Protein AF-A0A5E4X5Z6-F1 (afdb_monomer_lite)

Structure (mmCIF, N/CA/C/O backbone):
data_AF-A0A5E4X5Z6-F1
#
_entry.id   AF-A0A5E4X5Z6-F1
#
loop_
_atom_site.group_PDB
_atom_site.id
_atom_site.type_symbol
_atom_site.label_atom_id
_atom_site.label_alt_id
_atom_site.label_comp_id
_atom_site.label_asym_id
_atom_site.label_entity_id
_atom_site.label_seq_id
_atom_site.pdbx_PDB_ins_code
_atom_site.Cartn_x
_atom_site.Cartn_y
_atom_site.Cartn_z
_atom_site.occupancy
_atom_site.B_iso_or_equiv
_atom_site.auth_seq_id
_atom_site.auth_comp_id
_atom_site.auth_asym_id
_atom_site.auth_atom_id
_atom_site.pdbx_PDB_model_num
ATOM 1 N N . MET A 1 1 ? -44.459 -27.669 61.003 1.00 40.69 1 MET A N 1
ATOM 2 C CA . MET A 1 1 ? -45.243 -27.439 62.235 1.00 40.69 1 MET A CA 1
ATOM 3 C C . MET A 1 1 ? -44.261 -27.283 63.374 1.00 40.69 1 MET A C 1
ATOM 5 O O . MET A 1 1 ? -43.409 -28.149 63.527 1.00 40.69 1 MET A O 1
ATOM 9 N N . GLN A 1 2 ? -44.339 -26.182 64.111 1.00 59.50 2 GLN A N 1
ATOM 10 C CA . GLN A 1 2 ? -43.491 -25.914 65.269 1.00 59.50 2 GLN A CA 1
ATOM 11 C C . GLN A 1 2 ? -44.384 -25.784 66.503 1.00 59.50 2 GLN A C 1
ATOM 13 O O . GLN A 1 2 ? -45.550 -25.407 66.386 1.00 59.50 2 GLN A O 1
ATOM 18 N N . LEU A 1 3 ? -43.854 -26.138 67.673 1.00 57.56 3 LEU A N 1
ATOM 19 C CA . LEU A 1 3 ? -44.543 -25.909 68.938 1.00 57.56 3 LEU A CA 1
ATOM 20 C C . LEU A 1 3 ? -44.714 -24.403 69.146 1.00 57.56 3 LEU A C 1
ATOM 22 O O . LEU A 1 3 ? -43.730 -23.664 69.128 1.00 57.56 3 LEU A O 1
ATOM 26 N N . LEU A 1 4 ? -45.955 -23.965 69.352 1.00 75.25 4 LEU A N 1
ATOM 27 C CA . LEU A 1 4 ? -46.232 -22.594 69.760 1.00 75.25 4 LEU A CA 1
ATOM 28 C C . LEU A 1 4 ? -45.765 -22.424 71.213 1.00 75.25 4 LEU A C 1
ATOM 30 O O . LEU A 1 4 ? -46.242 -23.161 72.083 1.00 75.25 4 LEU A O 1
ATOM 34 N N . PRO A 1 5 ? -44.827 -21.505 71.498 1.00 79.44 5 PRO A N 1
ATOM 35 C CA . PRO A 1 5 ? -44.403 -21.252 72.864 1.00 79.44 5 PRO A CA 1
ATOM 36 C C . PRO A 1 5 ? -45.549 -20.636 73.674 1.00 79.44 5 PRO A C 1
ATOM 38 O O . PRO A 1 5 ? -46.499 -20.068 73.132 1.00 79.44 5 PRO A O 1
ATOM 41 N N . ASN A 1 6 ? -45.451 -20.734 74.999 1.00 79.12 6 ASN A N 1
ATOM 42 C CA . ASN A 1 6 ? -46.391 -20.070 75.895 1.00 79.12 6 ASN A CA 1
ATOM 43 C C . ASN A 1 6 ? -46.352 -18.547 75.656 1.00 79.12 6 ASN A C 1
ATOM 45 O O . ASN A 1 6 ? -45.282 -17.945 75.687 1.00 79.12 6 ASN A O 1
ATOM 49 N N . GLY A 1 7 ? -47.513 -17.922 75.447 1.00 83.38 7 GLY A N 1
ATOM 50 C CA . GLY A 1 7 ? -47.626 -16.503 75.085 1.00 83.38 7 GLY A CA 1
ATOM 51 C C . GLY A 1 7 ? -47.291 -15.511 76.205 1.00 83.38 7 GLY A C 1
ATOM 52 O O . GLY A 1 7 ? -47.423 -14.314 75.996 1.00 83.38 7 GLY A O 1
ATOM 53 N N . LYS A 1 8 ? -46.881 -15.981 77.390 1.00 90.44 8 LYS A N 1
ATOM 54 C CA . LYS A 1 8 ? -46.422 -15.160 78.521 1.00 90.44 8 LYS A CA 1
ATOM 55 C C . LYS A 1 8 ? -45.027 -15.589 78.962 1.00 90.44 8 LYS A C 1
ATOM 57 O O . LYS A 1 8 ? -44.745 -16.785 79.036 1.00 90.44 8 LYS A O 1
ATOM 62 N N . ILE A 1 9 ? -44.202 -14.622 79.355 1.00 90.88 9 ILE A N 1
ATOM 63 C CA . ILE A 1 9 ? -42.907 -14.889 79.989 1.00 90.88 9 ILE A CA 1
ATOM 64 C C . ILE A 1 9 ? -43.167 -15.243 81.454 1.00 90.88 9 ILE A C 1
ATOM 66 O O . ILE A 1 9 ? -43.879 -14.507 82.137 1.00 90.88 9 ILE A O 1
ATOM 70 N N . GLN A 1 10 ? -42.616 -16.364 81.924 1.00 93.56 10 GLN A N 1
ATOM 71 C CA . GLN A 1 10 ? -42.656 -16.763 83.330 1.00 93.56 10 GLN A CA 1
ATOM 72 C C . GLN A 1 10 ? -41.333 -16.424 84.010 1.00 93.56 10 GLN A C 1
ATOM 74 O O . GLN A 1 10 ? -40.269 -16.799 83.525 1.00 93.56 10 GLN A O 1
ATOM 79 N N . PHE A 1 11 ? -41.418 -15.750 85.149 1.00 94.38 11 PHE A N 1
ATOM 80 C CA . PHE A 1 11 ? -40.301 -15.486 86.040 1.00 94.38 11 PHE A CA 1
ATOM 81 C C . PHE A 1 11 ? -40.370 -16.446 87.225 1.00 94.38 11 PHE A C 1
ATOM 83 O O . PHE A 1 11 ? -41.454 -16.839 87.667 1.00 94.38 11 PHE A O 1
ATOM 90 N N . ILE A 1 12 ? -39.203 -16.818 87.733 1.00 94.25 12 ILE A N 1
ATOM 91 C CA . ILE A 1 12 ? -39.047 -17.730 88.864 1.00 94.25 12 ILE A CA 1
ATOM 92 C C . ILE A 1 12 ? -38.314 -17.028 90.005 1.00 94.25 12 ILE A C 1
ATOM 94 O O . ILE A 1 12 ? -37.556 -16.084 89.777 1.00 94.25 12 ILE A O 1
ATOM 98 N N . ASP A 1 13 ? -38.579 -17.462 91.229 1.00 87.75 13 ASP A N 1
ATOM 99 C CA . ASP A 1 13 ? -37.860 -17.027 92.417 1.00 87.75 13 ASP A CA 1
ATOM 100 C C . ASP A 1 13 ? -36.501 -17.738 92.556 1.00 87.75 13 ASP A C 1
ATOM 102 O O . ASP A 1 13 ? -36.129 -18.596 91.751 1.00 87.75 13 ASP A O 1
ATOM 106 N N . ALA A 1 14 ? -35.750 -17.381 93.601 1.00 83.50 14 ALA A N 1
ATOM 107 C CA . ALA A 1 14 ? -34.434 -17.957 93.881 1.00 83.50 14 ALA A CA 1
ATOM 108 C C . ALA A 1 14 ? -34.456 -19.477 94.153 1.00 83.50 14 ALA A C 1
ATOM 110 O O . ALA A 1 14 ? -33.409 -20.118 94.082 1.00 83.50 14 ALA A O 1
ATOM 111 N N . ASN A 1 15 ? -35.626 -20.057 94.441 1.00 87.69 15 ASN A N 1
ATOM 112 C CA . ASN A 1 15 ? -35.818 -21.487 94.686 1.00 87.69 15 ASN A CA 1
ATOM 113 C C . ASN A 1 15 ? -36.344 -22.231 93.442 1.00 87.69 15 ASN A C 1
ATOM 115 O O . ASN A 1 15 ? -36.575 -23.439 93.504 1.00 87.69 15 ASN A O 1
ATOM 119 N N . GLY A 1 16 ? -36.548 -21.531 92.319 1.00 86.56 16 GLY A N 1
ATOM 120 C CA . GLY A 1 16 ? -37.088 -22.087 91.078 1.00 86.56 16 GLY A CA 1
ATOM 121 C C . GLY A 1 16 ? -38.616 -22.194 91.030 1.00 86.56 16 GLY A C 1
ATOM 122 O O . GLY A 1 16 ? -39.147 -22.756 90.070 1.00 86.56 16 GLY A O 1
ATOM 123 N N . ALA A 1 17 ? -39.337 -21.666 92.025 1.00 91.00 17 ALA A N 1
ATOM 124 C CA . ALA A 1 17 ? -40.798 -21.610 92.016 1.00 91.00 17 ALA A CA 1
ATOM 125 C C . ALA A 1 17 ? -41.297 -20.396 91.207 1.00 91.00 17 ALA A C 1
ATOM 127 O O . ALA A 1 17 ? -40.566 -19.417 91.063 1.00 91.00 17 ALA A O 1
ATOM 128 N N . PRO A 1 18 ? -42.531 -20.411 90.666 1.00 94.62 18 PRO A N 1
ATOM 129 C CA . PRO A 1 18 ? -43.100 -19.241 90.001 1.00 94.62 18 PRO A CA 1
ATOM 130 C C . PRO A 1 18 ? -43.055 -17.991 90.889 1.00 94.62 18 PRO A C 1
ATOM 132 O O . PRO A 1 18 ? -43.513 -18.033 92.030 1.00 94.62 18 PRO A O 1
ATOM 135 N N . LEU A 1 19 ? -42.557 -16.870 90.357 1.00 94.94 19 LEU A N 1
ATOM 136 C CA . LEU A 1 19 ? -42.404 -15.610 91.094 1.00 94.94 19 LEU A CA 1
ATOM 137 C C . LEU A 1 19 ? -43.748 -14.885 91.277 1.00 94.94 19 LEU A C 1
ATOM 139 O O . LEU A 1 19 ? -43.997 -13.824 90.701 1.00 94.94 19 LEU A O 1
ATOM 143 N N . ALA A 1 20 ? -44.652 -15.484 92.047 1.00 93.12 20 ALA A N 1
ATOM 144 C CA . ALA A 1 20 ? -45.981 -14.946 92.295 1.00 93.12 20 ALA A CA 1
ATOM 145 C C . ALA A 1 20 ? -45.901 -13.575 92.988 1.00 93.12 20 ALA A C 1
ATOM 147 O O . ALA A 1 20 ? -45.231 -13.426 94.010 1.00 93.12 20 ALA A O 1
ATOM 148 N N . ASN A 1 21 ? -46.610 -12.579 92.449 1.00 89.38 21 ASN A N 1
ATOM 149 C CA . ASN A 1 21 ? -46.665 -11.205 92.971 1.00 89.38 21 ASN A CA 1
ATOM 150 C C . ASN A 1 21 ? -45.318 -10.452 93.012 1.00 89.38 21 ASN A C 1
ATOM 152 O O . ASN A 1 21 ? -45.234 -9.390 93.631 1.00 89.38 21 ASN A O 1
ATOM 156 N N . GLY A 1 22 ? -44.269 -10.961 92.358 1.00 94.88 22 GLY A N 1
ATOM 157 C CA . GLY A 1 22 ? -43.060 -10.179 92.100 1.00 94.88 22 GLY A CA 1
ATOM 158 C C . GLY A 1 22 ? -43.313 -9.059 91.090 1.00 94.88 22 GLY A C 1
ATOM 159 O O . GLY A 1 22 ? -44.421 -8.889 90.572 1.00 94.88 22 GLY A O 1
ATOM 160 N N . THR A 1 23 ? -42.271 -8.293 90.774 1.00 96.94 23 THR A N 1
ATOM 161 C CA . THR A 1 23 ? -42.359 -7.228 89.766 1.00 96.94 23 THR A CA 1
ATOM 162 C C . THR A 1 23 ? -41.217 -7.294 88.763 1.00 96.94 23 THR A C 1
ATOM 164 O O . THR A 1 23 ? -40.099 -7.659 89.116 1.00 96.94 23 THR A O 1
ATOM 167 N N . VAL A 1 24 ? -41.479 -6.924 87.508 1.00 97.31 24 VAL A N 1
ATOM 168 C CA . VAL A 1 24 ? -40.451 -6.771 86.468 1.00 97.31 24 VAL A CA 1
ATOM 169 C C . VAL A 1 24 ? -40.505 -5.370 85.866 1.00 97.31 24 VAL A C 1
ATOM 171 O O . VAL A 1 24 ? -41.521 -4.947 85.320 1.00 97.31 24 VAL A O 1
ATOM 174 N N . GLY A 1 25 ? -39.407 -4.629 85.983 1.00 96.31 25 GLY A N 1
ATOM 175 C CA . GLY A 1 25 ? -39.228 -3.305 85.399 1.00 96.31 25 GLY A CA 1
ATOM 176 C C . GLY A 1 25 ? -38.362 -3.337 84.144 1.00 96.31 25 GLY A C 1
ATOM 177 O O . GLY A 1 25 ? -37.387 -4.087 84.074 1.00 96.31 25 GLY A O 1
ATOM 178 N N . TYR A 1 26 ? -38.703 -2.495 83.168 1.00 97.06 26 TYR A N 1
ATOM 179 C CA . TYR A 1 26 ? -37.985 -2.360 81.897 1.00 97.06 26 TYR A CA 1
ATOM 180 C C . TYR A 1 26 ? -37.501 -0.924 81.694 1.00 97.06 26 TYR A C 1
ATOM 182 O O . TYR A 1 26 ? -38.289 0.020 81.697 1.00 97.06 26 TYR A O 1
ATOM 190 N N . TYR A 1 27 ? -36.201 -0.740 81.499 1.00 96.75 27 TYR A N 1
ATOM 191 C CA . TYR A 1 27 ? -35.573 0.582 81.456 1.00 96.75 27 TYR A CA 1
ATOM 192 C C . TYR A 1 27 ? -34.706 0.753 80.210 1.00 96.75 27 TYR A C 1
ATOM 194 O O . TYR A 1 27 ? -34.299 -0.225 79.576 1.00 96.75 27 TYR A O 1
ATOM 202 N N . VAL A 1 28 ? -34.398 2.003 79.858 1.00 94.50 28 VAL A N 1
ATOM 203 C CA . VAL A 1 28 ? -33.356 2.306 78.870 1.00 94.50 28 VAL A CA 1
ATOM 204 C C . VAL A 1 28 ? -32.032 1.718 79.390 1.00 94.50 28 VAL A C 1
ATOM 206 O O . VAL A 1 28 ? -31.726 1.915 80.574 1.00 94.50 28 VAL A O 1
ATOM 209 N N . PRO A 1 29 ? -31.254 0.987 78.561 1.00 94.56 29 PRO A N 1
ATOM 210 C CA . PRO A 1 29 ? -30.014 0.343 78.995 1.00 94.56 29 PRO A CA 1
ATOM 211 C C . PRO A 1 29 ? -29.096 1.274 79.796 1.00 94.56 29 PRO A C 1
ATOM 213 O O . PRO A 1 29 ? -28.978 2.453 79.478 1.00 94.56 29 PRO A O 1
ATOM 216 N N . ALA A 1 30 ? -28.465 0.737 80.844 1.00 91.25 30 ALA A N 1
ATOM 217 C CA . ALA A 1 30 ? -27.597 1.462 81.783 1.00 91.25 30 ALA A CA 1
ATOM 218 C C . ALA A 1 30 ? -28.253 2.607 82.592 1.00 91.25 30 ALA A C 1
ATOM 220 O O . ALA A 1 30 ? -27.565 3.290 83.345 1.00 91.25 30 ALA A O 1
ATOM 221 N N . THR A 1 31 ? -29.574 2.797 82.513 1.00 94.38 31 THR A N 1
ATOM 222 C CA . THR A 1 31 ? -30.297 3.820 83.289 1.00 94.38 31 THR A CA 1
ATOM 223 C C . THR A 1 31 ? -31.399 3.200 84.158 1.00 94.38 31 THR A C 1
ATOM 225 O O . THR A 1 31 ? -31.592 1.982 84.160 1.00 94.38 31 THR A O 1
ATOM 228 N N . LEU A 1 32 ? -32.111 4.042 84.914 1.00 94.44 32 LEU A N 1
ATOM 229 C CA . LEU A 1 32 ? -33.396 3.722 85.552 1.00 94.44 32 LEU A CA 1
ATOM 230 C C . LEU A 1 32 ? -34.562 4.459 84.873 1.00 94.44 32 LEU A C 1
ATOM 232 O O . LEU A 1 32 ? -35.649 4.548 85.438 1.00 94.44 32 LEU A O 1
ATOM 236 N N . THR A 1 33 ? -34.349 4.997 83.668 1.00 96.56 33 THR A N 1
ATOM 237 C CA . THR A 1 33 ? -35.398 5.664 82.893 1.00 96.56 33 THR A CA 1
ATOM 238 C C . THR A 1 33 ? -36.333 4.604 82.316 1.00 96.56 33 THR A C 1
ATOM 240 O O . THR A 1 33 ? -35.865 3.770 81.535 1.00 96.56 33 THR A O 1
ATOM 243 N N . PRO A 1 34 ? -37.631 4.592 82.678 1.00 96.25 34 PRO A N 1
ATOM 244 C CA . PRO A 1 34 ? -38.602 3.646 82.134 1.00 96.25 34 PRO A CA 1
ATOM 245 C C . PRO A 1 34 ? -38.575 3.612 80.602 1.00 96.25 34 PRO A C 1
ATOM 247 O O . PRO A 1 34 ? -38.660 4.657 79.960 1.00 96.25 34 PRO A O 1
ATOM 250 N N . LYS A 1 35 ? -38.480 2.415 80.012 1.00 95.12 35 LYS A N 1
ATOM 251 C CA . LYS A 1 35 ? -38.663 2.202 78.570 1.00 95.12 35 LYS A CA 1
ATOM 252 C C . LYS A 1 35 ? -39.933 1.387 78.362 1.00 95.12 35 LYS A C 1
ATOM 254 O O . LYS A 1 35 ? -40.078 0.311 78.937 1.00 95.12 35 LYS A O 1
ATOM 259 N N . THR A 1 36 ? -40.852 1.911 77.558 1.00 95.25 36 THR A N 1
ATOM 260 C CA . THR A 1 36 ? -42.185 1.330 77.371 1.00 95.25 36 THR A CA 1
ATOM 261 C C . THR A 1 36 ? -42.116 -0.099 76.821 1.00 95.25 36 THR A C 1
ATOM 263 O O . THR A 1 36 ? -41.357 -0.396 75.892 1.00 95.25 36 THR A O 1
ATOM 266 N N . THR A 1 37 ? -42.930 -0.975 77.407 1.00 94.81 37 THR A N 1
ATOM 267 C CA . THR A 1 37 ? -43.298 -2.300 76.884 1.00 94.81 37 THR A CA 1
ATOM 268 C C . THR A 1 37 ? -44.822 -2.370 76.781 1.00 94.81 37 THR A C 1
ATOM 270 O O . THR A 1 37 ? -45.507 -1.505 77.331 1.00 94.81 37 THR A O 1
ATOM 273 N N . TYR A 1 38 ? -45.359 -3.367 76.083 1.00 94.31 38 TYR A N 1
ATOM 274 C CA . TYR A 1 38 ? -46.773 -3.440 75.715 1.00 94.31 38 TYR A CA 1
ATOM 275 C C . TYR A 1 38 ? -47.395 -4.804 76.036 1.00 94.31 38 TYR A C 1
ATOM 277 O O . TYR A 1 38 ? -46.702 -5.821 76.114 1.00 94.31 38 TYR A O 1
ATOM 285 N N . GLN A 1 39 ? -48.712 -4.812 76.221 1.00 93.81 39 GLN A N 1
ATOM 286 C CA . GLN A 1 39 ? -49.524 -6.002 76.493 1.00 93.81 39 GLN A CA 1
ATOM 287 C C . GLN A 1 39 ? -49.926 -6.740 75.208 1.00 93.81 39 GLN A C 1
ATOM 289 O O . GLN A 1 39 ? -50.315 -7.905 75.259 1.00 93.81 39 GLN A O 1
ATOM 294 N N . ASP A 1 40 ? -49.800 -6.085 74.056 1.00 89.62 40 ASP A N 1
ATOM 295 C CA . ASP A 1 40 ? -50.185 -6.572 72.737 1.00 89.62 40 ASP A CA 1
ATOM 296 C C . ASP A 1 40 ? -49.034 -6.460 71.726 1.00 89.62 40 ASP A C 1
ATOM 298 O O . ASP A 1 40 ? -48.183 -5.574 71.809 1.00 89.62 40 ASP A O 1
ATOM 302 N N . GLN A 1 41 ? -49.038 -7.344 70.725 1.00 85.50 41 GLN A N 1
ATOM 303 C CA . GLN A 1 41 ? -48.027 -7.353 69.664 1.00 85.50 41 GLN A CA 1
ATOM 304 C C . GLN A 1 41 ? -48.027 -6.065 68.829 1.00 85.50 41 GLN A C 1
ATOM 306 O O . GLN A 1 41 ? -46.973 -5.648 68.355 1.00 85.50 41 GLN A O 1
ATOM 311 N N . ALA A 1 42 ? -49.188 -5.419 68.665 1.00 85.50 42 ALA A N 1
ATOM 312 C CA . ALA A 1 42 ? -49.311 -4.178 67.903 1.00 85.50 42 ALA A CA 1
ATOM 313 C C . ALA A 1 42 ? -48.707 -2.959 68.627 1.00 85.50 42 ALA A C 1
ATOM 315 O O . ALA A 1 42 ? -48.586 -1.893 68.025 1.00 85.50 42 ALA A O 1
ATOM 316 N N . GLY A 1 43 ? -48.304 -3.105 69.895 1.00 89.44 43 GLY A N 1
ATOM 317 C CA . GLY A 1 43 ? -47.673 -2.038 70.662 1.00 89.44 43 GLY A CA 1
ATOM 318 C C . GLY A 1 43 ? -48.626 -0.892 71.004 1.00 89.44 43 GLY A C 1
ATOM 319 O O . GLY A 1 43 ? -48.198 0.260 71.057 1.00 89.44 43 GLY A O 1
ATOM 320 N N . THR A 1 44 ? -49.916 -1.178 71.195 1.00 92.19 44 THR A N 1
ATOM 321 C CA . THR A 1 44 ? -50.946 -0.149 71.415 1.00 92.19 44 THR A CA 1
ATOM 322 C C . THR A 1 44 ? -51.380 -0.019 72.872 1.00 92.19 44 THR A C 1
ATOM 324 O O . THR A 1 44 ? -51.868 1.040 73.263 1.00 92.19 44 THR A O 1
ATOM 327 N N . ILE A 1 45 ? -51.162 -1.047 73.699 1.00 95.12 45 ILE A N 1
ATOM 328 C CA . ILE A 1 45 ? -51.560 -1.079 75.111 1.00 95.12 45 ILE A CA 1
ATOM 329 C C . ILE A 1 45 ? -50.301 -1.122 75.987 1.00 95.12 45 ILE A C 1
ATOM 331 O O . ILE A 1 45 ? -49.711 -2.191 76.156 1.00 95.12 45 ILE A O 1
ATOM 335 N N . PRO A 1 46 ? -49.855 0.010 76.564 1.00 95.56 46 PRO A N 1
ATOM 336 C CA . PRO A 1 46 ? -48.668 0.035 77.409 1.00 95.56 46 PRO A CA 1
ATOM 337 C C . PRO A 1 46 ? -48.821 -0.827 78.668 1.00 95.56 46 PRO A C 1
ATOM 339 O O . PRO A 1 46 ? -49.880 -0.899 79.294 1.00 95.56 46 PRO A O 1
ATOM 342 N N . ASN A 1 47 ? -47.726 -1.452 79.075 1.00 96.06 47 ASN A N 1
ATOM 343 C CA . ASN A 1 47 ? -47.578 -2.039 80.397 1.00 96.06 47 ASN A CA 1
ATOM 344 C C . ASN A 1 47 ? -47.320 -0.951 81.452 1.00 96.06 47 ASN A C 1
ATOM 346 O O . ASN A 1 47 ? -46.655 0.052 81.180 1.00 96.06 47 ASN A O 1
ATOM 350 N N . ALA A 1 48 ? -47.776 -1.185 82.685 1.00 94.19 48 ALA A N 1
ATOM 351 C CA . ALA A 1 48 ? -47.266 -0.453 83.845 1.00 94.19 48 ALA A CA 1
ATOM 352 C C . ALA A 1 48 ? -45.772 -0.773 84.052 1.00 94.19 48 ALA A C 1
ATOM 354 O O . ALA A 1 48 ? -45.317 -1.854 83.688 1.00 94.19 48 ALA A O 1
ATOM 355 N N . ASN A 1 49 ? -44.992 0.144 84.630 1.00 94.62 49 ASN A N 1
ATOM 356 C CA . ASN A 1 49 ? -43.571 -0.089 84.890 1.00 94.62 49 ASN A CA 1
ATOM 357 C C . ASN A 1 49 ? -43.207 0.305 86.334 1.00 94.62 49 ASN A C 1
ATOM 359 O O . ASN A 1 49 ? -43.238 1.498 86.646 1.00 94.62 49 ASN A O 1
ATOM 363 N N . PRO A 1 50 ? -42.855 -0.654 87.210 1.00 95.94 50 PRO A N 1
ATOM 364 C CA . PRO A 1 50 ? -42.704 -2.084 86.927 1.00 95.94 50 PRO A CA 1
ATOM 365 C C . PRO A 1 50 ? -44.051 -2.814 86.744 1.00 95.94 50 PRO A C 1
ATOM 367 O O . PRO A 1 50 ? -45.084 -2.372 87.241 1.00 95.94 50 PRO A O 1
ATOM 370 N N . ILE A 1 51 ? -44.034 -3.938 86.026 1.00 96.94 51 ILE A N 1
ATOM 371 C CA . ILE A 1 51 ? -45.182 -4.832 85.818 1.00 96.94 51 ILE A CA 1
ATOM 372 C C . ILE A 1 51 ? -45.304 -5.754 87.033 1.00 96.94 51 ILE A C 1
ATOM 374 O O . ILE A 1 51 ? -44.332 -6.429 87.374 1.00 96.94 51 ILE A O 1
ATOM 378 N N . THR A 1 52 ? -46.477 -5.833 87.664 1.00 95.62 52 THR A N 1
ATOM 379 C CA . THR A 1 52 ? -46.768 -6.850 88.690 1.00 95.62 52 THR A CA 1
ATOM 380 C C . THR A 1 52 ? -47.062 -8.197 88.033 1.00 95.62 52 THR A C 1
ATOM 382 O O . THR A 1 52 ? -47.891 -8.282 87.129 1.00 95.62 52 THR A O 1
ATOM 385 N N . LEU A 1 53 ? -46.382 -9.250 88.486 1.00 95.62 53 LEU A N 1
ATOM 386 C CA . LEU A 1 53 ? -46.527 -10.603 87.955 1.00 95.62 53 LEU A CA 1
ATOM 387 C C . LEU A 1 53 ? -47.777 -11.296 88.511 1.00 95.62 53 LEU A C 1
ATOM 389 O O . LEU A 1 53 ? -48.135 -11.100 89.673 1.00 95.62 53 LEU A O 1
ATOM 393 N N . ASP A 1 54 ? -48.424 -12.135 87.695 1.00 93.19 54 ASP A N 1
ATOM 394 C CA . ASP A 1 54 ? -49.600 -12.898 88.133 1.00 93.19 54 ASP A CA 1
ATOM 395 C C . ASP A 1 54 ? -49.250 -14.005 89.154 1.00 93.19 54 ASP A C 1
ATOM 397 O O . ASP A 1 54 ? -48.091 -14.212 89.519 1.00 93.19 54 ASP A O 1
ATOM 401 N N . SER A 1 55 ? -50.252 -14.746 89.640 1.00 93.00 55 SER A N 1
ATOM 402 C CA . SER A 1 55 ? -50.057 -15.820 90.631 1.00 93.00 55 SER A CA 1
ATOM 403 C C . SER A 1 55 ? -49.172 -16.974 90.144 1.00 93.00 55 SER A C 1
ATOM 405 O O . SER A 1 55 ? -48.747 -17.802 90.945 1.00 93.00 55 SER A O 1
ATOM 407 N N . ARG A 1 56 ? -48.875 -17.035 88.840 1.00 92.69 56 ARG A N 1
ATOM 408 C CA . ARG A 1 56 ? -47.942 -17.987 88.229 1.00 92.69 56 ARG A CA 1
ATOM 409 C C . ARG A 1 56 ? -46.622 -17.316 87.849 1.00 92.69 56 ARG A C 1
ATOM 411 O O . ARG A 1 56 ? -45.856 -17.900 87.085 1.00 92.69 56 ARG A O 1
ATOM 418 N N . GLY A 1 57 ? -46.353 -16.110 88.343 1.00 94.62 57 GLY A N 1
ATOM 419 C CA . GLY A 1 57 ? -45.144 -15.348 88.046 1.00 94.62 57 GLY A CA 1
ATOM 420 C C . GLY A 1 57 ? -45.031 -14.917 86.585 1.00 94.62 57 GLY A C 1
ATOM 421 O O . GLY A 1 57 ? -43.920 -14.805 86.078 1.00 94.62 57 GLY A O 1
ATOM 422 N N . GLN A 1 58 ? -46.147 -14.741 85.870 1.00 95.69 58 GLN A N 1
ATOM 423 C CA . GLN A 1 58 ? -46.145 -14.480 84.429 1.00 95.69 58 GLN A CA 1
ATOM 424 C C . GLN A 1 58 ? -46.576 -13.054 84.064 1.00 95.69 58 GLN A C 1
ATOM 426 O O . GLN A 1 58 ? -47.391 -12.443 84.756 1.00 95.69 58 GLN A O 1
ATOM 431 N N . ALA A 1 59 ? -46.090 -12.560 82.920 1.00 94.38 59 ALA A N 1
ATOM 432 C CA . ALA A 1 59 ? -46.543 -11.314 82.294 1.00 94.38 59 ALA A CA 1
ATOM 433 C C . ALA A 1 59 ? -46.518 -11.384 80.753 1.00 94.38 59 ALA A C 1
ATOM 435 O O . ALA A 1 59 ? -45.721 -12.118 80.162 1.00 94.38 59 ALA A O 1
ATOM 436 N N . LEU A 1 60 ? -47.394 -10.603 80.105 1.00 93.19 60 LEU A N 1
ATOM 437 C CA . LEU A 1 60 ? -47.310 -10.295 78.673 1.00 93.19 60 LEU A CA 1
ATOM 438 C C . LEU A 1 60 ? -46.345 -9.127 78.486 1.00 93.19 60 LEU A C 1
ATOM 440 O O . LEU A 1 60 ? -46.580 -8.039 79.011 1.00 93.19 60 LEU A O 1
ATOM 444 N N . VAL A 1 61 ? -45.261 -9.348 77.748 1.00 92.50 61 VAL A N 1
ATOM 445 C CA . VAL A 1 61 ? -44.255 -8.313 77.512 1.00 92.50 61 VAL A CA 1
ATOM 446 C C . VAL A 1 61 ? -43.877 -8.291 76.039 1.00 92.50 61 VAL A C 1
ATOM 448 O O . VAL A 1 61 ? -43.105 -9.125 75.575 1.00 92.50 61 VAL A O 1
ATOM 451 N N . TRP A 1 62 ? -44.392 -7.296 75.325 1.00 90.06 62 TRP A N 1
ATOM 452 C CA . TRP A 1 62 ? -43.984 -6.954 73.967 1.00 90.06 62 TRP A CA 1
ATOM 453 C C . TRP A 1 62 ? -43.100 -5.708 73.988 1.00 90.06 62 TRP A C 1
ATOM 455 O O . TRP A 1 62 ? -43.359 -4.749 74.715 1.00 90.06 62 TRP A O 1
ATOM 465 N N . GLY A 1 63 ? -42.031 -5.706 73.202 1.00 88.88 63 GLY A N 1
ATOM 466 C CA . GLY A 1 63 ? -41.084 -4.598 73.146 1.00 88.88 63 GLY A CA 1
ATOM 467 C C . GLY A 1 63 ? -40.100 -4.760 71.995 1.00 88.88 63 GLY A C 1
ATOM 468 O O . GLY A 1 63 ? -39.973 -5.847 71.438 1.00 88.88 63 GLY A O 1
ATOM 469 N N . SER A 1 64 ? -39.402 -3.681 71.639 1.00 85.38 64 SER A N 1
ATOM 470 C CA . SER A 1 64 ? -38.426 -3.665 70.546 1.00 85.38 64 SER A CA 1
ATOM 471 C C . SER A 1 64 ? -37.070 -3.089 70.975 1.00 85.38 64 SER A C 1
ATOM 473 O O . SER A 1 64 ? -36.954 -2.170 71.801 1.00 85.38 64 SER A O 1
ATOM 475 N N . GLY A 1 65 ? -36.005 -3.662 70.412 1.00 85.75 65 GLY A N 1
ATOM 476 C CA . GLY A 1 65 ? -34.620 -3.312 70.731 1.00 85.75 65 GLY A CA 1
ATOM 477 C C . GLY A 1 65 ? -34.160 -3.809 72.107 1.00 85.75 65 GLY A C 1
ATOM 478 O O . GLY A 1 65 ? -34.636 -4.821 72.618 1.00 85.75 65 GLY A O 1
ATOM 479 N N . THR A 1 66 ? -33.202 -3.100 72.703 1.00 91.69 66 THR A N 1
ATOM 480 C CA . THR A 1 66 ? -32.572 -3.450 73.987 1.00 91.69 66 THR A CA 1
ATOM 481 C C . THR A 1 66 ? -33.238 -2.772 75.183 1.00 91.69 66 THR A C 1
ATOM 483 O O . THR A 1 66 ? -33.712 -1.635 75.098 1.00 91.69 66 THR A O 1
ATOM 486 N N . TYR A 1 67 ? -33.256 -3.468 76.315 1.00 94.38 67 TYR A N 1
ATOM 487 C CA . TYR A 1 67 ? -33.812 -3.031 77.593 1.00 94.38 67 TYR A CA 1
ATOM 488 C C . TYR A 1 67 ? -32.861 -3.422 78.729 1.00 94.38 67 TYR A C 1
ATOM 490 O O . TYR A 1 67 ? -32.159 -4.421 78.628 1.00 94.38 67 TYR A O 1
ATOM 498 N N . ARG A 1 68 ? -32.867 -2.689 79.842 1.00 96.31 68 ARG A N 1
ATOM 499 C CA . ARG A 1 68 ? -32.426 -3.217 81.142 1.00 96.31 68 ARG A CA 1
ATOM 500 C C . ARG A 1 68 ? -33.643 -3.797 81.851 1.00 96.31 68 ARG A C 1
ATOM 502 O O . ARG A 1 68 ? -34.635 -3.090 82.013 1.00 96.31 68 ARG A O 1
ATOM 509 N N . GLN A 1 69 ? -33.571 -5.057 82.246 1.00 96.88 69 GLN A N 1
ATOM 510 C CA . GLN A 1 69 ? -34.631 -5.769 82.942 1.00 96.88 69 GLN A CA 1
ATOM 511 C C . GLN A 1 69 ? -34.249 -5.922 84.409 1.00 96.88 69 GLN A C 1
ATOM 513 O O . GLN A 1 69 ? -33.225 -6.530 84.711 1.00 96.88 69 GLN A O 1
ATOM 518 N N . ILE A 1 70 ? -35.087 -5.399 85.303 1.00 96.31 70 ILE A N 1
ATOM 519 C CA . ILE A 1 70 ? -34.924 -5.544 86.752 1.00 96.31 70 ILE A CA 1
ATOM 520 C C . ILE A 1 70 ? -36.104 -6.343 87.289 1.00 96.31 70 ILE A C 1
ATOM 522 O O . ILE A 1 70 ? -37.239 -5.887 87.186 1.00 96.31 70 ILE A O 1
ATOM 526 N N . VAL A 1 71 ? -35.851 -7.510 87.873 1.00 96.31 71 VAL A N 1
ATOM 527 C CA . VAL A 1 71 ? -36.882 -8.341 88.508 1.00 96.31 71 VAL A CA 1
ATOM 528 C C . VAL A 1 71 ? -36.714 -8.264 90.018 1.00 96.31 71 VAL A C 1
ATOM 530 O O . VAL A 1 71 ? -35.604 -8.424 90.530 1.00 96.31 71 VAL A O 1
ATOM 533 N N . LYS A 1 72 ? -37.815 -8.019 90.726 1.00 95.56 72 LYS A N 1
ATOM 534 C CA . LYS A 1 72 ? -37.880 -7.997 92.186 1.00 95.56 72 LYS A CA 1
ATOM 535 C C . LYS A 1 72 ? -38.853 -9.045 92.704 1.00 95.56 72 LYS A C 1
ATOM 537 O O . LYS A 1 72 ? -39.889 -9.285 92.081 1.00 95.56 72 LYS A O 1
ATOM 542 N N . ASP A 1 73 ? -38.531 -9.634 93.848 1.00 94.12 73 ASP A N 1
ATOM 543 C CA . ASP A 1 73 ? -39.444 -10.521 94.563 1.00 94.12 73 ASP A CA 1
ATOM 544 C C . ASP A 1 73 ? -40.642 -9.765 95.167 1.00 94.12 73 ASP A C 1
ATOM 546 O O . ASP A 1 73 ? -40.746 -8.537 95.075 1.00 94.12 73 ASP A O 1
ATOM 550 N N . SER A 1 74 ? -41.572 -10.499 95.783 1.00 90.81 74 SER A N 1
ATOM 551 C CA . SER A 1 74 ? -42.759 -9.921 96.428 1.00 90.81 74 SER A CA 1
ATOM 552 C C . SER A 1 74 ? -42.430 -9.002 97.614 1.00 90.81 74 SER A C 1
ATOM 554 O O . SER A 1 74 ? -43.281 -8.221 98.031 1.00 90.81 74 SER A O 1
ATOM 556 N N . SER A 1 75 ? -41.210 -9.086 98.156 1.00 92.50 75 SER A N 1
ATOM 557 C CA . SER A 1 75 ? -40.698 -8.236 99.238 1.00 92.50 75 SER A CA 1
ATOM 558 C C . SER A 1 75 ? -39.969 -6.990 98.710 1.00 92.50 75 SER A C 1
ATOM 560 O O . SER A 1 75 ? -39.503 -6.165 99.495 1.00 92.50 75 SER A O 1
ATOM 562 N N . GLY A 1 76 ? -39.866 -6.830 97.385 1.00 90.69 76 GLY A N 1
ATOM 563 C CA . GLY A 1 76 ? -39.203 -5.707 96.727 1.00 90.69 76 GLY A CA 1
ATOM 564 C C . GLY A 1 76 ? -37.684 -5.852 96.578 1.00 90.69 76 GLY A C 1
ATOM 565 O O . GLY A 1 76 ? -37.032 -4.894 96.145 1.00 90.69 76 GLY A O 1
ATOM 566 N N . VAL A 1 77 ? -37.112 -7.017 96.898 1.00 93.81 77 VAL A N 1
ATOM 567 C CA . VAL A 1 77 ? -35.679 -7.308 96.749 1.00 93.81 77 VAL A CA 1
ATOM 568 C C . VAL A 1 77 ? -35.371 -7.619 95.288 1.00 93.81 77 VAL A C 1
ATOM 570 O O . VAL A 1 77 ? -36.037 -8.447 94.675 1.00 93.81 77 VAL A O 1
ATOM 573 N N . THR A 1 78 ? -34.355 -6.971 94.712 1.00 94.06 78 THR A N 1
ATOM 574 C CA . THR A 1 78 ? -33.896 -7.258 93.342 1.00 94.06 78 THR A CA 1
ATOM 575 C C . THR A 1 78 ? -33.235 -8.629 93.275 1.00 94.06 78 THR A C 1
ATOM 577 O O . THR A 1 78 ? -32.247 -8.873 93.961 1.00 94.06 78 THR A O 1
ATOM 580 N N . ILE A 1 79 ? -33.748 -9.489 92.399 1.00 93.62 79 ILE A N 1
ATOM 581 C CA . ILE A 1 79 ? -33.232 -10.843 92.162 1.00 93.62 79 ILE A CA 1
ATOM 582 C C . ILE A 1 79 ? -32.635 -11.017 90.757 1.00 93.62 79 ILE A C 1
ATOM 584 O O . ILE A 1 79 ? -31.896 -11.966 90.517 1.00 93.62 79 ILE A O 1
ATOM 588 N N . TRP A 1 80 ? -32.912 -10.094 89.831 1.00 93.75 80 TRP A N 1
ATOM 589 C CA . TRP A 1 80 ? -32.306 -10.046 88.498 1.00 93.75 80 TRP A CA 1
ATOM 590 C C . TRP A 1 80 ? -32.140 -8.598 88.056 1.00 93.75 80 TRP A C 1
ATOM 592 O O . TRP A 1 80 ? -33.047 -7.789 88.246 1.00 93.75 80 TRP A O 1
ATOM 602 N N . ASP A 1 81 ? -31.004 -8.279 87.447 1.00 94.69 81 ASP A N 1
ATOM 603 C CA . ASP A 1 81 ? -30.732 -6.969 86.862 1.00 94.69 81 ASP A CA 1
ATOM 604 C C . ASP A 1 81 ? -29.718 -7.120 85.729 1.00 94.69 81 ASP A C 1
ATOM 606 O O . ASP A 1 81 ? -28.516 -7.233 85.970 1.00 94.69 81 ASP A O 1
ATOM 610 N N . GLN A 1 82 ? -30.207 -7.206 84.495 1.00 95.56 82 GLN A N 1
ATOM 611 C CA . GLN A 1 82 ? -29.363 -7.403 83.317 1.00 95.56 82 GLN A CA 1
ATOM 612 C C . GLN A 1 82 ? -29.923 -6.684 82.095 1.00 95.56 82 GLN A C 1
ATOM 614 O O . GLN A 1 82 ? -31.110 -6.359 82.018 1.00 95.56 82 GLN A O 1
ATOM 619 N N . ALA A 1 83 ? -29.067 -6.460 81.100 1.00 93.19 83 ALA A N 1
ATOM 620 C CA . ALA A 1 83 ? -29.519 -6.067 79.774 1.00 93.19 83 ALA A CA 1
ATOM 621 C C . ALA A 1 83 ? -30.142 -7.270 79.044 1.00 93.19 83 ALA A C 1
ATOM 623 O O . ALA A 1 83 ? -29.576 -8.360 79.026 1.00 93.19 83 ALA A O 1
ATOM 624 N N . VAL A 1 84 ? -31.293 -7.056 78.414 1.00 91.50 84 VAL A N 1
ATOM 625 C CA . VAL A 1 84 ? -31.994 -8.018 77.556 1.00 91.50 84 VAL A CA 1
ATOM 626 C C . VAL A 1 84 ? -32.327 -7.362 76.217 1.00 91.50 84 VAL A C 1
ATOM 628 O O . VAL A 1 84 ? -32.382 -6.135 76.106 1.00 91.50 84 VAL A O 1
ATOM 631 N N . ALA A 1 85 ? -32.559 -8.164 75.184 1.00 87.19 85 ALA A N 1
ATOM 632 C CA . ALA A 1 85 ? -32.940 -7.684 73.861 1.00 87.19 85 ALA A CA 1
ATOM 633 C C . ALA A 1 85 ? -34.172 -8.433 73.359 1.00 87.19 85 ALA A C 1
ATOM 635 O O . ALA A 1 85 ? -34.345 -9.615 73.659 1.00 87.19 85 ALA A O 1
ATOM 636 N N . ALA A 1 86 ? -35.009 -7.746 72.585 1.00 83.31 86 ALA A N 1
ATOM 637 C CA . ALA A 1 86 ? -36.039 -8.409 71.801 1.00 83.31 86 ALA A CA 1
ATOM 638 C C . ALA A 1 86 ? -35.388 -9.376 70.796 1.00 83.31 86 ALA A C 1
ATOM 640 O O . ALA A 1 86 ? -34.369 -9.047 70.183 1.00 83.31 86 ALA A O 1
ATOM 641 N N . SER A 1 87 ? -35.969 -10.564 70.632 1.00 79.94 87 SER A N 1
ATOM 642 C CA . SER A 1 87 ? -35.570 -11.500 69.579 1.00 79.94 87 SER A CA 1
ATOM 643 C C . SER A 1 87 ? -35.913 -10.928 68.204 1.00 79.94 87 SER A C 1
ATOM 645 O O . SER A 1 87 ? -36.923 -10.240 68.054 1.00 79.94 87 SER A O 1
ATOM 647 N N . VAL A 1 88 ? -35.100 -11.246 67.195 1.00 78.94 88 VAL A N 1
ATOM 648 C CA . VAL A 1 88 ? -35.470 -11.002 65.794 1.00 78.94 88 VAL A CA 1
ATOM 649 C C . VAL A 1 88 ? -36.698 -11.860 65.487 1.00 78.94 88 VAL A C 1
ATOM 651 O O . VAL A 1 88 ? -36.679 -13.063 65.757 1.00 78.94 88 VAL A O 1
ATOM 654 N N . ASN A 1 89 ? -37.774 -11.248 64.996 1.00 79.38 89 ASN A N 1
ATOM 655 C CA . ASN A 1 89 ? -39.005 -11.971 64.683 1.00 79.38 89 ASN A CA 1
ATOM 656 C C . ASN A 1 89 ? -38.991 -12.506 63.237 1.00 79.38 89 ASN A C 1
ATOM 658 O O . ASN A 1 89 ? -38.113 -12.179 62.437 1.00 79.38 89 ASN A O 1
ATOM 662 N N . GLU A 1 90 ? -39.958 -13.367 62.914 1.00 82.69 90 GLU A N 1
ATOM 663 C CA . GLU A 1 90 ? -40.082 -13.964 61.579 1.00 82.69 90 GLU A CA 1
ATOM 664 C C . GLU A 1 90 ? -40.305 -12.899 60.494 1.00 82.69 90 GLU A C 1
ATOM 666 O O . GLU A 1 90 ? -39.670 -12.958 59.441 1.00 82.69 90 GLU A O 1
ATOM 671 N N . ASP A 1 91 ? -41.114 -11.876 60.782 1.00 84.88 91 ASP A N 1
ATOM 672 C CA . ASP A 1 91 ? -41.394 -10.778 59.851 1.00 84.88 91 ASP A CA 1
ATOM 673 C C . ASP A 1 91 ? -40.125 -9.997 59.476 1.00 84.88 91 ASP A C 1
ATOM 675 O O . ASP A 1 91 ? -39.957 -9.604 58.323 1.00 84.88 91 ASP A O 1
ATOM 679 N N . ASP A 1 92 ? -39.201 -9.795 60.420 1.00 86.69 92 ASP A N 1
ATOM 680 C CA . ASP A 1 92 ? -37.923 -9.122 60.194 1.00 86.69 92 ASP A CA 1
ATOM 681 C C . ASP A 1 92 ? -37.005 -9.951 59.290 1.00 86.69 92 ASP A C 1
ATOM 683 O O . ASP A 1 92 ? -36.306 -9.388 58.450 1.00 86.69 92 ASP A O 1
ATOM 687 N N . LEU A 1 93 ? -37.017 -11.281 59.410 1.00 89.12 93 LEU A N 1
ATOM 688 C CA . LEU A 1 93 ? -36.233 -12.166 58.542 1.00 89.12 93 LEU A CA 1
ATOM 689 C C . LEU A 1 93 ? -36.860 -12.345 57.150 1.00 89.12 93 LEU A C 1
ATOM 691 O O . LEU A 1 93 ? -36.127 -12.511 56.176 1.00 89.12 93 LEU A O 1
ATOM 695 N N . LEU A 1 94 ? -38.192 -12.290 57.039 1.00 88.94 94 LEU A N 1
ATOM 696 C CA . LEU A 1 94 ? -38.921 -12.386 55.767 1.00 88.94 94 LEU A CA 1
ATOM 697 C C . LEU A 1 94 ? -38.991 -11.056 54.999 1.00 88.94 94 LEU A C 1
ATOM 699 O O . LEU A 1 94 ? -39.358 -11.043 53.822 1.00 88.94 94 LEU A O 1
ATOM 703 N N . ASN A 1 95 ? -38.648 -9.929 55.629 1.00 86.25 95 ASN A N 1
ATOM 704 C CA . ASN A 1 95 ? -38.758 -8.617 55.000 1.00 86.25 95 ASN A CA 1
ATOM 705 C C . ASN A 1 95 ? -37.743 -8.441 53.855 1.00 86.25 95 ASN A C 1
ATOM 707 O O . ASN A 1 95 ? -36.537 -8.346 54.078 1.00 86.25 95 ASN A O 1
ATOM 711 N N . ALA A 1 96 ? -38.256 -8.337 52.627 1.00 82.25 96 ALA A N 1
ATOM 712 C CA . ALA A 1 96 ? -37.471 -8.101 51.411 1.00 82.25 96 ALA A CA 1
ATOM 713 C C . ALA A 1 96 ? -37.486 -6.634 50.931 1.00 82.25 96 ALA A C 1
ATOM 715 O O . ALA A 1 96 ? -36.925 -6.321 49.884 1.00 82.25 96 ALA A O 1
ATOM 716 N N . THR A 1 97 ? -38.160 -5.743 51.661 1.00 82.19 97 THR A N 1
ATOM 717 C CA . THR A 1 97 ? -38.391 -4.342 51.260 1.00 82.19 97 THR A CA 1
ATOM 718 C C . THR A 1 97 ? -37.576 -3.331 52.063 1.00 82.19 97 THR A C 1
ATOM 720 O O . THR A 1 97 ? -37.237 -2.273 51.540 1.00 82.19 97 THR A O 1
ATOM 723 N N . ASP A 1 98 ? -37.242 -3.645 53.316 1.00 84.12 98 ASP A N 1
ATOM 724 C CA . ASP A 1 98 ? -36.426 -2.804 54.190 1.00 84.12 98 ASP A CA 1
ATOM 725 C C . ASP A 1 98 ? -34.951 -3.247 54.108 1.00 84.12 98 ASP A C 1
ATOM 727 O O . ASP A 1 98 ? -34.636 -4.381 54.479 1.00 84.12 98 ASP A O 1
ATOM 731 N N . PRO A 1 99 ? -34.021 -2.381 53.660 1.00 81.31 99 PRO A N 1
ATOM 732 C CA . PRO A 1 99 ? -32.612 -2.741 53.483 1.00 81.31 99 PRO A CA 1
ATOM 733 C C . PRO A 1 99 ? -31.887 -3.081 54.796 1.00 81.31 99 PRO A C 1
ATOM 735 O O . PRO A 1 99 ? -30.791 -3.644 54.761 1.00 81.31 99 PRO A O 1
ATOM 738 N N . THR A 1 100 ? -32.466 -2.752 55.953 1.00 85.88 100 THR A N 1
ATOM 739 C CA . THR A 1 100 ? -31.901 -3.065 57.275 1.00 85.88 100 THR A CA 1
ATOM 740 C C . THR A 1 100 ? -32.345 -4.426 57.821 1.00 85.88 100 THR A C 1
ATOM 742 O O . THR A 1 100 ? -31.804 -4.883 58.828 1.00 85.88 100 THR A O 1
ATOM 745 N N . LYS A 1 101 ? -33.289 -5.094 57.146 1.00 89.00 101 LYS A N 1
ATOM 746 C CA . LYS A 1 101 ? -33.903 -6.362 57.559 1.00 89.00 101 LYS A CA 1
ATOM 747 C C . LYS A 1 101 ? -33.493 -7.527 56.644 1.00 89.00 101 LYS A C 1
ATOM 749 O O . LYS A 1 101 ? -32.545 -7.416 55.863 1.00 89.00 101 LYS A O 1
ATOM 754 N N . GLY A 1 102 ? -34.144 -8.682 56.776 1.00 90.81 102 GLY A N 1
ATOM 755 C CA . GLY A 1 102 ? -33.926 -9.851 55.926 1.00 90.81 102 GLY A CA 1
ATOM 756 C C . GLY A 1 102 ? -32.466 -10.309 55.906 1.00 90.81 102 GLY A C 1
ATOM 757 O O . GLY A 1 102 ? -31.863 -10.573 56.947 1.00 90.81 102 GLY A O 1
ATOM 758 N N . ALA A 1 103 ? -31.864 -10.359 54.714 1.00 89.44 103 ALA A N 1
ATOM 759 C CA . ALA A 1 103 ? -30.471 -10.776 54.524 1.00 89.44 103 ALA A CA 1
ATOM 760 C C . ALA A 1 103 ? -29.444 -9.893 55.265 1.00 89.44 103 ALA A C 1
ATOM 762 O O . ALA A 1 103 ? -28.330 -10.348 55.529 1.00 89.44 103 ALA A O 1
ATOM 763 N N . SER A 1 104 ? -29.794 -8.655 55.626 1.00 90.94 104 SER A N 1
ATOM 764 C CA . SER A 1 104 ? -28.932 -7.779 56.430 1.00 90.94 104 SER A CA 1
ATOM 765 C C . SER A 1 104 ? -28.851 -8.203 57.901 1.00 90.94 104 SER A C 1
ATOM 767 O O . SER A 1 104 ? -27.896 -7.831 58.577 1.00 90.94 104 SER A O 1
ATOM 769 N N . LEU A 1 105 ? -29.801 -9.008 58.394 1.00 90.88 105 LEU A N 1
ATOM 770 C CA . LEU A 1 105 ? -29.817 -9.533 59.768 1.00 90.88 105 LEU A CA 1
ATOM 771 C C . LEU A 1 105 ? -29.173 -10.922 59.892 1.00 90.88 105 LEU A C 1
ATOM 773 O O . LEU A 1 105 ? -28.923 -11.391 61.002 1.00 90.88 105 LEU A O 1
ATOM 777 N N . VAL A 1 106 ? -28.888 -11.587 58.768 1.00 90.38 106 VAL A N 1
ATOM 778 C CA . VAL A 1 106 ? -28.294 -12.929 58.740 1.00 90.38 106 VAL A CA 1
ATOM 779 C C . VAL A 1 106 ? -26.780 -12.815 58.607 1.00 90.38 106 VAL A C 1
ATOM 781 O O . VAL A 1 106 ? -26.274 -12.382 57.574 1.00 90.38 106 VAL A O 1
ATOM 784 N N . GLY A 1 107 ? -26.044 -13.220 59.643 1.00 91.44 107 GLY A N 1
ATOM 785 C CA . GLY A 1 107 ? -24.584 -13.292 59.601 1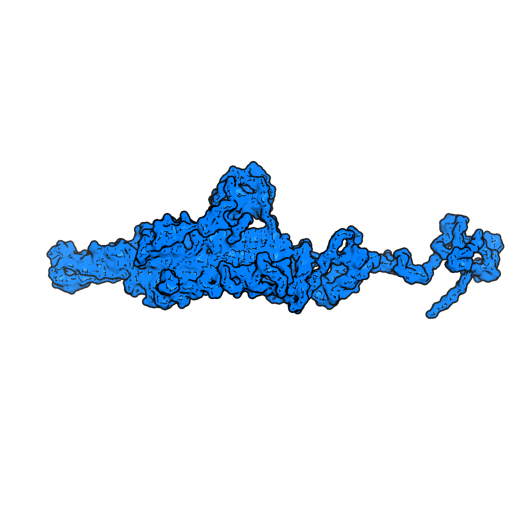.00 91.44 107 GLY A CA 1
ATOM 786 C C . GLY A 1 107 ? -24.087 -14.388 58.651 1.00 91.44 107 GLY A C 1
ATOM 787 O O . GLY A 1 107 ? -24.601 -15.505 58.663 1.00 91.44 107 GLY A O 1
ATOM 788 N N . PHE A 1 108 ? -23.075 -14.088 57.840 1.00 91.75 108 PHE A N 1
ATOM 789 C CA . PHE A 1 108 ? -22.442 -15.032 56.921 1.00 91.75 108 PHE A CA 1
ATOM 790 C C . PHE A 1 108 ? -20.979 -14.638 56.678 1.00 91.75 108 PHE A C 1
ATOM 792 O O . PHE A 1 108 ? -20.703 -13.492 56.328 1.00 91.75 108 PHE A O 1
ATOM 799 N N . ASP A 1 109 ? -20.041 -15.575 56.858 1.00 88.25 109 ASP A N 1
ATOM 800 C CA . ASP A 1 109 ? -18.607 -15.386 56.558 1.00 88.25 109 ASP A CA 1
ATOM 801 C C . ASP A 1 109 ? -18.018 -14.055 57.093 1.00 88.25 109 ASP A C 1
ATOM 803 O O . ASP A 1 109 ? -17.464 -13.231 56.356 1.00 88.25 109 ASP A O 1
ATOM 807 N N . GLY A 1 110 ? -18.227 -13.790 58.387 1.00 88.69 110 GLY A N 1
ATOM 808 C CA . GLY A 1 110 ? -17.723 -12.586 59.064 1.00 88.69 110 GLY A CA 1
ATOM 809 C C . GLY A 1 110 ? -18.411 -11.264 58.684 1.00 88.69 110 GLY A C 1
ATOM 810 O O . GLY A 1 110 ? -17.947 -10.211 59.111 1.00 88.69 110 GLY A O 1
ATOM 811 N N . GLY A 1 111 ? -19.497 -11.297 57.905 1.00 90.75 111 GLY A N 1
ATOM 812 C CA . GLY A 1 111 ? -20.337 -10.144 57.561 1.00 90.75 111 GLY A CA 1
ATOM 813 C C . GLY A 1 111 ? -21.821 -10.511 57.556 1.00 90.75 111 GLY A C 1
ATOM 814 O O . GLY A 1 111 ? -22.231 -11.435 58.256 1.00 90.75 111 GLY A O 1
ATOM 815 N N . THR A 1 112 ? -22.632 -9.806 56.767 1.00 92.56 112 THR A N 1
ATOM 816 C CA . THR A 1 112 ? -24.045 -10.154 56.535 1.00 92.56 112 THR A CA 1
ATOM 817 C C . THR A 1 112 ? -24.232 -10.868 55.198 1.00 92.56 112 THR A C 1
ATOM 819 O O . THR A 1 112 ? -23.436 -10.710 54.268 1.00 92.56 112 THR A O 1
ATOM 822 N N . LEU A 1 113 ? -25.314 -11.629 55.057 1.00 90.50 113 LEU A N 1
ATOM 823 C CA . LEU A 1 113 ? -25.666 -12.278 53.797 1.00 90.50 113 LEU A CA 1
ATOM 824 C C . LEU A 1 113 ? -25.894 -11.246 52.675 1.00 90.50 113 LEU A C 1
ATOM 826 O O . LEU A 1 113 ? -25.501 -11.481 51.533 1.00 90.50 113 LEU A O 1
ATOM 830 N N . ALA A 1 114 ? -26.436 -10.067 53.002 1.00 88.88 114 ALA A N 1
ATOM 831 C CA . ALA A 1 114 ? -26.547 -8.949 52.062 1.00 88.88 114 ALA A CA 1
ATOM 832 C C . ALA A 1 114 ? -25.173 -8.479 51.543 1.00 88.88 114 ALA A C 1
ATOM 834 O O . ALA A 1 114 ? -24.993 -8.308 50.338 1.00 88.88 114 ALA A O 1
ATOM 835 N N . GLN A 1 115 ? -24.178 -8.332 52.427 1.00 89.25 115 GLN A N 1
ATOM 836 C CA . GLN A 1 115 ? -22.805 -7.995 52.029 1.00 89.25 115 GLN A CA 1
ATOM 837 C C . GLN A 1 115 ? -22.174 -9.099 51.178 1.00 89.25 115 GLN A C 1
ATOM 839 O O . GLN A 1 115 ? -21.460 -8.803 50.220 1.00 89.25 115 GLN A O 1
ATOM 844 N N . PHE A 1 116 ? -22.453 -10.365 51.499 1.00 90.19 116 PHE A N 1
ATOM 845 C CA . PHE A 1 116 ? -21.965 -11.485 50.709 1.00 90.19 116 PHE A CA 1
ATOM 846 C C . PHE A 1 116 ? -22.484 -11.420 49.267 1.00 90.19 116 PHE A C 1
ATOM 848 O O . PHE A 1 116 ? -21.680 -11.486 48.339 1.00 90.19 116 PHE A O 1
ATOM 855 N N . PHE A 1 117 ? -23.787 -11.211 49.056 1.00 86.75 117 PHE A N 1
ATOM 856 C CA . PHE A 1 117 ? -24.339 -11.048 47.705 1.00 86.75 117 PHE A CA 1
ATOM 857 C C . PHE A 1 117 ? -23.829 -9.796 46.993 1.00 86.75 117 PHE A C 1
ATOM 859 O O . PHE A 1 117 ? -23.520 -9.858 45.803 1.00 86.75 117 PHE A O 1
ATOM 866 N N . ALA A 1 118 ? -23.675 -8.690 47.724 1.00 86.50 118 ALA A N 1
ATOM 867 C CA . ALA A 1 118 ? -23.207 -7.443 47.147 1.00 86.50 118 ALA A CA 1
ATOM 868 C C . ALA A 1 118 ? -21.776 -7.565 46.622 1.00 86.50 118 ALA A C 1
ATOM 870 O O . ALA A 1 118 ? -21.540 -7.236 45.463 1.00 86.50 118 ALA A O 1
ATOM 871 N N . SER A 1 119 ? -20.818 -8.026 47.433 1.00 83.19 119 SER A N 1
ATOM 872 C CA . SER A 1 119 ? -19.386 -7.882 47.121 1.00 83.19 119 SER A CA 1
ATOM 873 C C . SER A 1 119 ? -18.570 -9.174 47.103 1.00 83.19 119 SER A C 1
ATOM 875 O O . SER A 1 119 ? -17.443 -9.149 46.606 1.00 83.19 119 SER A O 1
ATOM 877 N N . LYS A 1 120 ? -19.104 -10.298 47.599 1.00 84.88 120 LYS A N 1
ATOM 878 C CA . LYS A 1 120 ? -18.365 -11.571 47.706 1.00 84.88 120 LYS A CA 1
ATOM 879 C C . LYS A 1 120 ? -18.886 -12.677 46.780 1.00 84.88 120 LYS A C 1
ATOM 881 O O . LYS A 1 120 ? -18.150 -13.618 46.495 1.00 84.88 120 LYS A O 1
ATOM 886 N N . ASN A 1 121 ? -20.123 -12.582 46.296 1.00 86.38 121 ASN A N 1
ATOM 887 C CA . ASN A 1 121 ? -20.728 -13.559 45.397 1.00 86.38 121 ASN A CA 1
ATOM 888 C C . ASN A 1 121 ? -20.757 -13.044 43.956 1.00 86.38 121 ASN A C 1
ATOM 890 O O . ASN A 1 121 ? -21.198 -11.928 43.693 1.00 86.38 121 ASN A O 1
ATOM 894 N N . ASN A 1 122 ? -20.312 -13.877 43.017 1.00 88.88 122 ASN A N 1
ATOM 895 C CA . ASN A 1 122 ? -20.387 -13.562 41.599 1.00 88.88 122 ASN A CA 1
ATOM 896 C C . ASN A 1 122 ? -21.674 -14.141 40.998 1.00 88.88 122 ASN A C 1
ATOM 898 O O . ASN A 1 122 ? -21.797 -15.360 40.851 1.00 88.88 122 ASN A O 1
ATOM 902 N N . ARG A 1 123 ? -22.634 -13.284 40.639 1.00 94.88 123 ARG A N 1
ATOM 903 C CA . ARG A 1 123 ? -23.917 -13.737 40.092 1.00 94.88 123 ARG A CA 1
ATOM 904 C C . ARG A 1 123 ? -23.753 -14.225 38.651 1.00 94.88 123 ARG A C 1
ATOM 906 O O . ARG A 1 123 ? -23.423 -13.442 37.768 1.00 94.88 123 ARG A O 1
ATOM 913 N N . VAL A 1 124 ? -24.043 -15.498 38.387 1.00 97.25 124 VAL A N 1
ATOM 914 C CA . VAL A 1 124 ? -24.045 -16.040 37.015 1.00 97.25 124 VAL A CA 1
ATOM 915 C C . VAL A 1 124 ? -25.382 -15.758 36.322 1.00 97.25 124 VAL A C 1
ATOM 917 O O . VAL A 1 124 ? -26.436 -16.033 36.902 1.00 97.25 124 VAL A O 1
ATOM 920 N N . VAL A 1 125 ? -25.336 -15.221 35.102 1.00 97.75 125 VAL A N 1
ATOM 921 C CA . VAL A 1 125 ? -26.497 -14.979 34.227 1.00 97.75 125 VAL A CA 1
ATOM 922 C C . VAL A 1 125 ? -26.193 -15.400 32.786 1.00 97.75 125 VAL A C 1
ATOM 924 O O . VAL A 1 125 ? -25.037 -15.402 32.371 1.00 97.75 125 VAL A O 1
ATOM 927 N N . ASP A 1 126 ? -27.229 -15.720 32.008 1.00 98.12 126 ASP A N 1
ATOM 928 C CA . ASP A 1 126 ? -27.057 -16.338 30.683 1.00 98.12 126 ASP A CA 1
ATOM 929 C C . ASP A 1 126 ? -27.086 -15.381 29.487 1.00 98.12 126 ASP A C 1
ATOM 931 O O . ASP A 1 126 ? -26.885 -15.802 28.349 1.00 98.12 126 ASP A O 1
ATOM 935 N N . SER A 1 127 ? -27.331 -14.091 29.729 1.00 98.56 127 SER A N 1
ATOM 936 C CA . SER A 1 127 ? -27.356 -13.065 28.684 1.00 98.56 127 SER A CA 1
ATOM 937 C C . SER A 1 127 ? -27.076 -11.665 29.227 1.00 98.56 127 SER A C 1
ATOM 939 O O . SER A 1 127 ? -27.268 -11.385 30.416 1.00 98.56 127 SER A O 1
ATOM 941 N N . ILE A 1 128 ? -26.701 -10.743 28.339 1.00 98.38 128 ILE A N 1
ATOM 942 C CA . ILE A 1 128 ? -26.618 -9.308 28.649 1.00 98.38 128 ILE A CA 1
ATOM 943 C C . ILE A 1 128 ? -27.995 -8.756 29.027 1.00 98.38 128 ILE A C 1
ATOM 945 O O . ILE A 1 128 ? -28.100 -7.904 29.907 1.00 98.38 128 ILE A O 1
ATOM 949 N N . GLN A 1 129 ? -29.072 -9.286 28.442 1.00 98.38 129 GLN A N 1
ATOM 950 C CA . GLN A 1 129 ? -30.429 -8.929 28.853 1.00 98.38 129 GLN A CA 1
ATOM 951 C C . GLN A 1 129 ? -30.700 -9.313 30.317 1.00 98.38 129 GLN A C 1
ATOM 953 O O . GLN A 1 129 ? -31.289 -8.526 31.056 1.00 98.38 129 GLN A O 1
ATOM 958 N N . ALA A 1 130 ? -30.240 -10.484 30.765 1.00 98.19 130 ALA A N 1
ATOM 959 C CA . ALA A 1 130 ? -30.351 -10.889 32.164 1.00 98.19 130 ALA A CA 1
ATOM 960 C C . ALA A 1 130 ? -29.457 -10.042 33.089 1.00 98.19 130 ALA A C 1
ATOM 962 O O . ALA A 1 130 ? -29.886 -9.691 34.188 1.00 98.19 130 ALA A O 1
ATOM 963 N N . LEU A 1 131 ? -28.262 -9.638 32.633 1.00 98.19 131 LEU A N 1
ATOM 964 C CA . LEU A 1 131 ? -27.403 -8.691 33.356 1.00 98.19 131 LEU A CA 1
ATOM 965 C C . LEU A 1 131 ? -28.115 -7.351 33.596 1.00 98.19 131 LEU A C 1
ATOM 967 O O . LEU A 1 131 ? -28.069 -6.821 34.705 1.00 98.19 131 LEU A O 1
ATOM 971 N N . ARG A 1 132 ? -28.825 -6.827 32.586 1.00 98.19 132 ARG A N 1
ATOM 972 C CA . ARG A 1 132 ? -29.601 -5.577 32.699 1.00 98.19 132 ARG A CA 1
ATOM 973 C C . ARG A 1 132 ? -30.708 -5.639 33.754 1.00 98.19 132 ARG A C 1
ATOM 975 O O . ARG A 1 132 ? -31.132 -4.588 34.228 1.00 98.19 132 ARG A O 1
ATOM 982 N N . GLY A 1 133 ? -31.176 -6.839 34.101 1.00 96.94 133 GLY A N 1
ATOM 983 C CA . GLY A 1 133 ? -32.189 -7.071 35.131 1.00 96.94 133 GLY A CA 1
ATOM 984 C C . GLY A 1 133 ? -31.636 -7.215 36.552 1.00 96.94 133 GLY A C 1
ATOM 985 O O . GLY A 1 133 ? -32.425 -7.320 37.489 1.00 96.94 133 GLY A O 1
ATOM 986 N N . LEU A 1 134 ? -30.311 -7.243 36.744 1.00 95.00 134 LEU A N 1
ATOM 987 C CA . LEU A 1 134 ? -29.728 -7.325 38.083 1.00 95.00 134 LEU A CA 1
ATOM 988 C C . LEU A 1 134 ? -29.863 -5.991 38.825 1.00 95.00 134 LEU A C 1
ATOM 990 O O . LEU A 1 134 ? -29.509 -4.940 38.298 1.00 95.00 134 LEU A O 1
ATOM 994 N N . SER A 1 135 ? -30.306 -6.064 40.082 1.00 91.94 135 SER A N 1
ATOM 995 C CA . SER A 1 135 ? -30.306 -4.930 41.010 1.00 91.94 135 SER A CA 1
ATOM 996 C C . SER A 1 135 ? -28.878 -4.568 41.412 1.00 91.94 135 SER A C 1
ATOM 998 O O . SER A 1 135 ? -28.183 -5.375 42.042 1.00 91.94 135 SER A O 1
ATOM 1000 N N . LYS A 1 136 ? -28.465 -3.330 41.132 1.00 90.44 136 LYS A N 1
ATOM 1001 C CA . LYS A 1 136 ? -27.169 -2.769 41.545 1.00 90.44 136 LYS A CA 1
ATOM 1002 C C . LYS A 1 136 ? -27.022 -2.650 43.064 1.00 90.44 136 LYS A C 1
ATOM 1004 O O . LYS A 1 136 ? -25.908 -2.542 43.565 1.00 90.44 136 LYS A O 1
ATOM 1009 N N . ALA A 1 137 ? -28.140 -2.647 43.798 1.00 86.12 137 ALA A N 1
ATOM 1010 C CA . ALA A 1 137 ? -28.146 -2.626 45.260 1.00 86.12 137 ALA A CA 1
ATOM 1011 C C . ALA A 1 137 ? -27.857 -4.011 45.862 1.00 86.12 137 ALA A C 1
ATOM 1013 O O . ALA A 1 137 ? -27.374 -4.104 46.987 1.00 86.12 137 ALA A O 1
ATOM 1014 N N . THR A 1 138 ? -28.151 -5.084 45.120 1.00 88.50 138 THR A N 1
ATOM 1015 C CA . THR A 1 138 ? -28.001 -6.467 45.594 1.00 88.50 138 THR A CA 1
ATOM 1016 C C . THR A 1 138 ? -26.719 -7.118 45.089 1.00 88.50 138 THR A C 1
ATOM 1018 O O . THR A 1 138 ? -26.122 -7.900 45.819 1.00 88.50 138 THR A O 1
ATOM 1021 N N . TYR A 1 139 ? -26.291 -6.805 43.863 1.00 92.19 139 TYR A N 1
ATOM 1022 C CA . TYR A 1 139 ? -25.139 -7.434 43.220 1.00 92.19 139 TYR A CA 1
ATOM 1023 C C . TYR A 1 139 ? -24.178 -6.378 42.679 1.00 92.19 139 TYR A C 1
ATOM 1025 O O . TYR A 1 139 ? -24.586 -5.484 41.941 1.00 92.19 139 TYR A O 1
ATOM 1033 N N . THR A 1 140 ? -22.882 -6.525 42.966 1.00 93.88 140 THR A N 1
ATOM 1034 C CA . THR A 1 140 ? -21.826 -5.702 42.343 1.00 93.88 140 THR A CA 1
ATOM 1035 C C . THR A 1 140 ? -20.859 -6.512 41.478 1.00 93.88 140 THR A C 1
ATOM 1037 O O . THR A 1 140 ? -19.921 -5.945 40.909 1.00 93.88 140 THR A O 1
ATOM 1040 N N . ARG A 1 141 ? -21.066 -7.831 41.360 1.00 94.94 141 ARG A N 1
ATOM 1041 C CA . ARG A 1 141 ? -20.272 -8.763 40.545 1.00 94.94 141 ARG A CA 1
ATOM 1042 C C . ARG A 1 141 ? -21.195 -9.720 39.795 1.00 94.94 141 ARG A C 1
ATOM 1044 O O . ARG A 1 141 ? -22.098 -10.299 40.400 1.00 94.94 141 ARG A O 1
ATOM 1051 N N . ALA A 1 142 ? -20.959 -9.883 38.497 1.00 96.75 142 ALA A N 1
ATOM 1052 C CA . ALA A 1 142 ? -21.689 -10.831 37.669 1.00 96.75 142 ALA A CA 1
ATOM 1053 C C . ALA A 1 142 ? -20.777 -11.524 36.646 1.00 96.75 142 ALA A C 1
ATOM 1055 O O . ALA A 1 142 ? -19.820 -10.935 36.146 1.00 96.75 142 ALA A O 1
ATOM 1056 N N . PHE A 1 143 ? -21.093 -12.769 36.298 1.00 97.50 143 PHE A N 1
ATOM 1057 C CA . PHE A 1 143 ? -20.518 -13.471 35.156 1.00 97.50 143 PHE A CA 1
ATOM 1058 C C . PHE A 1 143 ? -21.622 -13.770 34.151 1.00 97.50 143 PHE A C 1
ATOM 1060 O O . PHE A 1 143 ? -22.586 -14.467 34.463 1.00 97.50 143 PHE A O 1
ATOM 1067 N N . VAL A 1 144 ? -21.473 -13.235 32.947 1.00 98.25 144 VAL A N 1
ATOM 1068 C CA . VAL A 1 144 ? -22.402 -13.433 31.840 1.00 98.25 144 VAL A CA 1
ATOM 1069 C C . VAL A 1 144 ? -21.872 -14.563 30.961 1.00 98.25 144 VAL A C 1
ATOM 1071 O O . VAL A 1 144 ? -20.735 -14.484 30.498 1.00 98.25 144 VAL A O 1
ATOM 1074 N N . THR A 1 145 ? -22.665 -15.608 30.714 1.00 98.12 145 THR A N 1
ATOM 1075 C CA . THR A 1 145 ? -22.211 -16.791 29.955 1.00 98.12 145 THR A CA 1
ATOM 1076 C C . THR A 1 145 ? -22.325 -16.642 28.429 1.00 98.12 145 THR A C 1
ATOM 1078 O O . THR A 1 145 ? -21.743 -17.444 27.697 1.00 98.12 145 THR A O 1
ATOM 1081 N N . GLY A 1 146 ? -23.013 -15.607 27.938 1.00 98.19 146 GLY A N 1
ATOM 1082 C CA . GLY A 1 146 ? -23.114 -15.235 26.521 1.00 98.19 146 GLY A CA 1
ATOM 1083 C C . GLY A 1 146 ? -23.836 -13.897 26.315 1.00 98.19 146 GLY A C 1
ATOM 1084 O O . GLY A 1 146 ? -24.406 -13.354 27.257 1.00 98.19 146 GLY A O 1
ATOM 1085 N N . TYR A 1 147 ? -23.814 -13.327 25.111 1.00 98.56 147 TYR A N 1
ATOM 1086 C CA . TYR A 1 147 ? -24.484 -12.055 24.830 1.00 98.56 147 TYR A CA 1
ATOM 1087 C C . TYR A 1 147 ? -26.008 -12.204 24.805 1.00 98.56 147 TYR A C 1
ATOM 1089 O O . TYR A 1 147 ? -26.725 -11.534 25.554 1.00 98.56 147 TYR A O 1
ATOM 1097 N N . TYR A 1 148 ? -26.492 -13.110 23.956 1.00 98.12 148 TYR A N 1
ATOM 1098 C CA . TYR A 1 148 ? -27.900 -13.462 23.797 1.00 98.12 148 TYR A CA 1
ATOM 1099 C C . TYR A 1 148 ? -28.233 -14.779 24.498 1.00 98.12 148 TYR A C 1
ATOM 1101 O O . TYR A 1 148 ? -29.325 -14.914 25.050 1.00 98.12 148 TYR A O 1
ATOM 1109 N N . SER A 1 149 ? -27.303 -15.735 24.484 1.00 97.31 149 SER A N 1
ATOM 1110 C CA . SER A 1 149 ? -27.480 -17.061 25.078 1.00 97.31 149 SER A CA 1
ATOM 1111 C C . SER A 1 149 ? -26.149 -17.667 25.500 1.00 97.31 149 SER A C 1
ATOM 1113 O O . SER A 1 149 ? -25.130 -17.429 24.853 1.00 97.31 149 SER A O 1
ATOM 1115 N N . THR A 1 150 ? -26.172 -18.520 26.523 1.00 98.00 150 THR A N 1
ATOM 1116 C CA . THR A 1 150 ? -25.009 -19.262 27.022 1.00 98.00 150 THR A CA 1
ATOM 1117 C C . THR A 1 150 ? -24.145 -19.831 25.895 1.00 98.00 150 THR A C 1
ATOM 1119 O O . THR A 1 150 ? -24.626 -20.587 25.052 1.00 98.00 150 THR A O 1
ATOM 1122 N N . GLY A 1 151 ? -22.850 -19.506 25.908 1.00 95.81 151 GLY A N 1
ATOM 1123 C CA . GLY A 1 151 ? -21.864 -20.099 25.003 1.00 95.81 151 GLY A CA 1
ATOM 1124 C C . GLY A 1 151 ? -21.752 -19.461 23.614 1.00 95.81 151 GLY A C 1
ATOM 1125 O O . GLY A 1 151 ? -20.965 -19.948 22.807 1.00 95.81 151 GLY A O 1
ATOM 1126 N N . ASP A 1 152 ? -22.455 -18.363 23.320 1.00 96.25 152 ASP A N 1
ATOM 1127 C CA . ASP A 1 152 ? -22.323 -17.660 22.028 1.00 96.25 152 ASP A CA 1
ATOM 1128 C C . ASP A 1 152 ? -20.975 -16.918 21.845 1.00 96.25 152 ASP A C 1
ATOM 1130 O O . ASP A 1 152 ? -20.624 -16.495 20.741 1.00 96.25 152 ASP A O 1
ATOM 1134 N N . GLY A 1 153 ? -20.176 -16.815 22.913 1.00 95.00 153 GLY A N 1
ATOM 1135 C CA . GLY A 1 153 ? -18.860 -16.172 22.925 1.00 95.00 153 GLY A CA 1
ATOM 1136 C C . GLY A 1 153 ? -18.887 -14.675 23.243 1.00 95.00 153 GLY A C 1
ATOM 1137 O O . GLY A 1 153 ? -17.831 -14.052 23.294 1.00 95.00 153 GLY A O 1
ATOM 1138 N N . GLY A 1 154 ? -20.063 -14.093 23.493 1.00 96.75 154 GLY A N 1
ATOM 1139 C CA . GLY A 1 154 ? -20.218 -12.688 23.872 1.00 96.75 154 GLY A CA 1
ATOM 1140 C C . GLY A 1 154 ? -20.337 -12.426 25.377 1.00 96.75 154 GLY A C 1
ATOM 1141 O O . GLY A 1 154 ? -20.712 -11.331 25.787 1.00 96.75 154 GLY A O 1
ATOM 1142 N N . GLY A 1 155 ? -20.035 -13.432 26.200 1.00 96.31 155 GLY A N 1
ATOM 1143 C CA . GLY A 1 155 ? -20.038 -13.339 27.657 1.00 96.31 155 GLY A CA 1
ATOM 1144 C C . GLY A 1 155 ? -18.804 -12.646 28.252 1.00 96.31 155 GLY A C 1
ATOM 1145 O O . GLY A 1 155 ? -17.886 -12.198 27.557 1.00 96.31 155 GLY A O 1
ATOM 1146 N N . GLY A 1 156 ? -18.763 -12.584 29.581 1.00 96.81 156 GLY A N 1
ATOM 1147 C CA . GLY A 1 156 ? -17.653 -11.997 30.324 1.00 96.81 156 GLY A CA 1
ATOM 1148 C C . GLY A 1 156 ? -17.964 -11.755 31.798 1.00 96.81 156 GLY A C 1
ATOM 1149 O O . GLY A 1 156 ? -19.113 -11.803 32.234 1.00 96.81 156 GLY A O 1
ATOM 1150 N N . ALA A 1 157 ? -16.921 -11.479 32.580 1.00 97.19 157 ALA A N 1
ATOM 1151 C CA . ALA A 1 157 ? -17.071 -11.017 33.955 1.00 97.19 157 ALA A CA 1
ATOM 1152 C C . ALA A 1 157 ? -17.319 -9.504 33.975 1.00 97.19 157 ALA A C 1
ATOM 1154 O O . ALA A 1 157 ? -16.575 -8.746 33.351 1.00 97.19 157 ALA A O 1
ATOM 1155 N N . TYR A 1 158 ? -18.323 -9.074 34.731 1.00 97.69 158 TYR A N 1
ATOM 1156 C CA . TYR A 1 158 ? -18.720 -7.685 34.901 1.00 97.69 158 TYR A CA 1
ATOM 1157 C C . TYR A 1 158 ? -18.706 -7.289 36.376 1.00 97.69 158 TYR A C 1
ATOM 1159 O O . TYR A 1 158 ? -19.023 -8.082 37.266 1.00 97.69 158 TYR A O 1
ATOM 1167 N N . TRP A 1 159 ? -18.388 -6.027 36.635 1.00 96.44 159 TRP A N 1
ATOM 1168 C CA . TRP A 1 159 ? -18.564 -5.413 37.946 1.00 96.44 159 TRP A CA 1
ATOM 1169 C C . TRP A 1 159 ? -19.427 -4.161 37.825 1.00 96.44 159 TRP A C 1
ATOM 1171 O O . TRP A 1 159 ? -19.323 -3.434 36.841 1.00 96.44 159 TRP A O 1
ATOM 1181 N N . CYS A 1 160 ? -20.308 -3.924 38.796 1.00 95.88 160 CYS A N 1
ATOM 1182 C CA . CYS A 1 160 ? -21.119 -2.711 38.814 1.00 95.88 160 CYS A CA 1
ATOM 1183 C C . CYS A 1 160 ? -20.314 -1.573 39.445 1.00 95.88 160 CYS A C 1
ATOM 1185 O O . CYS A 1 160 ? -19.926 -1.666 40.612 1.00 95.88 160 CYS A O 1
ATOM 1187 N N . ASP A 1 161 ? -20.091 -0.502 38.688 1.00 95.88 161 ASP A N 1
ATOM 1188 C CA . ASP A 1 161 ? -19.472 0.725 39.175 1.00 95.88 161 ASP A CA 1
ATOM 1189 C C . ASP A 1 161 ? -20.542 1.655 39.745 1.00 95.88 161 ASP A C 1
ATOM 1191 O O . ASP A 1 161 ? -21.349 2.224 39.012 1.00 95.88 161 ASP A O 1
ATOM 1195 N N . SER A 1 162 ? -20.577 1.788 41.071 1.00 90.00 162 SER A N 1
ATOM 1196 C CA . SER A 1 162 ? -21.518 2.681 41.751 1.00 90.00 162 SER A CA 1
ATOM 1197 C C . SER A 1 162 ? -21.134 4.159 41.648 1.00 90.00 162 SER A C 1
ATOM 1199 O O . SER A 1 162 ? -21.971 5.012 41.934 1.00 90.00 162 SER A O 1
ATOM 1201 N N . SER A 1 163 ? -19.883 4.470 41.291 1.00 94.44 163 SER A N 1
ATOM 1202 C CA . SER A 1 163 ? -19.403 5.848 41.134 1.00 94.44 163 SER A CA 1
ATOM 1203 C C . SER A 1 163 ? -19.722 6.423 39.753 1.00 94.44 163 SER A C 1
ATOM 1205 O O . SER A 1 163 ? -19.891 7.634 39.607 1.00 94.44 163 SER A O 1
ATOM 1207 N N . ASP A 1 164 ? -19.878 5.558 38.751 1.00 96.62 164 ASP A N 1
ATOM 1208 C CA . ASP A 1 164 ? -20.239 5.959 37.400 1.00 96.62 164 ASP A CA 1
ATOM 1209 C C . ASP A 1 164 ? -21.757 6.072 37.224 1.00 96.62 164 ASP A C 1
ATOM 1211 O O . ASP A 1 164 ? -22.503 5.090 37.204 1.00 96.62 164 ASP A O 1
ATOM 1215 N N . THR A 1 165 ? -22.213 7.308 37.043 1.00 94.19 165 THR A N 1
ATOM 1216 C CA . THR A 1 165 ? -23.621 7.641 36.800 1.00 94.19 165 THR A CA 1
ATOM 1217 C C . THR A 1 165 ? -23.859 8.274 35.430 1.00 94.19 165 THR A C 1
ATOM 1219 O O . THR A 1 165 ? -25.006 8.586 35.099 1.00 94.19 165 THR A O 1
ATOM 1222 N N . THR A 1 166 ? -22.812 8.436 34.614 1.00 96.12 166 THR A N 1
ATOM 1223 C CA . THR A 1 166 ? -22.835 9.282 33.409 1.00 96.12 166 THR A CA 1
ATOM 1224 C C . THR A 1 166 ? -22.463 8.545 32.132 1.00 96.12 166 THR A C 1
ATOM 1226 O O . THR A 1 166 ? -22.958 8.931 31.074 1.00 96.12 166 THR A O 1
ATOM 1229 N N . SER A 1 167 ? -21.652 7.482 32.191 1.00 97.25 167 SER A N 1
ATOM 1230 C CA . SER A 1 167 ? -21.284 6.748 30.979 1.00 97.25 167 SER A CA 1
ATOM 1231 C C . SER A 1 167 ? -22.515 6.165 30.291 1.00 97.25 167 SER A C 1
ATOM 1233 O O . SER A 1 167 ? -23.390 5.569 30.933 1.00 97.25 167 SER A O 1
ATOM 1235 N N . ALA A 1 168 ? -22.550 6.325 28.970 1.00 97.00 168 ALA A N 1
ATOM 1236 C CA . ALA A 1 168 ? -23.571 5.735 28.125 1.00 97.00 168 ALA A CA 1
ATOM 1237 C C . ALA A 1 168 ? -23.384 4.217 28.009 1.00 97.00 168 ALA A C 1
ATOM 1239 O O . ALA A 1 168 ? -22.277 3.688 28.149 1.00 97.00 168 ALA A O 1
ATOM 1240 N N . ASP A 1 169 ? -24.485 3.531 27.725 1.00 97.88 169 ASP A N 1
ATOM 1241 C CA . ASP A 1 169 ? -24.454 2.140 27.304 1.00 97.88 169 ASP A CA 1
ATOM 1242 C C . ASP A 1 169 ? -23.778 2.037 25.936 1.00 97.88 169 ASP A C 1
ATOM 1244 O O . ASP A 1 169 ? -24.178 2.730 25.001 1.00 97.88 169 ASP A O 1
ATOM 1248 N N . ASN A 1 170 ? -22.761 1.189 25.818 1.00 97.19 170 ASN A N 1
ATOM 1249 C CA . ASN A 1 170 ? -22.107 0.921 24.535 1.00 97.19 170 ASN A CA 1
ATOM 1250 C C . ASN A 1 170 ? -22.373 -0.502 24.035 1.00 97.19 170 ASN A C 1
ATOM 1252 O O . ASN A 1 170 ? -21.722 -0.969 23.106 1.00 97.19 170 ASN A O 1
ATOM 1256 N N . GLY A 1 171 ? -23.302 -1.209 24.675 1.00 97.38 171 GLY A N 1
ATOM 1257 C CA . GLY A 1 171 ? -23.714 -2.544 24.298 1.00 97.38 171 GLY A CA 1
ATOM 1258 C C . GLY A 1 171 ? -22.656 -3.620 24.499 1.00 97.38 171 GLY A C 1
ATOM 1259 O O . GLY A 1 171 ? -22.895 -4.710 24.005 1.00 97.38 171 GLY A O 1
ATOM 1260 N N . GLY A 1 172 ? -21.536 -3.360 25.188 1.00 97.50 172 GLY A N 1
ATOM 1261 C CA . GLY A 1 172 ? -20.483 -4.356 25.418 1.00 97.50 172 GLY A CA 1
ATOM 1262 C C . GLY A 1 172 ? -19.669 -4.114 26.689 1.00 97.50 172 GLY A C 1
ATOM 1263 O O . GLY A 1 172 ? -19.953 -4.714 27.727 1.00 97.50 172 GLY A O 1
ATOM 1264 N N . THR A 1 173 ? -18.651 -3.244 26.641 1.00 97.88 173 THR A N 1
ATOM 1265 C CA . THR A 1 173 ? -17.784 -2.977 27.812 1.00 97.88 173 THR A CA 1
ATOM 1266 C C . THR A 1 173 ? -18.471 -2.174 28.916 1.00 97.88 173 THR A C 1
ATOM 1268 O O . THR A 1 173 ? -18.006 -2.199 30.057 1.00 97.88 173 THR A O 1
ATOM 1271 N N . ILE A 1 174 ? -19.565 -1.480 28.596 1.00 98.19 174 ILE A N 1
ATOM 1272 C CA . ILE A 1 174 ? -20.418 -0.741 29.526 1.00 98.19 174 ILE A CA 1
ATOM 1273 C C . ILE A 1 174 ? -21.873 -1.103 29.231 1.00 98.19 174 ILE A C 1
ATOM 1275 O O . ILE A 1 174 ? -22.415 -0.720 28.194 1.00 98.19 174 ILE A O 1
ATOM 1279 N N . ILE A 1 175 ? -22.508 -1.795 30.175 1.00 98.38 175 ILE A N 1
ATOM 1280 C CA . ILE A 1 175 ? -23.929 -2.142 30.135 1.00 98.38 175 ILE A CA 1
ATOM 1281 C C . ILE A 1 175 ? -24.656 -1.367 31.232 1.00 98.38 175 ILE A C 1
ATOM 1283 O O . ILE A 1 175 ? -24.330 -1.483 32.412 1.00 98.38 175 ILE A O 1
ATOM 1287 N N . VAL A 1 176 ? -25.658 -0.583 30.851 1.00 98.25 176 VAL A N 1
ATOM 1288 C CA . VAL A 1 176 ? -26.527 0.152 31.771 1.00 98.25 176 VAL A CA 1
ATOM 1289 C C . VAL A 1 176 ? -27.732 -0.724 32.119 1.00 98.25 176 VAL A C 1
ATOM 1291 O O . VAL A 1 176 ? -28.543 -1.075 31.261 1.00 98.25 176 VAL A O 1
ATOM 1294 N N . ALA A 1 177 ? -27.843 -1.115 33.385 1.00 96.81 177 ALA A N 1
ATOM 1295 C CA . ALA A 1 177 ? -28.979 -1.873 33.899 1.00 96.81 177 ALA A CA 1
ATOM 1296 C C . ALA A 1 177 ? -30.258 -1.023 33.956 1.00 96.81 177 ALA A C 1
ATOM 1298 O O . ALA A 1 177 ? -30.209 0.207 33.901 1.00 96.81 177 ALA A O 1
ATOM 1299 N N . ALA A 1 178 ? -31.414 -1.678 34.094 1.00 96.06 178 ALA A N 1
ATOM 1300 C CA . ALA A 1 178 ? -32.719 -1.013 34.143 1.00 96.06 178 ALA A CA 1
ATOM 1301 C C . ALA A 1 178 ? -32.854 -0.026 35.321 1.00 96.06 178 ALA A C 1
ATOM 1303 O O . ALA A 1 178 ? -33.568 0.967 35.222 1.00 96.06 178 ALA A O 1
ATOM 1304 N N . ASP A 1 179 ? -32.128 -0.267 36.416 1.00 94.56 179 ASP A N 1
ATOM 1305 C CA . ASP A 1 179 ? -32.041 0.614 37.588 1.00 94.56 179 ASP A CA 1
ATOM 1306 C C . ASP A 1 179 ? -30.925 1.681 37.478 1.00 94.56 179 ASP A C 1
ATOM 1308 O O . ASP A 1 179 ? -30.592 2.377 38.448 1.00 94.56 179 ASP A O 1
ATOM 1312 N N . GLY A 1 180 ? -30.298 1.792 36.303 1.00 95.69 180 GLY A N 1
ATOM 1313 C CA . GLY A 1 180 ? -29.181 2.684 36.022 1.00 95.69 180 GLY A CA 1
ATOM 1314 C C . GLY A 1 180 ? -27.827 2.218 36.570 1.00 95.69 180 GLY A C 1
ATOM 1315 O O . GLY A 1 180 ? -26.907 3.028 36.627 1.00 95.69 180 GLY A O 1
ATOM 1316 N N . GLY A 1 181 ? -27.654 0.975 37.025 1.00 96.12 181 GLY A N 1
ATOM 1317 C CA . GLY A 1 181 ? -26.325 0.441 37.363 1.00 96.12 181 GLY A CA 1
ATOM 1318 C C . GLY A 1 181 ? -25.408 0.362 36.135 1.00 96.12 181 GLY A C 1
ATOM 1319 O O . GLY A 1 181 ? -25.874 0.017 35.053 1.00 96.12 181 GLY A O 1
ATOM 1320 N N . ARG A 1 182 ? -24.116 0.700 36.265 1.00 98.00 182 ARG A N 1
ATOM 1321 C CA . ARG A 1 182 ? -23.139 0.639 35.159 1.00 98.00 182 ARG A CA 1
ATOM 1322 C C . ARG A 1 182 ? -22.256 -0.587 35.327 1.00 98.00 182 ARG A C 1
ATOM 1324 O O . ARG A 1 182 ? -21.294 -0.574 36.089 1.00 98.00 182 ARG A O 1
ATOM 1331 N N . TRP A 1 183 ? -22.573 -1.645 34.597 1.00 98.00 183 TRP A N 1
ATOM 1332 C CA . TRP A 1 183 ? -21.779 -2.864 34.566 1.00 98.00 183 TRP A CA 1
ATOM 1333 C C . TRP A 1 183 ? -20.613 -2.707 33.596 1.00 98.00 183 TRP A C 1
ATOM 1335 O O . TRP A 1 183 ? -20.806 -2.506 32.398 1.00 98.00 183 TRP A O 1
ATOM 1345 N N . LYS A 1 184 ? -19.395 -2.803 34.122 1.00 97.69 184 LYS A N 1
ATOM 1346 C CA . LYS A 1 184 ? -18.140 -2.673 33.386 1.00 97.69 184 LYS A CA 1
ATOM 1347 C C . LYS A 1 184 ? -17.535 -4.047 33.145 1.00 97.69 184 LYS A C 1
ATOM 1349 O O . LYS A 1 184 ? -17.353 -4.811 34.096 1.00 97.69 184 LYS A O 1
ATOM 1354 N N . LEU A 1 185 ? -17.198 -4.354 31.896 1.00 97.81 185 LEU A N 1
ATOM 1355 C CA . LEU A 1 185 ? -16.469 -5.577 31.567 1.00 97.81 185 LEU A CA 1
ATOM 1356 C C . LEU A 1 185 ? -15.087 -5.533 32.236 1.00 97.81 185 LEU A C 1
ATOM 1358 O O . LEU A 1 185 ? -14.359 -4.547 32.105 1.00 97.81 185 LEU A O 1
ATOM 1362 N N . VAL A 1 186 ? -14.743 -6.595 32.964 1.00 95.62 186 VAL A N 1
ATOM 1363 C CA . VAL A 1 186 ? -13.527 -6.666 33.788 1.00 95.62 186 VAL A CA 1
ATOM 1364 C C . VAL A 1 186 ? -12.269 -6.747 32.925 1.00 95.62 186 VAL A C 1
ATOM 1366 O O . VAL A 1 186 ? -11.335 -5.978 33.131 1.00 95.62 186 VAL A O 1
ATOM 1369 N N . ASN A 1 187 ? -12.225 -7.677 31.968 1.00 93.38 187 ASN A N 1
ATOM 1370 C CA . ASN A 1 187 ? -11.067 -7.847 31.095 1.00 93.38 187 ASN A CA 1
ATOM 1371 C C . ASN A 1 187 ? -11.303 -7.110 29.778 1.00 93.38 187 ASN A C 1
ATOM 1373 O O . ASN A 1 187 ? -12.191 -7.480 29.015 1.00 93.38 187 ASN A O 1
ATOM 1377 N N . GLN A 1 188 ? -10.492 -6.083 29.529 1.00 94.12 188 GLN A N 1
ATOM 1378 C CA . GLN A 1 188 ? -10.512 -5.312 28.285 1.00 94.12 188 GLN A CA 1
ATOM 1379 C C . GLN A 1 188 ? -9.165 -5.341 27.553 1.00 94.12 188 GLN A C 1
ATOM 1381 O O . GLN A 1 188 ? -8.916 -4.511 26.682 1.00 94.12 188 GLN A O 1
ATOM 1386 N N . ASN A 1 189 ? -8.290 -6.297 27.898 1.00 92.06 189 ASN A N 1
ATOM 1387 C CA . ASN A 1 189 ? -6.994 -6.459 27.236 1.00 92.06 189 ASN A CA 1
ATOM 1388 C C . ASN A 1 189 ? -7.161 -6.894 25.781 1.00 92.06 189 ASN A C 1
ATOM 1390 O O . ASN A 1 189 ? -6.421 -6.416 24.933 1.00 92.06 189 ASN A O 1
ATOM 1394 N N . VAL A 1 190 ? -8.124 -7.784 25.522 1.00 95.62 190 VAL A N 1
ATOM 1395 C CA . VAL A 1 190 ? -8.593 -8.202 24.197 1.00 95.62 190 VAL A CA 1
ATOM 1396 C C . VAL A 1 190 ? -10.108 -8.206 24.251 1.00 95.62 190 VAL A C 1
ATOM 1398 O O . VAL A 1 190 ? -10.691 -8.797 25.160 1.00 95.62 190 VAL A O 1
ATOM 1401 N N . ILE A 1 191 ? -10.734 -7.548 23.286 1.00 97.69 191 ILE A N 1
ATOM 1402 C CA . ILE A 1 191 ? -12.184 -7.466 23.189 1.00 97.69 191 ILE A CA 1
ATOM 1403 C C . ILE A 1 191 ? -12.637 -8.193 21.935 1.00 97.69 191 ILE A C 1
ATOM 1405 O O . ILE A 1 191 ? -12.096 -7.955 20.856 1.00 97.69 191 ILE A O 1
ATOM 1409 N N . SER A 1 192 ? -13.643 -9.054 22.070 1.00 98.19 192 SER A N 1
ATOM 1410 C CA . SER A 1 192 ? -14.286 -9.693 20.925 1.00 98.19 192 SER A CA 1
ATOM 1411 C C . SER A 1 192 ? -15.488 -8.884 20.454 1.00 98.19 192 SER A C 1
ATOM 1413 O O . SER A 1 192 ? -16.285 -8.421 21.270 1.00 98.19 192 SER A O 1
ATOM 1415 N N . VAL A 1 193 ? -15.696 -8.800 19.140 1.00 98.75 193 VAL A N 1
ATOM 1416 C CA . VAL A 1 193 ? -16.920 -8.211 18.575 1.00 98.75 193 VAL A CA 1
ATOM 1417 C C . VAL A 1 193 ? -18.199 -8.932 19.046 1.00 98.75 193 VAL A C 1
ATOM 1419 O O . VAL A 1 193 ? -19.254 -8.311 19.170 1.00 98.75 193 VAL A O 1
ATOM 1422 N N . ARG A 1 194 ? -18.116 -10.220 19.419 1.00 98.56 194 ARG A N 1
ATOM 1423 C CA . ARG A 1 194 ? -19.256 -10.966 19.983 1.00 98.56 194 ARG A CA 1
ATOM 1424 C C . ARG A 1 194 ? -19.709 -10.426 21.339 1.00 98.56 194 ARG A C 1
ATOM 1426 O O . ARG A 1 194 ? -20.889 -10.502 21.658 1.00 98.56 194 ARG A O 1
ATOM 1433 N N . GLN A 1 195 ? -18.812 -9.801 22.108 1.00 98.62 195 GLN A N 1
ATOM 1434 C CA . GLN A 1 195 ? -19.162 -9.130 23.370 1.00 98.62 195 GLN A CA 1
ATOM 1435 C C . GLN A 1 195 ? -19.996 -7.859 23.156 1.00 98.62 195 GLN A C 1
ATOM 1437 O O . GLN A 1 195 ? -20.481 -7.284 24.124 1.00 98.62 195 GLN A O 1
ATOM 1442 N N . PHE A 1 196 ? -20.177 -7.436 21.901 1.00 98.62 196 PHE A N 1
ATOM 1443 C CA . PHE A 1 196 ? -21.067 -6.352 21.482 1.00 98.62 196 PHE A CA 1
ATOM 1444 C C . PHE A 1 196 ? -22.333 -6.866 20.784 1.00 98.62 196 PHE A C 1
ATOM 1446 O O . PHE A 1 196 ? -23.122 -6.067 20.284 1.00 98.62 196 PHE A O 1
ATOM 1453 N N . GLY A 1 197 ? -22.531 -8.188 20.743 1.00 98.44 197 GLY A N 1
ATOM 1454 C CA . GLY A 1 197 ? -23.707 -8.819 20.150 1.00 98.44 197 GLY A CA 1
ATOM 1455 C C . GLY A 1 197 ? -23.578 -9.151 18.667 1.00 98.44 197 GLY A C 1
ATOM 1456 O O . GLY A 1 197 ? -24.583 -9.477 18.045 1.00 98.44 197 GLY A O 1
ATOM 1457 N N . ALA A 1 198 ? -22.380 -9.103 18.077 1.00 98.62 198 ALA A N 1
ATOM 1458 C CA . ALA A 1 198 ? -22.211 -9.622 16.721 1.00 98.62 198 ALA A CA 1
ATOM 1459 C C . ALA A 1 198 ? -22.385 -11.146 16.709 1.00 98.62 198 ALA A C 1
ATOM 1461 O O . ALA A 1 198 ? -21.806 -11.846 17.545 1.00 98.62 198 ALA A O 1
ATOM 1462 N N . LYS A 1 199 ? -23.153 -11.659 15.749 1.00 98.31 199 LYS A N 1
ATOM 1463 C CA . LYS A 1 199 ? -23.447 -13.087 15.615 1.00 98.31 199 LYS A CA 1
ATOM 1464 C C . LYS A 1 199 ? -22.549 -13.788 14.608 1.00 98.31 199 LYS A C 1
ATOM 1466 O O . LYS A 1 199 ? -22.126 -14.910 14.880 1.00 98.31 199 LYS A O 1
ATOM 1471 N N . GLY A 1 200 ? -22.245 -13.155 13.472 1.00 98.00 200 GLY A N 1
ATOM 1472 C CA . GLY A 1 200 ? -21.425 -13.780 12.432 1.00 98.00 200 GLY A CA 1
ATOM 1473 C C . GLY A 1 200 ? -22.075 -15.019 11.804 1.00 98.00 200 GLY A C 1
ATOM 1474 O O . GLY A 1 200 ? -21.384 -15.993 11.500 1.00 98.00 200 GLY A O 1
ATOM 1475 N N . ASP A 1 201 ? -23.399 -15.007 11.650 1.00 97.56 201 ASP A N 1
ATOM 1476 C CA . ASP A 1 201 ? -24.228 -16.146 11.234 1.00 97.56 201 ASP A CA 1
ATOM 1477 C C . ASP A 1 201 ? -24.654 -16.106 9.752 1.00 97.56 201 ASP A C 1
ATOM 1479 O O . ASP A 1 201 ? -25.453 -16.936 9.321 1.00 97.56 201 ASP A O 1
ATOM 1483 N N . ASN A 1 202 ? -24.117 -15.168 8.961 1.00 96.88 202 ASN A N 1
ATOM 1484 C CA . ASN A 1 202 ? -24.506 -14.902 7.570 1.00 96.88 202 ASN A CA 1
ATOM 1485 C C . ASN A 1 202 ? -25.998 -14.551 7.384 1.00 96.88 202 ASN A C 1
ATOM 1487 O O . ASN A 1 202 ? -26.558 -14.762 6.306 1.00 96.88 202 ASN A O 1
ATOM 1491 N N . LEU A 1 203 ? -26.660 -14.055 8.431 1.00 95.56 203 LEU A N 1
ATOM 1492 C CA . LEU A 1 203 ? -28.082 -13.711 8.400 1.00 95.56 203 LEU A CA 1
ATOM 1493 C C . LEU A 1 203 ? -28.372 -12.383 9.105 1.00 95.56 203 LEU A C 1
ATOM 1495 O O . LEU A 1 203 ? -29.149 -11.570 8.609 1.00 95.56 203 LEU A O 1
ATOM 1499 N N . THR A 1 204 ? -27.771 -12.180 10.271 1.00 96.00 204 THR A N 1
ATOM 1500 C CA . THR A 1 204 ? -27.992 -11.026 11.135 1.00 96.00 204 THR A CA 1
ATOM 1501 C C . THR A 1 204 ? -27.141 -9.841 10.680 1.00 96.00 204 THR A C 1
ATOM 1503 O O . THR A 1 204 ? -25.969 -9.999 10.357 1.00 96.00 204 THR A O 1
ATOM 1506 N N . ASP A 1 205 ? -27.727 -8.641 10.688 1.00 95.50 205 ASP A N 1
ATOM 1507 C CA . ASP A 1 205 ? -26.976 -7.395 10.530 1.00 95.50 205 ASP A CA 1
ATOM 1508 C C . ASP A 1 205 ? -26.192 -7.077 11.814 1.00 95.50 205 ASP A C 1
ATOM 1510 O O . ASP A 1 205 ? -26.762 -6.688 12.835 1.00 95.50 205 ASP A O 1
ATOM 1514 N N . ASP A 1 206 ? -24.874 -7.225 11.744 1.00 97.75 206 ASP A N 1
ATOM 1515 C CA . ASP A 1 206 ? -23.926 -7.015 12.833 1.00 97.75 206 ASP A CA 1
ATOM 1516 C C . ASP A 1 206 ? -23.404 -5.560 12.908 1.00 97.75 206 ASP A C 1
ATOM 1518 O O . ASP A 1 206 ? -22.550 -5.247 13.743 1.00 97.75 206 ASP A O 1
ATOM 1522 N N . SER A 1 207 ? -23.908 -4.631 12.082 1.00 95.12 207 SER A N 1
ATOM 1523 C CA . SER A 1 207 ? -23.375 -3.256 11.958 1.00 95.12 207 SER A CA 1
ATOM 1524 C C . SER A 1 207 ? -23.269 -2.498 13.282 1.00 95.12 207 SER A C 1
ATOM 1526 O O . SER A 1 207 ? -22.247 -1.865 13.562 1.00 95.12 207 SER A O 1
ATOM 1528 N N . THR A 1 208 ? -24.315 -2.553 14.111 1.00 96.31 208 THR A N 1
ATOM 1529 C CA . THR A 1 208 ? -24.347 -1.863 15.412 1.00 96.31 208 THR A CA 1
ATOM 1530 C C . THR A 1 208 ? -23.300 -2.431 16.366 1.00 96.31 208 THR A C 1
ATOM 1532 O O . THR A 1 208 ? -22.597 -1.668 17.031 1.00 96.31 208 THR A O 1
ATOM 1535 N N . ALA A 1 209 ? -23.148 -3.758 16.395 1.00 98.38 209 ALA A N 1
ATOM 1536 C CA . ALA A 1 209 ? -22.146 -4.420 17.221 1.00 98.38 209 ALA A CA 1
ATOM 1537 C C . ALA A 1 209 ? -20.730 -4.014 16.789 1.00 98.38 209 ALA A C 1
ATOM 1539 O O . ALA A 1 209 ? -19.926 -3.611 17.629 1.00 98.38 209 ALA A O 1
ATOM 1540 N N . PHE A 1 210 ? -20.450 -4.018 15.481 1.00 98.44 210 PHE A N 1
ATOM 1541 C CA . PHE A 1 210 ? -19.164 -3.576 14.937 1.00 98.44 210 PHE A CA 1
ATOM 1542 C C . PHE A 1 210 ? -18.880 -2.096 15.191 1.00 98.44 210 PHE A C 1
ATOM 1544 O O . PHE A 1 210 ? -17.750 -1.751 15.524 1.00 98.44 210 PHE A O 1
ATOM 1551 N N . THR A 1 211 ? -19.877 -1.219 15.070 1.00 97.56 211 THR A N 1
ATOM 1552 C CA . THR A 1 211 ? -19.697 0.223 15.306 1.00 97.56 211 THR A CA 1
ATOM 1553 C C . THR A 1 211 ? -19.348 0.498 16.766 1.00 97.56 211 THR A C 1
ATOM 1555 O O . THR A 1 211 ? -18.381 1.206 17.049 1.00 97.56 211 THR A O 1
ATOM 1558 N N . ASN A 1 212 ? -20.071 -0.116 17.703 1.00 98.19 212 ASN A N 1
ATOM 1559 C CA . ASN A 1 212 ? -19.779 0.032 19.126 1.00 98.19 212 ASN A CA 1
ATOM 1560 C C . ASN A 1 212 ? -18.412 -0.565 19.489 1.00 98.19 212 ASN A C 1
ATOM 1562 O O . ASN A 1 212 ? -17.626 0.065 20.196 1.00 98.19 212 ASN A O 1
ATOM 1566 N N . PHE A 1 213 ? -18.099 -1.743 18.947 1.00 98.56 213 PHE A N 1
ATOM 1567 C CA . PHE A 1 213 ? -16.805 -2.402 19.093 1.00 98.56 213 PHE A CA 1
ATOM 1568 C C . PHE A 1 213 ? -15.644 -1.563 18.536 1.00 98.56 213 PHE A C 1
ATOM 1570 O O . PHE A 1 213 ? -14.587 -1.460 19.157 1.00 98.56 213 PHE A O 1
ATOM 1577 N N . ALA A 1 214 ? -15.828 -0.914 17.389 1.00 98.31 214 ALA A N 1
ATOM 1578 C CA . ALA A 1 214 ? -14.819 -0.053 16.787 1.00 98.31 214 ALA A CA 1
ATOM 1579 C C . ALA A 1 214 ? -14.616 1.255 17.576 1.00 98.31 214 ALA A C 1
ATOM 1581 O O . ALA A 1 214 ? -13.509 1.792 17.575 1.00 98.31 214 ALA A O 1
ATOM 1582 N N . ALA A 1 215 ? -15.625 1.729 18.311 1.00 97.69 215 ALA A N 1
ATOM 1583 C CA . ALA A 1 215 ? -15.579 2.990 19.051 1.00 97.69 215 ALA A CA 1
ATOM 1584 C C . ALA A 1 215 ? -14.921 2.914 20.445 1.00 97.69 215 ALA A C 1
ATOM 1586 O O . ALA A 1 215 ? -14.610 3.956 21.027 1.00 97.69 215 ALA A O 1
ATOM 1587 N N . ILE A 1 216 ? -14.700 1.722 21.009 1.00 97.00 216 ILE A N 1
ATOM 1588 C CA . ILE A 1 216 ? -14.097 1.602 22.348 1.00 97.00 216 ILE A CA 1
ATOM 1589 C C . ILE A 1 216 ? -12.603 1.952 22.364 1.00 97.00 216 ILE A C 1
ATOM 1591 O O . ILE A 1 216 ? -11.907 1.846 21.354 1.00 97.00 216 ILE A O 1
ATOM 1595 N N . SER A 1 217 ? -12.107 2.305 23.553 1.00 94.69 217 SER A N 1
ATOM 1596 C CA . SER A 1 217 ? -10.706 2.667 23.808 1.00 94.69 217 SER A CA 1
ATOM 1597 C C . SER A 1 217 ? -9.734 1.482 23.829 1.00 94.69 217 SER A C 1
ATOM 1599 O O . SER A 1 217 ? -8.531 1.683 23.646 1.00 94.69 217 SER A O 1
ATOM 1601 N N . ALA A 1 218 ? -10.223 0.259 24.065 1.00 95.50 218 ALA A N 1
ATOM 1602 C CA . ALA A 1 218 ? -9.402 -0.947 24.013 1.00 95.50 218 ALA A CA 1
ATOM 1603 C C . ALA A 1 218 ? -8.845 -1.147 22.596 1.00 95.50 218 ALA A C 1
ATOM 1605 O O . ALA A 1 218 ? -9.589 -1.102 21.619 1.00 95.50 218 ALA A O 1
ATOM 1606 N N . ARG A 1 219 ? -7.530 -1.370 22.490 1.00 96.50 219 ARG A N 1
ATOM 1607 C CA . ARG A 1 219 ? -6.824 -1.403 21.198 1.00 96.50 219 ARG A CA 1
ATOM 1608 C C . ARG A 1 219 ? -6.784 -2.776 20.542 1.00 96.50 219 ARG A C 1
ATOM 1610 O O . ARG A 1 219 ? -6.688 -2.841 19.325 1.00 96.50 219 ARG A O 1
ATOM 1617 N N . GLN A 1 220 ? -6.836 -3.860 21.315 1.00 98.12 220 GLN A N 1
ATOM 1618 C CA . GLN A 1 220 ? -6.818 -5.220 20.769 1.00 98.12 220 GLN A CA 1
ATOM 1619 C C . GLN A 1 220 ? -8.248 -5.675 20.478 1.00 98.12 220 GLN A C 1
ATOM 1621 O O . GLN A 1 220 ? -9.039 -5.933 21.390 1.00 98.12 220 GLN A O 1
ATOM 1626 N N . LYS A 1 221 ? -8.565 -5.741 19.189 1.00 98.62 221 LYS A N 1
ATOM 1627 C CA . LYS A 1 221 ? -9.903 -5.942 18.648 1.00 98.62 221 LYS A CA 1
ATOM 1628 C C . LYS A 1 221 ? -9.939 -7.264 17.891 1.00 98.62 221 LYS A C 1
ATOM 1630 O O . LYS A 1 221 ? -9.411 -7.370 16.790 1.00 98.62 221 LYS A O 1
ATOM 1635 N N . TYR A 1 222 ? -10.581 -8.259 18.491 1.00 98.69 222 TYR A N 1
ATOM 1636 C CA . TYR A 1 222 ? -10.666 -9.615 17.970 1.00 98.69 222 TYR A CA 1
ATOM 1637 C C . TYR A 1 222 ? -12.011 -9.899 17.284 1.00 98.69 222 TYR A C 1
ATOM 1639 O O . TYR A 1 222 ? -13.086 -9.692 17.857 1.00 98.69 222 TYR A O 1
ATOM 1647 N N . ILE A 1 223 ? -11.953 -10.413 16.058 1.00 98.81 223 ILE A N 1
ATOM 1648 C CA . ILE A 1 223 ? -13.101 -10.827 15.250 1.00 98.81 223 ILE A CA 1
ATOM 1649 C C . ILE A 1 223 ? -12.979 -12.340 15.011 1.00 98.81 223 ILE A C 1
ATOM 1651 O O . ILE A 1 223 ? -12.305 -12.746 14.064 1.00 98.81 223 ILE A O 1
ATOM 1655 N N . PRO A 1 224 ? -13.592 -13.193 15.852 1.00 98.50 224 PRO A N 1
ATOM 1656 C CA . PRO A 1 224 ? -13.477 -14.642 15.703 1.00 98.50 224 PRO A CA 1
ATOM 1657 C C . PRO A 1 224 ? -14.115 -15.123 14.398 1.00 98.50 224 PRO A C 1
ATOM 1659 O O . PRO A 1 224 ? -14.898 -14.399 13.784 1.00 98.50 224 PRO A O 1
ATOM 1662 N N . THR A 1 225 ? -13.840 -16.365 14.013 1.00 98.62 225 THR A N 1
ATOM 1663 C CA . THR A 1 225 ? -14.456 -17.031 12.857 1.00 98.62 225 THR A CA 1
ATOM 1664 C C . THR A 1 225 ? -15.976 -16.820 12.830 1.00 98.62 225 THR A C 1
ATOM 1666 O O . THR A 1 225 ? -16.671 -16.989 13.841 1.00 98.62 225 THR A O 1
ATOM 1669 N N . GLY A 1 226 ? -16.494 -16.438 11.664 1.00 98.50 226 GLY A N 1
ATOM 1670 C CA . GLY A 1 226 ? -17.894 -16.093 11.443 1.00 98.50 226 GLY A CA 1
ATOM 1671 C C . GLY A 1 226 ? -18.092 -15.333 10.132 1.00 98.50 226 GLY A C 1
ATOM 1672 O O . GLY A 1 226 ? -17.147 -14.785 9.569 1.00 98.50 226 GLY A O 1
ATOM 1673 N N . ASN A 1 227 ? -19.334 -15.301 9.660 1.00 98.38 227 ASN A N 1
ATOM 1674 C CA . ASN A 1 227 ? -19.771 -14.555 8.483 1.00 98.38 227 ASN A CA 1
ATOM 1675 C C . ASN A 1 227 ? -20.597 -13.350 8.939 1.00 98.38 227 ASN A C 1
ATOM 1677 O O . ASN A 1 227 ? -21.797 -13.470 9.188 1.00 98.38 227 ASN A O 1
ATOM 1681 N N . TYR A 1 228 ? -19.944 -12.206 9.106 1.00 98.25 228 TYR A N 1
ATOM 1682 C CA . TYR A 1 228 ? -20.529 -11.006 9.695 1.00 98.25 228 TYR A CA 1
ATOM 1683 C C . TYR A 1 228 ? -21.091 -10.099 8.610 1.00 98.25 228 TYR A C 1
ATOM 1685 O O . TYR A 1 228 ? -20.325 -9.528 7.833 1.00 98.25 228 TYR A O 1
ATOM 1693 N N . ILE A 1 229 ? -22.413 -9.946 8.558 1.00 96.19 229 ILE A N 1
ATOM 1694 C CA . ILE 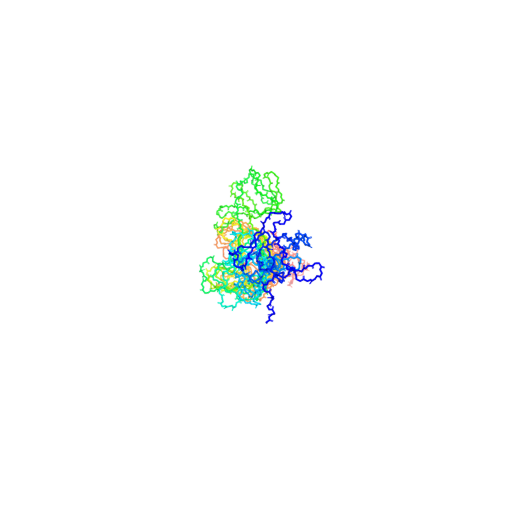A 1 229 ? -23.038 -8.997 7.634 1.00 96.19 229 ILE A CA 1
ATOM 1695 C C . ILE A 1 229 ? -22.982 -7.612 8.266 1.00 96.19 229 ILE A C 1
ATOM 1697 O O . ILE A 1 229 ? -23.501 -7.399 9.354 1.00 96.19 229 ILE A O 1
ATOM 1701 N N . VAL A 1 230 ? -22.390 -6.654 7.567 1.00 93.62 230 VAL A N 1
ATOM 1702 C CA . VAL A 1 230 ? -22.475 -5.229 7.898 1.00 93.62 230 VAL A CA 1
ATOM 1703 C C . VAL A 1 230 ? -23.207 -4.505 6.769 1.00 93.62 230 VAL A C 1
ATOM 1705 O O . VAL A 1 230 ? -23.169 -4.941 5.625 1.00 93.62 230 VAL A O 1
ATOM 1708 N N . ASN A 1 231 ? -23.896 -3.414 7.071 1.00 90.38 231 ASN A N 1
ATOM 1709 C CA . ASN A 1 231 ? -24.656 -2.576 6.137 1.00 90.38 231 ASN A CA 1
ATOM 1710 C C . ASN A 1 231 ? -24.144 -1.125 6.123 1.00 90.38 231 ASN A C 1
ATOM 1712 O O . ASN A 1 231 ? -24.660 -0.279 5.393 1.00 90.38 231 ASN A O 1
ATOM 1716 N N . SER A 1 232 ? -23.126 -0.819 6.928 1.00 88.50 232 SER A N 1
ATOM 1717 C CA . SER A 1 232 ? -22.496 0.494 7.023 1.00 88.50 232 SER A CA 1
ATOM 1718 C C . SER A 1 232 ? -20.978 0.375 7.170 1.00 88.50 232 SER A C 1
ATOM 1720 O O . SER A 1 232 ? -20.441 -0.679 7.516 1.00 88.50 232 SER A O 1
ATOM 1722 N N . ALA A 1 233 ? -20.276 1.470 6.869 1.00 90.69 233 ALA A N 1
ATOM 1723 C CA . ALA A 1 233 ? -18.834 1.554 7.057 1.00 90.69 233 ALA A CA 1
ATOM 1724 C C . ALA A 1 233 ? -18.484 1.507 8.551 1.00 90.69 233 ALA A C 1
ATOM 1726 O O . ALA A 1 233 ? -19.054 2.250 9.350 1.00 90.69 233 ALA A O 1
ATOM 1727 N N . ILE A 1 234 ? -17.505 0.680 8.911 1.00 95.38 234 ILE A N 1
ATOM 1728 C CA . ILE A 1 234 ? -16.994 0.556 10.275 1.00 95.38 234 ILE A CA 1
ATOM 1729 C C . ILE A 1 234 ? -15.700 1.358 10.392 1.00 95.38 234 ILE A C 1
ATOM 1731 O O . ILE A 1 234 ? -14.701 1.059 9.730 1.00 95.38 234 ILE A O 1
ATOM 1735 N N . THR A 1 235 ? -15.728 2.393 11.229 1.00 96.94 235 THR A N 1
ATOM 1736 C CA . THR A 1 235 ? -14.590 3.290 11.456 1.00 96.94 235 THR A CA 1
ATOM 1737 C C . THR A 1 235 ? -13.860 2.906 12.735 1.00 96.94 235 THR A C 1
ATOM 1739 O O . THR A 1 235 ? -14.362 3.123 13.837 1.00 96.94 235 THR A O 1
ATOM 1742 N N . PHE A 1 236 ? -12.663 2.352 12.580 1.00 98.44 236 PHE A N 1
ATOM 1743 C CA . PHE A 1 236 ? -11.745 2.055 13.676 1.00 98.44 236 PHE A CA 1
ATOM 1744 C C . PHE A 1 236 ? -10.919 3.285 14.052 1.00 98.44 236 PHE A C 1
ATOM 1746 O O . PHE A 1 236 ? -10.890 4.292 13.341 1.00 98.44 236 PHE A O 1
ATOM 1753 N N . GLN A 1 237 ? -10.234 3.205 15.189 1.00 98.00 237 GLN A N 1
ATOM 1754 C CA . GLN A 1 237 ? -9.400 4.282 15.697 1.00 98.00 237 GLN A CA 1
ATOM 1755 C C . GLN A 1 237 ? -7.933 4.045 15.344 1.00 98.00 237 GLN A C 1
ATOM 1757 O O . GLN A 1 237 ? -7.439 2.916 15.355 1.00 98.00 237 GLN A O 1
ATOM 1762 N N . ALA A 1 238 ? -7.206 5.131 15.086 1.00 98.12 238 ALA A N 1
ATOM 1763 C CA . ALA A 1 238 ? -5.755 5.067 14.986 1.00 98.12 238 ALA A CA 1
ATOM 1764 C C . ALA A 1 238 ? -5.161 4.489 16.288 1.00 98.12 238 ALA A C 1
ATOM 1766 O O . ALA A 1 238 ? -5.499 4.940 17.386 1.00 98.12 238 ALA A O 1
ATOM 1767 N N . GLY A 1 239 ? -4.274 3.501 16.167 1.00 98.06 239 GLY A N 1
ATOM 1768 C CA . GLY A 1 239 ? -3.703 2.754 17.293 1.00 98.06 239 GLY A CA 1
ATOM 1769 C C . GLY A 1 239 ? -4.330 1.376 17.521 1.00 98.06 239 GLY A C 1
ATOM 1770 O O . GLY A 1 239 ? -3.832 0.613 18.351 1.00 98.06 239 GLY A O 1
ATOM 1771 N N . ASP A 1 240 ? -5.418 1.047 16.822 1.00 98.62 240 ASP A N 1
ATOM 1772 C CA . ASP A 1 240 ? -6.079 -0.247 16.967 1.00 98.62 240 ASP A CA 1
ATOM 1773 C C . ASP A 1 240 ? -5.280 -1.383 16.303 1.00 98.62 240 ASP A C 1
ATOM 1775 O O . ASP A 1 240 ? -4.617 -1.225 15.279 1.00 98.62 240 ASP A O 1
ATOM 1779 N N . THR A 1 241 ? -5.365 -2.572 16.891 1.00 98.62 241 THR A N 1
ATOM 1780 C CA . THR A 1 241 ? -4.961 -3.843 16.287 1.00 98.62 241 THR A CA 1
ATOM 1781 C C . THR A 1 241 ? -6.218 -4.678 16.113 1.00 98.62 241 THR A C 1
ATOM 1783 O O . THR A 1 241 ? -6.738 -5.225 17.084 1.00 98.62 241 THR A O 1
ATOM 1786 N N . VAL A 1 242 ? -6.718 -4.740 14.883 1.00 98.81 242 VAL A N 1
ATOM 1787 C CA . VAL A 1 242 ? -7.911 -5.494 14.497 1.00 98.81 242 VAL A CA 1
ATOM 1788 C C . VAL A 1 242 ? -7.466 -6.795 13.847 1.00 98.81 242 VAL A C 1
ATOM 1790 O O . VAL A 1 242 ? -6.732 -6.766 12.859 1.00 98.81 242 VAL A O 1
ATOM 1793 N N . TYR A 1 243 ? -7.882 -7.932 14.392 1.00 98.50 243 TYR A N 1
ATOM 1794 C CA . TYR A 1 243 ? -7.461 -9.233 13.883 1.00 98.50 243 TYR A CA 1
ATOM 1795 C C . TYR A 1 243 ? -8.547 -10.300 13.996 1.00 98.50 243 TYR A C 1
ATOM 1797 O O . TYR A 1 243 ? -9.420 -10.209 14.861 1.00 98.50 243 TYR A O 1
ATOM 1805 N N . GLY A 1 244 ? -8.491 -11.303 13.123 1.00 98.44 244 GLY A N 1
ATOM 1806 C CA . GLY A 1 244 ? -9.378 -12.463 13.158 1.00 98.44 244 GLY A CA 1
ATOM 1807 C C . GLY A 1 244 ? -8.642 -13.799 13.149 1.00 98.44 244 GLY A C 1
ATOM 1808 O O . GLY A 1 244 ? -7.488 -13.883 13.559 1.00 98.44 244 GLY A O 1
ATOM 1809 N N . ASP A 1 245 ? -9.333 -14.841 12.691 1.00 97.81 245 ASP A N 1
ATOM 1810 C CA . ASP A 1 245 ? -8.826 -16.216 12.588 1.00 97.81 245 ASP A CA 1
ATOM 1811 C C . ASP A 1 245 ? -8.469 -16.592 11.131 1.00 97.81 245 ASP A C 1
ATOM 1813 O O . ASP A 1 245 ? -8.460 -17.764 10.750 1.00 97.81 245 ASP A O 1
ATOM 1817 N N . GLY A 1 246 ? -8.216 -15.598 10.275 1.00 94.38 246 GLY A N 1
ATOM 1818 C CA . GLY A 1 246 ? -7.834 -15.766 8.873 1.00 94.38 246 GLY A CA 1
ATOM 1819 C C . GLY A 1 246 ? -9.035 -15.731 7.930 1.00 94.38 246 GLY A C 1
ATOM 1820 O O . GLY A 1 246 ? -9.992 -14.987 8.138 1.00 94.38 246 GLY A O 1
ATOM 1821 N N . ASP A 1 247 ? -9.009 -16.573 6.891 1.00 92.69 247 ASP A N 1
ATOM 1822 C CA . ASP A 1 247 ? -10.079 -16.673 5.883 1.00 92.69 247 ASP A CA 1
ATOM 1823 C C . ASP A 1 247 ? -11.459 -17.053 6.485 1.00 92.69 247 ASP A C 1
ATOM 1825 O O . ASP A 1 247 ? -12.470 -16.928 5.797 1.00 92.69 247 ASP A O 1
ATOM 1829 N N . GLY A 1 248 ? -11.515 -17.512 7.746 1.00 96.94 248 GLY A N 1
ATOM 1830 C CA . GLY A 1 248 ? -12.751 -17.822 8.476 1.00 96.94 248 GLY A CA 1
ATOM 1831 C C . GLY A 1 248 ? -13.439 -16.616 9.132 1.00 96.94 248 GLY A C 1
ATOM 1832 O O . GLY A 1 248 ? -14.623 -16.702 9.458 1.00 96.94 248 GLY A O 1
ATOM 1833 N N . SER A 1 249 ? -12.739 -15.494 9.316 1.00 98.06 249 SER A N 1
ATOM 1834 C CA . SER A 1 249 ? -13.310 -14.243 9.832 1.00 98.06 249 SER A CA 1
ATOM 1835 C C . SER A 1 249 ? -13.740 -13.362 8.662 1.00 98.06 249 SER A C 1
ATOM 1837 O O . SER A 1 249 ? -12.975 -12.530 8.170 1.00 98.06 249 SER A O 1
ATOM 1839 N N . VAL A 1 250 ? -14.961 -13.588 8.177 1.00 97.50 250 VAL A N 1
ATOM 1840 C CA . VAL A 1 250 ? -15.474 -13.005 6.934 1.00 97.50 250 VAL A CA 1
ATOM 1841 C C . VAL A 1 250 ? -16.377 -11.817 7.235 1.00 97.50 250 VAL A C 1
ATOM 1843 O O . VAL A 1 250 ? -17.408 -11.959 7.889 1.00 97.50 250 VAL A O 1
ATOM 1846 N N . ILE A 1 251 ? -16.028 -10.648 6.709 1.00 96.44 251 ILE A N 1
ATOM 1847 C CA . ILE A 1 251 ? -16.874 -9.457 6.739 1.00 96.44 251 ILE A CA 1
ATOM 1848 C C . ILE A 1 251 ? -17.596 -9.355 5.398 1.00 96.44 251 ILE A C 1
ATOM 1850 O O . ILE A 1 251 ? -16.968 -9.269 4.341 1.00 96.44 251 ILE A O 1
ATOM 1854 N N . ILE A 1 252 ? -18.921 -9.360 5.436 1.00 94.12 252 ILE A N 1
ATOM 1855 C CA . ILE A 1 252 ? -19.792 -9.394 4.266 1.00 94.12 252 ILE A CA 1
ATOM 1856 C C . ILE A 1 252 ? -20.546 -8.080 4.190 1.00 94.12 252 ILE A C 1
ATOM 1858 O O . ILE A 1 252 ? -21.161 -7.639 5.159 1.00 94.12 252 ILE A O 1
ATOM 1862 N N . ALA A 1 253 ? -20.503 -7.441 3.029 1.00 90.81 253 ALA A N 1
ATOM 1863 C CA . ALA A 1 253 ? -21.333 -6.280 2.795 1.00 90.81 253 ALA A CA 1
ATOM 1864 C C . ALA A 1 253 ? -22.759 -6.718 2.439 1.00 90.81 253 ALA A C 1
ATOM 1866 O O . ALA A 1 253 ? -22.973 -7.405 1.442 1.00 90.81 253 ALA A O 1
ATOM 1867 N N . GLY A 1 254 ? -23.730 -6.334 3.266 1.00 85.44 254 GLY A N 1
ATOM 1868 C CA . GLY A 1 254 ? -25.142 -6.626 3.055 1.00 85.44 254 GLY A CA 1
ATOM 1869 C C . GLY A 1 254 ? -25.778 -5.788 1.939 1.00 85.44 254 GLY A C 1
ATOM 1870 O O . GLY A 1 254 ? -25.144 -4.932 1.317 1.00 85.44 254 GLY A O 1
ATOM 1871 N N . GLY A 1 255 ? -27.062 -6.047 1.671 1.00 68.12 255 GLY A N 1
ATOM 1872 C CA . GLY A 1 255 ? -27.792 -5.534 0.500 1.00 68.12 255 GLY A CA 1
ATOM 1873 C C . GLY A 1 255 ? -28.027 -4.018 0.445 1.00 68.12 255 GLY A C 1
ATOM 1874 O O . GLY A 1 255 ? -28.537 -3.534 -0.563 1.00 68.12 255 GLY A O 1
ATOM 1875 N N . SER A 1 256 ? -27.648 -3.270 1.485 1.00 61.72 256 SER A N 1
ATOM 1876 C CA . SER A 1 256 ? -27.918 -1.832 1.622 1.00 61.72 256 SER A CA 1
ATOM 1877 C C . SER A 1 256 ? -26.666 -1.013 1.943 1.00 61.72 256 SER A C 1
ATOM 1879 O O . SER A 1 256 ? -26.734 -0.067 2.723 1.00 61.72 256 SER A O 1
ATOM 1881 N N . PHE A 1 257 ? -25.512 -1.337 1.355 1.00 70.56 257 PHE A N 1
ATOM 1882 C CA . PHE A 1 257 ? -24.368 -0.428 1.427 1.00 70.56 257 PHE A CA 1
ATOM 1883 C C . PHE A 1 257 ? -24.603 0.795 0.525 1.00 70.56 257 PHE A C 1
ATOM 1885 O O . PHE A 1 257 ? -24.787 0.622 -0.684 1.00 70.56 257 PHE A O 1
ATOM 1892 N N . PRO A 1 258 ? -24.580 2.032 1.056 1.00 58.47 258 PRO A N 1
ATOM 1893 C CA . PRO A 1 258 ? -24.687 3.218 0.216 1.00 58.47 258 PRO A CA 1
ATOM 1894 C C . PRO A 1 258 ? -23.536 3.223 -0.804 1.00 58.47 258 PRO A C 1
ATOM 1896 O O . PRO A 1 258 ? -22.364 3.080 -0.444 1.00 58.47 258 PRO A O 1
ATOM 1899 N N . GLY A 1 259 ? -23.863 3.332 -2.095 1.00 53.50 259 GLY A N 1
ATOM 1900 C CA . GLY A 1 259 ? -22.856 3.444 -3.155 1.00 53.50 259 GLY A CA 1
ATOM 1901 C C . GLY A 1 259 ? -21.997 4.707 -2.989 1.00 53.50 259 GLY A C 1
ATOM 1902 O O . GLY A 1 259 ? -22.448 5.686 -2.396 1.00 53.50 259 GLY A O 1
ATOM 1903 N N . GLY A 1 260 ? -20.765 4.708 -3.513 1.00 58.16 260 GLY A N 1
ATOM 1904 C CA . GLY A 1 260 ? -19.875 5.882 -3.514 1.00 58.16 260 GLY A CA 1
ATOM 1905 C C . GLY A 1 260 ? -18.505 5.647 -2.861 1.00 58.16 260 GLY A C 1
ATOM 1906 O O . GLY A 1 260 ? -17.949 4.549 -2.940 1.00 58.16 260 GLY A O 1
ATOM 1907 N N . ALA A 1 261 ? -17.949 6.689 -2.221 1.00 62.50 261 ALA A N 1
ATOM 1908 C CA . ALA A 1 261 ? -16.676 6.680 -1.477 1.00 62.50 261 ALA A CA 1
ATOM 1909 C C . ALA A 1 261 ? -16.762 5.891 -0.151 1.00 62.50 261 ALA A C 1
ATOM 1911 O O . ALA A 1 261 ? -16.286 6.334 0.892 1.00 62.50 261 ALA A O 1
ATOM 1912 N N . THR A 1 262 ? -17.435 4.744 -0.181 1.00 77.88 262 THR A N 1
ATOM 1913 C CA . THR A 1 262 ? -17.668 3.873 0.964 1.00 77.88 262 THR A CA 1
ATOM 1914 C C . THR A 1 262 ? -16.625 2.767 1.024 1.00 77.88 262 THR A C 1
ATOM 1916 O O . THR A 1 262 ? -16.123 2.283 0.002 1.00 77.88 262 THR A O 1
ATOM 1919 N N . TYR A 1 263 ? -16.284 2.399 2.254 1.00 88.62 263 TYR A N 1
ATOM 1920 C CA . TYR A 1 263 ? -15.326 1.359 2.603 1.00 88.62 263 TYR A CA 1
ATOM 1921 C C . TYR A 1 263 ? -15.999 0.439 3.615 1.00 88.62 263 TYR A C 1
ATOM 1923 O O . TYR A 1 263 ? -16.790 0.933 4.421 1.00 88.62 263 TYR A O 1
ATOM 1931 N N . MET A 1 264 ? -15.693 -0.861 3.614 1.00 91.44 264 MET A N 1
ATOM 1932 C CA . M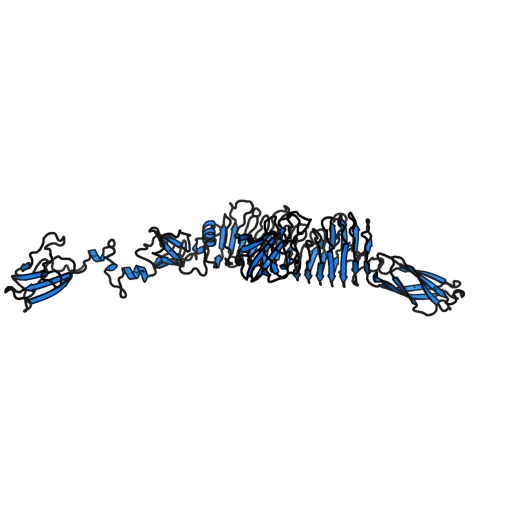ET A 1 264 ? -16.212 -1.721 4.680 1.00 91.44 264 MET A CA 1
ATOM 1933 C C . MET A 1 264 ? -15.577 -1.305 5.998 1.00 91.44 264 MET A C 1
ATOM 1935 O O . MET A 1 264 ? -16.277 -0.870 6.906 1.00 91.44 264 MET A O 1
ATOM 1939 N N . PHE A 1 265 ? -14.247 -1.367 6.071 1.00 95.38 265 PHE A N 1
ATOM 1940 C CA . PHE A 1 265 ? -13.468 -0.906 7.214 1.00 95.38 265 PHE A CA 1
ATOM 1941 C C . PHE A 1 265 ? -12.647 0.318 6.828 1.00 95.38 265 PHE A C 1
ATOM 1943 O O . PHE A 1 265 ? -12.078 0.400 5.738 1.00 95.38 265 PHE A O 1
ATOM 1950 N N . ASN A 1 266 ? -12.568 1.283 7.737 1.00 96.62 266 ASN A N 1
ATOM 1951 C CA . ASN A 1 266 ? -11.697 2.430 7.558 1.00 96.62 266 ASN A CA 1
ATOM 1952 C C . ASN A 1 266 ? -11.060 2.880 8.869 1.00 96.62 266 ASN A C 1
ATOM 1954 O O . ASN A 1 266 ? -11.598 2.661 9.953 1.00 96.62 266 ASN A O 1
ATOM 1958 N N . VAL A 1 267 ? -9.908 3.524 8.744 1.00 98.31 267 VAL A N 1
ATOM 1959 C CA . VAL A 1 267 ? -9.246 4.250 9.824 1.00 98.31 267 VAL A CA 1
ATOM 1960 C C . VAL A 1 267 ? -8.547 5.467 9.233 1.00 98.31 267 VAL A C 1
ATOM 1962 O O . VAL A 1 267 ? -7.999 5.406 8.129 1.00 98.31 267 VAL A O 1
ATOM 1965 N N . THR A 1 268 ? -8.553 6.574 9.970 1.00 98.06 268 THR A N 1
ATOM 1966 C CA . THR A 1 268 ? -7.790 7.764 9.604 1.00 98.06 268 THR A CA 1
ATOM 1967 C C . THR A 1 268 ? -7.098 8.361 10.821 1.00 98.06 268 THR A C 1
ATOM 1969 O O . THR A 1 268 ? -7.706 8.494 11.884 1.00 98.06 268 THR A O 1
ATOM 1972 N N . GLY A 1 269 ? -5.830 8.741 10.667 1.00 98.31 269 GLY A N 1
ATOM 1973 C CA . GLY A 1 269 ? -5.208 9.739 11.533 1.00 98.31 269 GLY A CA 1
ATOM 1974 C C . GLY A 1 269 ? -5.619 11.155 11.128 1.00 98.31 269 GLY A C 1
ATOM 1975 O O . GLY A 1 269 ? -6.552 11.355 10.343 1.00 98.31 269 GLY A O 1
ATOM 1976 N N . THR A 1 270 ? -4.905 12.149 11.645 1.00 98.00 270 THR A N 1
ATOM 1977 C CA . THR A 1 270 ? -5.094 13.559 11.288 1.00 98.00 270 THR A CA 1
ATOM 1978 C C . THR A 1 270 ? -3.816 14.171 10.728 1.00 98.00 270 THR A C 1
ATOM 1980 O O . THR A 1 270 ? -2.705 13.707 10.988 1.00 98.00 270 THR A O 1
ATOM 1983 N N . LEU A 1 271 ? -3.984 15.222 9.927 1.00 97.25 271 LEU A N 1
ATOM 1984 C CA . LEU A 1 271 ? -2.893 15.995 9.353 1.00 97.25 271 LEU A CA 1
ATOM 1985 C C . LEU A 1 271 ? -3.078 17.462 9.742 1.00 97.25 271 LEU A C 1
ATOM 1987 O O . LEU A 1 271 ? -4.044 18.096 9.321 1.00 97.25 271 LEU A O 1
ATOM 1991 N N . THR A 1 272 ? -2.156 17.995 10.540 1.00 96.44 272 THR A N 1
ATOM 1992 C CA . THR A 1 272 ? -2.271 19.337 11.128 1.00 96.44 272 THR A CA 1
ATOM 1993 C C . THR A 1 272 ? -1.102 20.197 10.679 1.00 96.44 272 THR A C 1
ATOM 1995 O O . THR A 1 272 ? 0.047 19.808 10.860 1.00 96.44 272 THR A O 1
ATOM 1998 N N . ALA A 1 273 ? -1.360 21.369 10.095 1.00 96.12 273 ALA A N 1
ATOM 1999 C CA . ALA A 1 273 ? -0.288 22.302 9.749 1.00 96.12 273 ALA A CA 1
ATOM 2000 C C . ALA A 1 273 ? 0.456 22.737 11.022 1.00 96.12 273 ALA A C 1
ATOM 2002 O O . ALA A 1 273 ? -0.186 23.036 12.027 1.00 96.12 273 ALA A O 1
ATOM 2003 N N . LEU A 1 274 ? 1.790 22.814 10.985 1.00 95.25 274 LEU A N 1
ATOM 2004 C CA . LEU A 1 274 ? 2.570 23.232 12.160 1.00 95.25 274 LEU A CA 1
ATOM 2005 C C . LEU A 1 274 ? 2.280 24.686 12.575 1.00 95.25 274 LEU A C 1
ATOM 2007 O O . LEU A 1 274 ? 2.474 25.059 13.727 1.00 95.25 274 LEU A O 1
ATOM 2011 N N . GLY A 1 275 ? 1.809 25.516 11.640 1.00 86.69 275 GLY A N 1
ATOM 2012 C CA . GLY A 1 275 ? 1.559 26.942 11.865 1.00 86.69 275 GLY A CA 1
ATOM 2013 C C . GLY A 1 275 ? 2.829 27.804 11.863 1.00 86.69 275 GLY A C 1
ATOM 2014 O O . GLY A 1 275 ? 2.725 29.025 11.925 1.00 86.69 275 GLY A O 1
ATOM 2015 N N . GLN A 1 276 ? 4.016 27.196 11.759 1.00 89.56 276 GLN A N 1
ATOM 2016 C CA . GLN A 1 276 ? 5.292 27.872 11.522 1.00 89.56 276 GLN A CA 1
ATOM 2017 C C . GLN A 1 276 ? 5.772 27.563 10.102 1.00 89.56 276 GLN A C 1
ATOM 2019 O O . GLN A 1 276 ? 5.821 26.400 9.697 1.00 89.56 276 GLN A O 1
ATOM 2024 N N . SER A 1 277 ? 6.160 28.596 9.357 1.00 92.50 277 SER A N 1
ATOM 2025 C CA . SER A 1 277 ? 6.786 28.428 8.044 1.00 92.50 277 SER A CA 1
ATOM 2026 C C . SER A 1 277 ? 8.257 28.043 8.183 1.00 92.50 277 SER A C 1
ATOM 2028 O O . SER A 1 277 ? 8.933 28.436 9.142 1.00 92.50 277 SER A O 1
ATOM 2030 N N . MET A 1 278 ? 8.771 27.321 7.188 1.00 97.56 278 MET A N 1
ATOM 2031 C CA . MET A 1 278 ? 10.215 27.194 7.001 1.00 97.56 278 MET A CA 1
ATOM 2032 C C . MET A 1 278 ? 10.821 28.584 6.754 1.00 97.56 278 MET A C 1
ATOM 2034 O O . MET A 1 278 ? 10.221 29.415 6.071 1.00 97.56 278 MET A O 1
ATOM 2038 N N . SER A 1 279 ? 11.997 28.845 7.320 1.00 97.44 279 SER A N 1
ATOM 2039 C CA . SER A 1 279 ? 12.733 30.110 7.164 1.00 97.44 279 SER A CA 1
ATOM 2040 C C . SER A 1 279 ? 13.938 29.995 6.229 1.00 97.44 279 SER A C 1
ATOM 2042 O O . SER A 1 279 ? 14.467 31.013 5.789 1.00 97.44 279 SER A O 1
ATOM 2044 N N . VAL A 1 280 ? 14.355 28.769 5.897 1.00 98.06 280 VAL A N 1
ATOM 2045 C CA . VAL A 1 280 ? 15.490 28.472 5.014 1.00 98.06 280 VAL A CA 1
ATOM 2046 C C . VAL A 1 280 ? 15.060 27.428 3.987 1.00 98.06 280 VAL A C 1
ATOM 2048 O O . VAL A 1 280 ? 14.355 26.479 4.332 1.00 98.06 280 VAL A O 1
ATOM 2051 N N . ASN A 1 281 ? 15.462 27.613 2.725 1.00 98.50 281 ASN A N 1
ATOM 2052 C CA . ASN A 1 281 ? 15.261 26.605 1.683 1.00 98.50 281 ASN A CA 1
ATOM 2053 C C . ASN A 1 281 ? 15.991 25.316 2.067 1.00 98.50 281 ASN A C 1
ATOM 2055 O O . ASN A 1 281 ? 17.127 25.375 2.532 1.00 98.50 281 ASN A O 1
ATOM 2059 N N . ALA A 1 282 ? 15.358 24.176 1.830 1.00 98.12 282 ALA A N 1
ATOM 2060 C CA . ALA A 1 282 ? 16.001 22.882 1.996 1.00 98.12 282 ALA A CA 1
ATOM 2061 C C . ALA A 1 282 ? 16.428 22.345 0.628 1.00 98.12 282 ALA A C 1
ATOM 2063 O O . ALA A 1 282 ? 15.731 22.554 -0.365 1.00 98.12 282 ALA A O 1
ATOM 2064 N N . ASN A 1 283 ? 17.563 21.666 0.562 1.00 98.31 283 ASN A N 1
ATOM 2065 C CA . ASN A 1 283 ? 18.086 21.071 -0.660 1.00 98.31 283 ASN A CA 1
ATOM 2066 C C . ASN A 1 283 ? 17.930 19.549 -0.629 1.00 98.31 283 ASN A C 1
ATOM 2068 O O . ASN A 1 283 ? 17.929 18.932 0.438 1.00 98.31 283 ASN A O 1
ATOM 2072 N N . LEU A 1 284 ? 17.878 18.945 -1.817 1.00 97.00 284 LEU A N 1
ATOM 2073 C CA . LEU A 1 284 ? 18.072 17.510 -2.008 1.00 97.00 284 LEU A CA 1
ATOM 2074 C C . LEU A 1 284 ? 19.269 17.033 -1.172 1.00 97.00 284 LEU A C 1
ATOM 2076 O O . LEU A 1 284 ? 20.380 17.543 -1.325 1.00 97.00 284 LEU A O 1
ATOM 2080 N N . GLY A 1 285 ? 19.056 16.023 -0.330 1.00 97.94 285 GLY A N 1
ATOM 2081 C CA . GLY A 1 285 ? 20.111 15.457 0.504 1.00 97.94 285 GLY A CA 1
ATOM 2082 C C . GLY A 1 285 ? 20.249 16.071 1.902 1.00 97.94 285 GLY A C 1
ATOM 2083 O O . GLY A 1 285 ? 20.932 15.469 2.732 1.00 97.94 285 GLY A O 1
ATOM 2084 N N . ASP A 1 286 ? 19.604 17.200 2.205 1.00 98.56 286 ASP A N 1
ATOM 2085 C CA . ASP A 1 286 ? 19.669 17.801 3.542 1.00 98.56 286 ASP A CA 1
ATOM 2086 C C . ASP A 1 286 ? 19.023 16.891 4.603 1.00 98.56 286 ASP A C 1
ATOM 2088 O O . ASP A 1 286 ? 18.161 16.063 4.313 1.00 98.56 286 ASP A O 1
ATOM 2092 N N . THR A 1 287 ? 19.440 17.045 5.861 1.00 98.25 287 THR A N 1
ATOM 2093 C CA . THR A 1 287 ? 18.921 16.287 7.020 1.00 98.25 287 THR A CA 1
ATOM 2094 C C . THR A 1 287 ? 18.316 17.193 8.091 1.00 98.25 287 THR A C 1
ATOM 2096 O O . THR A 1 287 ? 18.104 16.773 9.231 1.00 98.25 287 THR A O 1
ATOM 2099 N N . GLN A 1 288 ? 18.047 18.455 7.748 1.00 98.06 288 GLN A N 1
ATOM 2100 C CA . GLN A 1 288 ? 17.523 19.456 8.672 1.00 98.06 288 GLN A CA 1
ATOM 2101 C C . GLN A 1 288 ? 16.493 20.353 7.988 1.00 98.06 288 GLN A C 1
ATOM 2103 O O . GLN A 1 288 ? 16.633 20.707 6.821 1.00 98.06 288 GLN A O 1
ATOM 2108 N N . LEU A 1 289 ? 15.477 20.753 8.750 1.00 98.25 289 LEU A N 1
ATOM 2109 C CA . LEU A 1 289 ? 14.497 21.767 8.380 1.00 98.25 289 LEU A CA 1
ATOM 2110 C C . LEU A 1 289 ? 14.589 22.918 9.382 1.00 98.25 289 LEU A C 1
ATOM 2112 O O . LEU A 1 289 ? 14.479 22.702 10.591 1.00 98.25 289 LEU A O 1
ATOM 2116 N N . THR A 1 290 ? 14.761 24.141 8.886 1.00 98.25 290 THR A N 1
ATOM 2117 C CA . THR A 1 290 ? 14.842 25.343 9.727 1.00 98.25 290 THR A CA 1
ATOM 2118 C C . THR A 1 290 ? 13.556 26.148 9.610 1.00 98.25 290 THR A C 1
ATOM 2120 O O . THR A 1 290 ? 13.135 26.517 8.512 1.00 98.25 290 THR A O 1
ATOM 2123 N N . PHE A 1 291 ? 12.934 26.434 10.750 1.00 98.25 291 PHE A N 1
ATOM 2124 C CA . PHE A 1 291 ? 11.674 27.164 10.870 1.00 98.25 291 PHE A CA 1
ATOM 2125 C C . PHE A 1 291 ? 11.893 28.605 11.343 1.00 98.25 291 PHE A C 1
ATOM 2127 O O . PHE A 1 291 ? 12.967 28.974 11.824 1.00 98.25 291 PHE A O 1
ATOM 2134 N N . ALA A 1 292 ? 10.877 29.455 11.189 1.00 96.56 292 ALA A N 1
ATOM 2135 C CA . ALA A 1 292 ? 10.919 30.837 11.679 1.00 96.56 292 ALA A CA 1
ATOM 2136 C C . ALA A 1 292 ? 11.003 30.920 13.218 1.00 96.56 292 ALA A C 1
ATOM 2138 O O . ALA A 1 292 ? 11.623 31.826 13.769 1.00 96.56 292 ALA A O 1
ATOM 2139 N N . SER A 1 293 ? 10.411 29.950 13.910 1.00 94.12 293 SER A N 1
ATOM 2140 C CA . SER A 1 293 ? 10.465 29.764 15.360 1.00 94.12 293 SER A CA 1
ATOM 2141 C C . SER A 1 293 ? 10.391 28.270 15.684 1.00 94.12 293 SER A C 1
ATOM 2143 O O . SER A 1 293 ? 10.146 27.460 14.789 1.00 94.12 293 SER A O 1
ATOM 2145 N N . ALA A 1 294 ? 10.622 27.897 16.946 1.00 93.50 294 ALA A N 1
ATOM 2146 C CA . ALA A 1 294 ? 10.565 26.505 17.388 1.00 93.50 294 ALA A CA 1
ATOM 2147 C C . ALA A 1 294 ? 9.191 25.873 17.080 1.00 93.50 294 ALA A C 1
ATOM 2149 O O . ALA A 1 294 ? 8.186 26.338 17.628 1.00 93.50 294 ALA A O 1
ATOM 2150 N N . PRO A 1 295 ? 9.119 24.837 16.221 1.00 95.31 295 PRO A N 1
ATOM 2151 C CA . PRO A 1 295 ? 7.856 24.188 15.903 1.00 95.31 295 PRO A CA 1
ATOM 2152 C C . PRO A 1 295 ? 7.401 23.245 17.023 1.00 95.31 295 PRO A C 1
ATOM 2154 O O . PRO A 1 295 ? 8.219 22.679 17.749 1.00 95.31 295 PRO A O 1
ATOM 2157 N N . SER A 1 296 ? 6.087 23.028 17.143 1.00 93.88 296 SER A N 1
ATOM 2158 C CA . SER A 1 296 ? 5.505 22.100 18.130 1.00 93.88 296 SER A CA 1
ATOM 2159 C C . SER A 1 296 ? 5.624 20.635 17.683 1.00 93.88 296 SER A C 1
ATOM 2161 O O . SER A 1 296 ? 4.643 19.971 17.341 1.00 93.88 296 SER A O 1
ATOM 2163 N N . VAL A 1 297 ? 6.860 20.137 17.646 1.00 96.62 297 VAL A N 1
ATOM 2164 C CA . VAL A 1 297 ? 7.201 18.761 17.259 1.00 96.62 297 VAL A CA 1
ATOM 2165 C C . VAL A 1 297 ? 8.169 18.144 18.267 1.00 96.62 297 VAL A C 1
ATOM 2167 O O . VAL A 1 297 ? 8.831 18.838 19.034 1.00 96.62 297 VAL A O 1
ATOM 2170 N N . SER A 1 298 ? 8.224 16.822 18.308 1.00 96.75 298 SER A N 1
ATOM 2171 C CA . SER A 1 298 ? 9.045 16.018 19.210 1.00 96.75 298 SER A CA 1
ATOM 2172 C C . SER A 1 298 ? 9.758 14.911 18.429 1.00 96.75 298 SER A C 1
ATOM 2174 O O . SER A 1 298 ? 9.316 14.564 17.331 1.00 96.75 298 SER A O 1
ATOM 2176 N N . PRO A 1 299 ? 10.850 14.334 18.965 1.00 97.94 299 PRO A N 1
ATOM 2177 C CA . PRO A 1 299 ? 11.455 13.135 18.389 1.00 97.94 299 PRO A CA 1
ATOM 2178 C C . PRO A 1 299 ? 10.410 12.055 18.081 1.00 97.94 299 PRO A C 1
ATOM 2180 O O . PRO A 1 299 ? 9.500 11.827 18.878 1.00 97.94 299 PRO A O 1
ATOM 2183 N N . ASN A 1 300 ? 10.575 11.386 16.940 1.00 96.12 300 ASN A N 1
ATOM 2184 C CA . ASN A 1 300 ? 9.672 10.396 16.340 1.00 96.12 300 ASN A CA 1
ATOM 2185 C C . ASN A 1 300 ? 8.361 10.925 15.742 1.00 96.12 300 ASN A C 1
ATOM 2187 O O . ASN A 1 300 ? 7.631 10.127 15.154 1.00 96.12 300 ASN A O 1
ATOM 2191 N N . ASP A 1 301 ? 8.060 12.224 15.821 1.00 98.19 301 ASP A N 1
ATOM 2192 C CA . ASP A 1 301 ? 6.942 12.771 15.051 1.00 98.19 301 ASP A CA 1
ATOM 2193 C C . ASP A 1 301 ? 7.177 12.578 13.547 1.00 98.19 301 ASP A C 1
ATOM 2195 O O . ASP A 1 301 ? 8.293 12.748 13.045 1.00 98.19 301 ASP A O 1
ATOM 2199 N N . THR A 1 302 ? 6.105 12.273 12.818 1.00 98.44 302 THR A N 1
ATOM 2200 C CA . THR A 1 302 ? 6.115 12.224 11.355 1.00 98.44 302 THR A CA 1
ATOM 2201 C C . THR A 1 302 ? 5.590 13.545 10.799 1.00 98.44 302 THR A C 1
ATOM 2203 O O . THR A 1 302 ? 4.506 14.007 11.161 1.00 98.44 302 THR A O 1
ATOM 2206 N N . LEU A 1 303 ? 6.365 14.162 9.913 1.00 98.50 303 LEU A N 1
ATOM 2207 C CA . LEU A 1 303 ? 6.037 15.402 9.219 1.00 98.50 303 LEU A CA 1
ATOM 2208 C C . LEU A 1 303 ? 5.789 15.137 7.737 1.00 98.50 303 LEU A C 1
ATOM 2210 O O . LEU A 1 303 ? 6.338 14.187 7.189 1.00 98.50 303 LEU A O 1
ATOM 2214 N N . ILE A 1 304 ? 5.016 16.006 7.089 1.00 98.62 304 ILE A N 1
ATOM 2215 C CA . ILE A 1 304 ? 4.855 16.060 5.635 1.00 98.62 304 ILE A CA 1
ATOM 2216 C C . ILE A 1 304 ? 5.189 17.475 5.164 1.00 98.62 304 ILE A C 1
ATOM 2218 O O . ILE A 1 304 ? 4.481 18.422 5.507 1.00 98.62 304 ILE A O 1
ATOM 2222 N N . ILE A 1 305 ? 6.241 17.623 4.364 1.00 98.69 305 ILE A N 1
ATOM 2223 C CA . ILE A 1 305 ? 6.494 18.828 3.568 1.00 98.69 305 ILE A CA 1
ATOM 2224 C C . ILE A 1 305 ? 5.579 18.751 2.348 1.00 98.69 305 ILE A C 1
ATOM 2226 O O . ILE A 1 305 ? 5.553 17.722 1.681 1.00 98.69 305 ILE A O 1
ATOM 2230 N N . TYR A 1 306 ? 4.821 19.799 2.043 1.00 98.69 306 TYR A N 1
ATOM 2231 C CA . TYR A 1 306 ? 3.877 19.789 0.924 1.00 98.69 306 TYR A CA 1
ATOM 2232 C C . TYR A 1 306 ? 3.901 21.110 0.158 1.00 98.69 306 TYR A C 1
ATOM 2234 O O . TYR A 1 306 ? 3.693 22.176 0.740 1.00 98.69 306 TYR A O 1
ATOM 2242 N N . ASN A 1 307 ? 4.120 21.032 -1.154 1.00 98.50 307 ASN A N 1
ATOM 2243 C CA . ASN A 1 307 ? 3.991 22.151 -2.079 1.00 98.50 307 ASN A CA 1
ATOM 2244 C C . ASN A 1 307 ? 2.582 22.131 -2.701 1.00 98.50 307 ASN A C 1
ATOM 2246 O O . ASN A 1 307 ? 2.274 21.219 -3.465 1.00 98.50 307 ASN A O 1
ATOM 2250 N N . PRO A 1 308 ? 1.705 23.110 -2.432 1.00 97.88 308 PRO A N 1
ATOM 2251 C CA . PRO A 1 308 ? 0.350 23.120 -2.982 1.00 97.88 308 PRO A CA 1
ATOM 2252 C C . PRO A 1 308 ? 0.291 23.495 -4.474 1.00 97.88 308 PRO A C 1
ATOM 2254 O O . PRO A 1 308 ? -0.778 23.411 -5.079 1.00 97.88 308 PRO A O 1
ATOM 2257 N N . THR A 1 309 ? 1.407 23.894 -5.090 1.00 98.44 309 THR A N 1
ATOM 2258 C CA . THR A 1 309 ? 1.453 24.278 -6.507 1.00 98.44 309 THR A CA 1
ATOM 2259 C C . THR A 1 309 ? 1.206 23.063 -7.397 1.00 98.44 309 THR A C 1
ATOM 2261 O O . THR A 1 309 ? 1.899 22.049 -7.280 1.00 98.44 309 THR A O 1
ATOM 2264 N N . ASN A 1 310 ? 0.231 23.169 -8.304 1.00 98.31 310 ASN A N 1
ATOM 2265 C CA . ASN A 1 310 ? -0.071 22.120 -9.278 1.00 98.31 310 ASN A CA 1
ATOM 2266 C C . ASN A 1 310 ? 1.170 21.748 -10.093 1.00 98.31 310 ASN A C 1
ATOM 2268 O O . ASN A 1 310 ? 1.935 22.623 -10.495 1.00 98.31 310 ASN A O 1
ATOM 2272 N N . SER A 1 311 ? 1.340 20.451 -10.344 1.00 97.00 311 SER A N 1
ATOM 2273 C CA . SER A 1 311 ? 2.444 19.909 -11.144 1.00 97.00 311 SER A CA 1
ATOM 2274 C C . SER A 1 311 ? 3.852 20.259 -10.641 1.00 97.00 311 SER A C 1
ATOM 2276 O O . SER A 1 311 ? 4.817 20.139 -11.390 1.00 97.00 311 SER A O 1
ATOM 2278 N N . SER A 1 312 ? 3.999 20.662 -9.374 1.00 97.38 312 SER A N 1
ATOM 2279 C CA . SER A 1 312 ? 5.304 21.012 -8.793 1.00 97.38 312 SER A CA 1
ATOM 2280 C C . SER A 1 312 ? 6.286 19.840 -8.715 1.00 97.38 312 SER A C 1
ATOM 2282 O O . SER A 1 312 ? 7.485 20.078 -8.630 1.00 97.38 312 SER A O 1
ATOM 2284 N N . PHE A 1 313 ? 5.813 18.589 -8.770 1.00 97.44 313 PHE A N 1
ATOM 2285 C CA . PHE A 1 313 ? 6.677 17.415 -8.928 1.00 97.44 313 PHE A CA 1
ATOM 2286 C C . PHE A 1 313 ? 6.816 16.989 -10.395 1.00 97.44 313 PHE A C 1
ATOM 2288 O O . PHE A 1 313 ? 7.895 16.584 -10.831 1.00 97.44 313 PHE A O 1
ATOM 2295 N N . SER A 1 314 ? 5.712 17.024 -11.145 1.00 96.00 314 SER A N 1
ATOM 2296 C CA . SER A 1 314 ? 5.628 16.457 -12.489 1.00 96.00 314 SER A CA 1
ATOM 2297 C C . SER A 1 314 ? 4.526 17.126 -13.314 1.00 96.00 314 SER A C 1
ATOM 2299 O O . SER A 1 314 ? 3.388 17.259 -12.865 1.00 96.00 314 SER A O 1
ATOM 2301 N N . ALA A 1 315 ? 4.853 17.499 -14.555 1.00 95.25 315 ALA A N 1
ATOM 2302 C CA . ALA A 1 315 ? 3.938 18.149 -15.498 1.00 95.25 315 ALA A CA 1
ATOM 2303 C C . ALA A 1 315 ? 2.878 17.208 -16.101 1.00 95.25 315 ALA A C 1
ATOM 2305 O O . ALA A 1 315 ? 2.000 17.657 -16.832 1.00 95.25 315 ALA A O 1
ATOM 2306 N N . TRP A 1 316 ? 2.944 15.907 -15.807 1.00 96.06 316 TRP A N 1
ATOM 2307 C CA . TRP A 1 316 ? 2.026 14.916 -16.366 1.00 96.06 316 TRP A CA 1
ATOM 2308 C C . TRP A 1 316 ? 0.584 15.085 -15.889 1.00 96.06 316 TRP A C 1
ATOM 2310 O O . TRP A 1 316 ? -0.341 14.875 -16.672 1.00 96.06 316 TRP A O 1
ATOM 2320 N N . ARG A 1 317 ? 0.388 15.484 -14.626 1.00 96.88 317 ARG A N 1
ATOM 2321 C CA . ARG A 1 317 ? -0.933 15.754 -14.042 1.00 96.88 317 ARG A CA 1
ATOM 2322 C C . ARG A 1 317 ? -0.858 16.909 -13.050 1.00 96.88 317 ARG A C 1
ATOM 2324 O O . ARG A 1 317 ? 0.168 17.129 -12.408 1.00 96.88 317 ARG A O 1
ATOM 2331 N N . THR A 1 318 ? -1.957 17.640 -12.892 1.00 97.12 318 THR A N 1
ATOM 2332 C CA . THR A 1 318 ? -2.040 18.803 -11.988 1.00 97.12 318 THR A CA 1
ATOM 2333 C C . THR A 1 318 ? -1.850 18.423 -10.522 1.00 97.12 318 THR A C 1
ATOM 2335 O O . THR A 1 318 ? -1.222 19.169 -9.773 1.00 97.12 318 THR A O 1
ATOM 2338 N N . ASN A 1 319 ? -2.335 17.250 -10.116 1.00 96.94 319 ASN A N 1
ATOM 2339 C CA . ASN A 1 319 ? -2.233 16.752 -8.746 1.00 96.94 319 ASN A CA 1
ATOM 2340 C C . ASN A 1 319 ? -0.867 16.127 -8.409 1.00 96.94 319 ASN A C 1
ATOM 2342 O O . ASN A 1 319 ? -0.655 15.710 -7.274 1.00 96.94 319 ASN A O 1
ATOM 2346 N N . TYR A 1 320 ? 0.082 16.074 -9.350 1.00 98.12 320 TYR A N 1
ATOM 2347 C CA . TYR A 1 320 ? 1.439 15.594 -9.081 1.00 98.12 320 TYR A CA 1
ATOM 2348 C C . TYR A 1 320 ? 2.281 16.705 -8.464 1.00 98.12 320 TYR A C 1
ATOM 2350 O O . TYR A 1 320 ? 3.058 17.398 -9.128 1.00 98.12 320 TYR A O 1
ATOM 2358 N N . ARG A 1 321 ? 2.070 16.892 -7.164 1.00 98.44 321 ARG A N 1
ATOM 2359 C CA . ARG A 1 321 ? 2.679 17.955 -6.375 1.00 98.44 321 ARG A CA 1
ATOM 2360 C C . ARG A 1 321 ? 3.883 17.463 -5.594 1.00 98.44 321 ARG A C 1
ATOM 2362 O O . ARG A 1 321 ? 3.943 16.302 -5.215 1.00 98.44 321 ARG A O 1
ATOM 2369 N N . GLN A 1 322 ? 4.838 18.356 -5.379 1.00 98.06 322 GLN A N 1
ATOM 2370 C CA . GLN A 1 322 ? 6.078 18.106 -4.656 1.00 98.06 322 GLN A CA 1
ATOM 2371 C C . GLN A 1 322 ? 5.832 18.038 -3.142 1.00 98.06 322 GLN A C 1
ATOM 2373 O O . GLN A 1 322 ? 4.906 18.655 -2.613 1.00 98.06 322 GLN A O 1
ATOM 2378 N N . GLY A 1 323 ? 6.688 17.320 -2.426 1.00 98.38 323 GLY A N 1
ATOM 2379 C CA . GLY A 1 323 ? 6.629 17.196 -0.972 1.00 98.38 323 GLY A CA 1
ATOM 2380 C C . GLY A 1 323 ? 7.234 15.883 -0.512 1.00 98.38 323 GLY A C 1
ATOM 2381 O O . GLY A 1 323 ? 7.612 15.091 -1.369 1.00 98.38 323 GLY A O 1
ATOM 2382 N N . GLU A 1 324 ? 7.305 15.621 0.794 1.00 98.81 324 GLU A N 1
ATOM 2383 C CA . GLU A 1 324 ? 7.805 14.361 1.363 1.00 98.81 324 GLU A CA 1
ATOM 2384 C C . GLU A 1 324 ? 7.469 14.145 2.827 1.00 98.81 324 GLU A C 1
ATOM 2386 O O . GLU A 1 324 ? 7.209 15.104 3.549 1.00 98.81 324 GLU A O 1
ATOM 2391 N N . PHE A 1 325 ? 7.499 12.882 3.258 1.00 98.75 325 PHE A N 1
ATOM 2392 C CA . PHE A 1 325 ? 7.445 12.531 4.671 1.00 98.75 325 PHE A CA 1
ATOM 2393 C C . PHE A 1 325 ? 8.839 12.592 5.293 1.00 98.75 325 PHE A C 1
ATOM 2395 O O . PHE A 1 325 ? 9.804 12.083 4.724 1.00 98.75 325 PHE A O 1
ATOM 2402 N N . CYS A 1 326 ? 8.926 13.111 6.515 1.00 97.44 326 CYS A N 1
ATOM 2403 C CA . CYS A 1 326 ? 10.150 13.108 7.311 1.00 97.44 326 CYS A CA 1
ATOM 2404 C C . CYS A 1 326 ? 9.842 12.638 8.733 1.00 97.44 326 CYS A C 1
ATOM 2406 O O . CYS A 1 326 ? 8.884 13.118 9.335 1.00 97.44 326 CYS A O 1
ATOM 2408 N N . LYS A 1 327 ? 10.673 11.766 9.316 1.00 97.81 327 LYS A N 1
ATOM 2409 C CA . LYS A 1 327 ? 10.625 11.500 10.763 1.00 97.81 327 LYS A CA 1
ATOM 2410 C C . LYS A 1 327 ? 11.581 12.419 11.507 1.00 97.81 327 LYS A C 1
ATOM 2412 O O . LYS A 1 327 ? 12.745 12.535 11.121 1.00 97.81 327 LYS A O 1
ATOM 2417 N N . VAL A 1 328 ? 11.096 13.049 12.573 1.00 98.50 328 VAL A N 1
ATOM 2418 C CA . VAL A 1 328 ? 11.889 13.923 13.441 1.00 98.50 328 VAL A CA 1
ATOM 2419 C C . VAL A 1 328 ? 12.874 13.087 14.251 1.00 98.50 328 VAL A C 1
ATOM 2421 O O . VAL A 1 328 ? 12.481 12.205 15.010 1.00 98.50 328 VAL A O 1
ATOM 2424 N N . LEU A 1 329 ? 14.160 13.397 14.123 1.00 98.50 329 LEU A N 1
ATOM 2425 C CA . LEU A 1 329 ? 15.221 12.853 14.964 1.00 98.50 329 LEU A CA 1
ATOM 2426 C C . LEU A 1 329 ? 15.360 13.665 16.259 1.00 98.50 329 LEU A C 1
ATOM 2428 O O . LEU A 1 329 ? 15.379 13.104 17.351 1.00 98.50 329 LEU A O 1
ATOM 2432 N N . SER A 1 330 ? 15.454 14.991 16.142 1.00 98.31 330 SER A N 1
ATOM 2433 C CA . SER A 1 330 ? 15.618 15.908 17.276 1.00 98.31 330 SER A CA 1
ATOM 2434 C C . SER A 1 330 ? 15.178 17.331 16.923 1.00 98.31 330 SER A C 1
ATOM 2436 O O . SER A 1 330 ? 15.038 17.680 15.749 1.00 98.31 330 SER A O 1
ATOM 2438 N N . VAL A 1 331 ? 14.960 18.158 17.950 1.00 97.75 331 VAL A N 1
ATOM 2439 C CA . VAL A 1 331 ? 14.574 19.569 17.812 1.00 97.75 331 VAL A CA 1
ATOM 2440 C C . VAL A 1 331 ? 15.486 20.423 18.687 1.00 97.75 331 VAL A C 1
ATOM 2442 O O . VAL A 1 331 ? 15.564 20.201 19.895 1.00 97.75 331 VAL A O 1
ATOM 2445 N N . THR A 1 332 ? 16.145 21.413 18.086 1.00 97.56 332 THR A N 1
ATOM 2446 C CA . THR A 1 332 ? 17.006 22.379 18.782 1.00 97.56 332 THR A CA 1
ATOM 2447 C C . THR A 1 332 ? 16.614 23.788 18.353 1.00 97.56 332 THR A C 1
ATOM 2449 O O . THR A 1 332 ? 16.954 24.236 17.257 1.00 97.56 332 THR A O 1
ATOM 2452 N N . GLY A 1 333 ? 15.877 24.503 19.209 1.00 96.31 333 GLY A N 1
ATOM 2453 C CA . GLY A 1 333 ? 15.310 25.804 18.848 1.00 96.31 333 GLY A CA 1
ATOM 2454 C C . GLY A 1 333 ? 14.410 25.680 17.615 1.00 96.31 333 GLY A C 1
ATOM 2455 O O . GLY A 1 333 ? 13.474 24.887 17.615 1.00 96.31 333 GLY A O 1
ATOM 2456 N N . SER A 1 334 ? 14.710 26.436 16.558 1.00 97.38 334 SER A N 1
ATOM 2457 C CA . SER A 1 334 ? 13.958 26.409 15.293 1.00 97.38 334 SER A CA 1
ATOM 2458 C C . SER A 1 334 ? 14.443 25.362 14.284 1.00 97.38 334 SER A C 1
ATOM 2460 O O . SER A 1 334 ? 13.945 25.333 13.161 1.00 97.38 334 SER A O 1
ATOM 2462 N N . VAL A 1 335 ? 15.426 24.532 14.639 1.00 98.25 335 VAL A N 1
ATOM 2463 C CA . VAL A 1 335 ? 15.992 23.515 13.745 1.00 98.25 335 VAL A CA 1
ATOM 2464 C C . VAL A 1 335 ? 15.451 22.141 14.118 1.00 98.25 335 VAL A C 1
ATOM 2466 O O . VAL A 1 335 ? 15.609 21.683 15.250 1.00 98.25 335 VAL A O 1
ATOM 2469 N N . VAL A 1 336 ? 14.844 21.471 13.144 1.00 98.56 336 VAL A N 1
ATOM 2470 C CA . VAL A 1 336 ? 14.370 20.089 13.240 1.00 98.56 336 VAL A CA 1
ATOM 2471 C C . VAL A 1 336 ? 15.321 19.207 12.440 1.00 98.56 336 VAL A C 1
ATOM 2473 O O . VAL A 1 336 ? 15.388 19.325 11.220 1.00 98.56 336 VAL A O 1
ATOM 2476 N N . SER A 1 337 ? 16.053 18.320 13.112 1.00 98.56 337 SER A N 1
ATOM 2477 C CA . SER A 1 337 ? 16.843 17.283 12.435 1.00 98.56 337 SER A CA 1
ATOM 2478 C C . SER A 1 337 ? 15.943 16.101 12.088 1.00 98.56 337 SER A C 1
ATOM 2480 O O . SER A 1 337 ? 15.096 15.719 12.898 1.00 98.56 337 SER A O 1
ATOM 2482 N N . ILE A 1 338 ? 16.125 15.505 10.911 1.00 98.56 338 ILE A N 1
ATOM 2483 C CA . ILE A 1 338 ? 15.303 14.397 10.402 1.00 98.56 338 ILE A CA 1
ATOM 2484 C C . ILE A 1 338 ? 16.129 13.119 10.208 1.00 98.56 338 ILE A C 1
ATOM 2486 O O . ILE A 1 338 ? 17.343 13.165 10.029 1.00 98.56 338 ILE A O 1
ATOM 2490 N N . MET A 1 339 ? 15.468 11.961 10.284 1.00 97.56 339 MET A N 1
ATOM 2491 C CA . MET A 1 339 ? 16.131 10.645 10.308 1.00 97.56 339 MET A CA 1
ATOM 2492 C C . MET A 1 339 ? 16.720 10.201 8.959 1.00 97.56 339 MET A C 1
ATOM 2494 O O . MET A 1 339 ? 17.538 9.285 8.932 1.00 97.56 339 MET A O 1
ATOM 2498 N N . ALA A 1 340 ? 16.300 10.809 7.849 1.00 95.75 340 ALA A N 1
ATOM 2499 C CA . ALA A 1 340 ? 16.749 10.474 6.501 1.00 95.75 340 ALA A CA 1
ATOM 2500 C C . ALA A 1 340 ? 17.006 11.748 5.690 1.00 95.75 340 ALA A C 1
ATOM 2502 O O . ALA A 1 340 ? 16.460 12.804 6.003 1.00 95.75 340 ALA A O 1
ATOM 2503 N N . ASN A 1 341 ? 17.836 11.633 4.655 1.00 97.81 341 ASN A N 1
ATOM 2504 C CA . ASN A 1 341 ? 18.070 12.703 3.691 1.00 97.81 341 ASN A CA 1
ATOM 2505 C C . ASN A 1 341 ? 16.781 13.055 2.933 1.00 97.81 341 ASN A C 1
ATOM 2507 O O . ASN A 1 341 ? 16.012 12.154 2.588 1.00 97.81 341 ASN A O 1
ATOM 2511 N N . LEU A 1 342 ? 16.598 14.341 2.625 1.00 98.50 342 LEU A N 1
ATOM 2512 C CA . LEU A 1 342 ? 15.502 14.797 1.775 1.00 98.50 342 LEU A CA 1
ATOM 2513 C C . LEU A 1 342 ? 15.620 14.250 0.348 1.00 98.50 342 LEU A C 1
ATOM 2515 O O . LEU A 1 342 ? 16.714 14.210 -0.226 1.00 98.50 342 LEU A O 1
ATOM 2519 N N . TRP A 1 343 ? 14.479 13.877 -0.229 1.00 97.38 343 TRP A N 1
ATOM 2520 C CA . TRP A 1 343 ? 14.342 13.363 -1.597 1.00 97.38 343 TRP A CA 1
ATOM 2521 C C . TRP A 1 343 ? 14.263 14.455 -2.660 1.00 97.38 343 TRP A C 1
ATOM 2523 O O . TRP A 1 343 ? 14.439 14.163 -3.843 1.00 97.38 343 TRP A O 1
ATOM 2533 N N . ASP A 1 344 ? 14.001 15.696 -2.258 1.00 97.56 344 ASP A N 1
ATOM 2534 C CA . ASP A 1 344 ? 13.903 16.830 -3.169 1.00 97.56 344 ASP A CA 1
ATOM 2535 C C . ASP A 1 344 ? 14.336 18.145 -2.496 1.00 97.56 344 ASP A C 1
ATOM 2537 O O . ASP A 1 344 ? 14.535 18.214 -1.281 1.00 97.56 344 ASP A O 1
ATOM 2541 N N . SER A 1 345 ? 14.487 19.196 -3.298 1.00 97.75 345 SER A N 1
ATOM 2542 C CA . SER A 1 345 ? 14.733 20.560 -2.826 1.00 97.75 345 SER A CA 1
ATOM 2543 C C . SER A 1 345 ? 13.417 21.319 -2.642 1.00 97.75 345 SER A C 1
ATOM 2545 O O . SER A 1 345 ? 12.550 21.301 -3.514 1.00 97.75 345 SER A O 1
ATOM 2547 N N . TYR A 1 346 ? 13.295 22.079 -1.555 1.00 98.50 346 TYR A N 1
ATOM 2548 C CA . TYR A 1 346 ? 12.102 22.846 -1.203 1.00 98.50 346 TYR A CA 1
ATOM 2549 C C . TYR A 1 346 ? 12.417 24.324 -1.007 1.00 98.50 346 TYR A C 1
ATOM 2551 O O . TYR A 1 346 ? 13.184 24.715 -0.123 1.00 98.50 346 TYR A O 1
ATOM 2559 N N . VAL A 1 347 ? 11.748 25.169 -1.792 1.00 98.44 347 VAL A N 1
ATOM 2560 C CA . VAL A 1 347 ? 11.713 26.610 -1.533 1.00 98.44 347 VAL A CA 1
ATOM 2561 C C . VAL A 1 347 ? 10.825 26.850 -0.316 1.00 98.44 347 VAL A C 1
ATOM 2563 O O . VAL A 1 347 ? 9.637 26.536 -0.349 1.00 98.44 347 VAL A O 1
ATOM 2566 N N . ALA A 1 348 ? 11.382 27.432 0.746 1.00 97.88 348 ALA A N 1
ATOM 2567 C CA . ALA A 1 348 ? 10.722 27.570 2.045 1.00 97.88 348 ALA A CA 1
ATOM 2568 C C . ALA A 1 348 ? 9.359 28.276 1.960 1.00 97.88 348 ALA A C 1
ATOM 2570 O O . ALA A 1 348 ? 8.399 27.861 2.601 1.00 97.88 348 ALA A O 1
ATOM 2571 N N . ALA A 1 349 ? 9.261 29.309 1.119 1.00 97.12 349 ALA A N 1
ATOM 2572 C CA . ALA A 1 349 ? 8.032 30.071 0.908 1.00 97.12 349 ALA A CA 1
ATOM 2573 C C . ALA A 1 349 ? 6.973 29.341 0.056 1.00 97.12 349 ALA A C 1
ATOM 2575 O O . ALA A 1 349 ? 5.829 29.785 0.006 1.00 97.12 349 ALA A O 1
ATOM 2576 N N . ALA A 1 350 ? 7.338 28.253 -0.630 1.00 98.12 350 ALA A N 1
ATOM 2577 C CA . ALA A 1 350 ? 6.449 27.500 -1.516 1.00 98.12 350 ALA A CA 1
ATOM 2578 C C . ALA A 1 350 ? 5.828 26.265 -0.846 1.00 98.12 350 ALA A C 1
ATOM 2580 O O . ALA A 1 350 ? 5.003 25.594 -1.463 1.00 98.12 350 ALA A O 1
ATOM 2581 N N . VAL A 1 351 ? 6.221 25.939 0.389 1.00 98.44 351 VAL A N 1
ATOM 2582 C CA . VAL A 1 351 ? 5.778 24.726 1.083 1.00 98.44 351 VAL A CA 1
ATOM 2583 C C . VAL A 1 351 ? 5.083 25.033 2.400 1.00 98.44 351 VAL A C 1
ATOM 2585 O O . VAL A 1 351 ? 5.345 26.031 3.065 1.00 98.44 351 VAL A O 1
ATOM 2588 N N . THR A 1 352 ? 4.199 24.128 2.801 1.00 98.12 352 THR A N 1
ATOM 2589 C CA . THR A 1 352 ? 3.666 24.047 4.162 1.00 98.12 352 THR A CA 1
ATOM 2590 C C . THR A 1 352 ? 4.092 22.719 4.770 1.00 98.12 352 THR A C 1
ATOM 2592 O O . THR A 1 352 ? 4.032 21.687 4.100 1.00 98.12 352 THR A O 1
ATOM 2595 N N . VAL A 1 353 ? 4.518 22.738 6.034 1.00 98.38 353 VAL A N 1
ATOM 2596 C CA . VAL A 1 353 ? 4.860 21.521 6.778 1.00 98.38 353 VAL A CA 1
ATOM 2597 C C . VAL A 1 353 ? 3.708 21.153 7.706 1.00 98.38 353 VAL A C 1
ATOM 2599 O O . VAL A 1 353 ? 3.213 21.978 8.479 1.00 98.38 353 VAL A O 1
ATOM 2602 N N . TYR A 1 354 ? 3.289 19.898 7.625 1.00 98.56 354 TYR A N 1
ATOM 2603 C CA . TYR A 1 354 ? 2.228 19.317 8.432 1.00 98.56 354 TYR A CA 1
ATOM 2604 C C . TYR A 1 354 ? 2.800 18.266 9.375 1.00 98.56 354 TYR A C 1
ATOM 2606 O O . TYR A 1 354 ? 3.740 17.565 9.019 1.00 98.56 354 TYR A O 1
ATOM 2614 N N . LYS A 1 355 ? 2.204 18.116 10.553 1.00 98.12 355 LYS A N 1
ATOM 2615 C CA . LYS A 1 355 ? 2.396 16.972 11.440 1.00 98.12 355 LYS A CA 1
ATOM 2616 C C . LYS A 1 355 ? 1.318 15.933 11.167 1.00 98.12 355 LYS A C 1
ATOM 2618 O O . LYS A 1 355 ? 0.127 16.250 11.194 1.00 98.12 355 LYS A O 1
ATOM 2623 N N . LEU A 1 356 ? 1.749 14.699 10.933 1.00 98.38 356 LEU A N 1
ATOM 2624 C CA . LEU A 1 356 ? 0.892 13.526 10.885 1.00 98.38 356 LEU A CA 1
ATOM 2625 C C . LEU A 1 356 ? 0.658 13.012 12.310 1.00 98.38 356 LEU A C 1
ATOM 2627 O O . LEU A 1 356 ? 1.607 12.694 13.023 1.00 98.38 356 LEU A O 1
ATOM 2631 N N . VAL A 1 357 ? -0.606 12.898 12.715 1.00 97.50 357 VAL A N 1
ATOM 2632 C CA . VAL A 1 357 ? -1.012 12.298 13.991 1.00 97.50 357 VAL A CA 1
ATOM 2633 C C . VAL A 1 357 ? -1.883 11.082 13.699 1.00 97.50 357 VAL A C 1
ATOM 2635 O O . VAL A 1 357 ? -3.111 11.143 13.687 1.00 97.50 357 VAL A O 1
ATOM 2638 N N . GLY A 1 358 ? -1.229 9.954 13.447 1.00 97.38 358 GLY A N 1
ATOM 2639 C CA . GLY A 1 358 ? -1.882 8.666 13.254 1.00 97.38 358 GLY A CA 1
ATOM 2640 C C . GLY A 1 358 ? -1.016 7.559 13.821 1.00 97.38 358 GLY A C 1
ATOM 2641 O O . GLY A 1 358 ? 0.035 7.254 13.267 1.00 97.38 358 GLY A O 1
ATOM 2642 N N . ALA A 1 359 ? -1.445 6.981 14.941 1.00 97.25 359 ALA A N 1
ATOM 2643 C CA . ALA A 1 359 ? -0.720 5.901 15.593 1.00 97.25 359 ALA A CA 1
ATOM 2644 C C . ALA A 1 359 ? -0.775 4.603 14.771 1.00 97.25 359 ALA A C 1
ATOM 2646 O O . ALA A 1 359 ? -1.785 4.316 14.119 1.00 97.25 359 ALA A O 1
ATOM 2647 N N . ARG A 1 360 ? 0.292 3.800 14.872 1.00 98.44 360 ARG A N 1
ATOM 2648 C CA . ARG A 1 360 ? 0.415 2.460 14.277 1.00 98.44 360 ARG A CA 1
ATOM 2649 C C . ARG A 1 360 ? -0.875 1.666 14.430 1.00 98.44 360 ARG A C 1
ATOM 2651 O O . ARG A 1 360 ? -1.317 1.412 15.546 1.00 98.44 360 ARG A O 1
ATOM 2658 N N . THR A 1 361 ? -1.444 1.261 13.302 1.00 98.75 361 THR A N 1
ATOM 2659 C CA . THR A 1 361 ? -2.730 0.556 13.234 1.00 98.75 361 THR A CA 1
ATOM 2660 C C . THR A 1 361 ? -2.566 -0.709 12.409 1.00 98.75 361 THR A C 1
ATOM 2662 O O . THR A 1 361 ? -1.880 -0.683 11.389 1.00 98.75 361 THR A O 1
ATOM 2665 N N . ALA A 1 362 ? -3.177 -1.811 12.836 1.00 98.44 362 ALA A N 1
ATOM 2666 C CA . ALA A 1 362 ? -3.054 -3.099 12.165 1.00 98.44 362 ALA A CA 1
ATOM 2667 C C . ALA A 1 362 ? -4.417 -3.707 11.821 1.00 98.44 362 ALA A C 1
ATOM 2669 O O . ALA A 1 362 ? -5.312 -3.722 12.663 1.00 98.44 362 ALA A O 1
ATOM 2670 N N . PHE A 1 363 ? -4.523 -4.272 10.618 1.00 98.19 363 PHE A N 1
ATOM 2671 C CA . PHE A 1 363 ? -5.592 -5.180 10.203 1.00 98.19 363 PHE A CA 1
ATOM 2672 C C . PHE A 1 363 ? -4.970 -6.513 9.799 1.00 98.19 363 PHE A C 1
ATOM 2674 O O . PHE A 1 363 ? -4.094 -6.538 8.929 1.00 98.19 363 PHE A O 1
ATOM 2681 N N . ARG A 1 364 ? -5.391 -7.605 10.444 1.00 97.19 364 ARG A N 1
ATOM 2682 C CA . ARG A 1 364 ? -4.795 -8.929 10.239 1.00 97.19 364 ARG A CA 1
ATOM 2683 C C . ARG A 1 364 ? -5.826 -10.034 10.119 1.00 97.19 364 ARG A C 1
ATOM 2685 O O . ARG A 1 364 ? -6.810 -10.004 10.841 1.00 97.19 364 ARG A O 1
ATOM 2692 N N . ASP A 1 365 ? -5.562 -11.033 9.287 1.00 96.50 365 ASP A N 1
ATOM 2693 C CA . ASP A 1 365 ? -6.271 -12.318 9.349 1.00 96.50 365 ASP A CA 1
ATOM 2694 C C . ASP A 1 365 ? -7.798 -12.185 9.167 1.00 96.50 365 ASP A C 1
ATOM 2696 O O . ASP A 1 365 ? -8.585 -12.678 9.978 1.00 96.50 365 ASP A O 1
ATOM 2700 N N . LEU A 1 366 ? -8.217 -11.484 8.106 1.00 95.88 366 LEU A N 1
ATOM 2701 C CA . LEU A 1 366 ? -9.626 -11.240 7.768 1.00 95.88 366 LEU A CA 1
ATOM 2702 C C . LEU A 1 366 ? -9.887 -11.467 6.277 1.00 95.88 366 LEU A C 1
ATOM 2704 O O . LEU A 1 366 ? -9.049 -11.165 5.421 1.00 95.88 366 LEU A O 1
ATOM 2708 N N . ALA A 1 367 ? -11.107 -11.890 5.959 1.00 94.75 367 ALA A N 1
ATOM 2709 C CA . ALA A 1 367 ? -11.626 -11.923 4.599 1.00 94.75 367 ALA A CA 1
ATOM 2710 C C . ALA A 1 367 ? -12.772 -10.923 4.424 1.00 94.75 367 ALA A C 1
ATOM 2712 O O . ALA A 1 367 ? -13.607 -10.753 5.306 1.00 94.75 367 ALA A O 1
ATOM 2713 N N . PHE A 1 368 ? -12.843 -10.288 3.259 1.00 93.50 368 PHE A N 1
ATOM 2714 C CA . PHE A 1 368 ? -13.893 -9.336 2.910 1.00 93.50 368 PHE A CA 1
ATOM 2715 C C . PHE A 1 368 ? -14.657 -9.799 1.673 1.00 93.50 368 PHE A C 1
ATOM 2717 O O . PHE A 1 368 ? -14.059 -10.222 0.683 1.00 93.50 368 PHE A O 1
ATOM 2724 N N . GLN A 1 369 ? -15.978 -9.665 1.719 1.00 90.75 369 GLN A N 1
ATOM 2725 C CA . GLN A 1 369 ? -16.891 -9.833 0.592 1.00 90.75 369 GLN A CA 1
ATOM 2726 C C . GLN A 1 369 ? -17.593 -8.500 0.322 1.00 90.75 369 GLN A C 1
ATOM 2728 O O . GLN A 1 369 ? -18.770 -8.312 0.627 1.00 90.75 369 GLN A O 1
ATOM 2733 N N . GLN A 1 370 ? -16.836 -7.544 -0.211 1.00 87.44 370 GLN A N 1
ATOM 2734 C CA . GLN A 1 370 ? -17.366 -6.255 -0.641 1.00 87.44 370 GLN A CA 1
ATOM 2735 C C . GLN A 1 370 ? -17.980 -6.343 -2.052 1.00 87.44 370 GLN A C 1
ATOM 2737 O O . GLN A 1 370 ? -17.427 -7.048 -2.899 1.00 87.44 370 GLN A O 1
ATOM 2742 N N . PRO A 1 371 ? -19.076 -5.617 -2.353 1.00 81.69 371 PRO A N 1
ATOM 2743 C CA . PRO A 1 371 ? -19.651 -5.562 -3.689 1.00 81.69 371 PRO A CA 1
ATOM 2744 C C . PRO A 1 371 ? -18.800 -4.713 -4.640 1.00 81.69 371 PRO A C 1
ATOM 2746 O O . PRO A 1 371 ? -18.089 -3.786 -4.238 1.00 81.69 371 PRO A O 1
ATOM 2749 N N . ASN A 1 372 ? -18.991 -4.946 -5.937 1.00 78.94 372 ASN A N 1
ATOM 2750 C CA . ASN A 1 372 ? -18.357 -4.194 -7.023 1.00 78.94 372 ASN A CA 1
ATOM 2751 C C . ASN A 1 372 ? -18.863 -2.743 -7.177 1.00 78.94 372 ASN A C 1
ATOM 2753 O O . ASN A 1 372 ? -18.508 -2.085 -8.149 1.00 78.94 372 ASN A O 1
ATOM 2757 N N . THR A 1 373 ? -19.688 -2.255 -6.248 1.00 80.19 373 THR A N 1
ATOM 2758 C CA . THR A 1 373 ? -20.164 -0.866 -6.143 1.00 80.19 373 THR A CA 1
ATOM 2759 C C . THR A 1 373 ? -19.401 -0.058 -5.091 1.00 80.19 373 THR A C 1
ATOM 2761 O O . THR A 1 373 ? -19.510 1.167 -5.060 1.00 80.19 373 THR A O 1
ATOM 2764 N N . MET A 1 374 ? -18.628 -0.726 -4.231 1.00 82.44 374 MET A N 1
ATOM 2765 C CA . MET A 1 374 ? -17.899 -0.107 -3.126 1.00 82.44 374 MET A CA 1
ATOM 2766 C C . MET A 1 374 ? -16.490 0.318 -3.544 1.00 82.44 374 MET A C 1
ATOM 2768 O O . MET A 1 374 ? -15.854 -0.362 -4.348 1.00 82.44 374 MET A O 1
ATOM 2772 N N . SER A 1 375 ? -15.955 1.401 -2.971 1.00 87.56 375 SER A N 1
ATOM 2773 C CA . SER A 1 375 ? -14.603 1.863 -3.312 1.00 87.56 375 SER A CA 1
ATOM 2774 C C . SER A 1 375 ? -13.520 0.871 -2.879 1.00 87.56 375 SER A C 1
ATOM 2776 O O . SER A 1 375 ? -12.730 0.446 -3.719 1.00 87.56 375 SER A O 1
ATOM 2778 N N . ALA A 1 376 ? -13.495 0.456 -1.610 1.00 90.50 376 ALA A N 1
ATOM 2779 C CA . ALA A 1 376 ? -12.525 -0.534 -1.135 1.00 90.50 376 ALA A CA 1
ATOM 2780 C C . ALA A 1 376 ? -13.034 -1.390 0.024 1.00 90.50 376 ALA A C 1
ATOM 2782 O O . ALA A 1 376 ? -13.982 -1.011 0.704 1.00 90.50 376 ALA A O 1
ATOM 2783 N N . ALA A 1 377 ? -12.387 -2.534 0.269 1.00 92.06 377 ALA A N 1
ATOM 2784 C CA . ALA A 1 377 ? -12.647 -3.313 1.479 1.00 92.06 377 ALA A CA 1
ATOM 2785 C C . ALA A 1 377 ? -12.118 -2.571 2.712 1.00 92.06 377 ALA A C 1
ATOM 2787 O O . ALA A 1 377 ? -12.863 -2.312 3.655 1.00 92.06 377 ALA A O 1
ATOM 2788 N N . ILE A 1 378 ? -10.841 -2.180 2.670 1.00 93.94 378 ILE A N 1
ATOM 2789 C CA . ILE A 1 378 ? -10.176 -1.443 3.744 1.00 93.94 378 ILE A CA 1
ATOM 2790 C C . ILE A 1 378 ? -9.566 -0.163 3.180 1.00 93.94 378 ILE A C 1
ATOM 2792 O O . ILE A 1 378 ? -8.850 -0.212 2.176 1.00 93.94 378 ILE A O 1
ATOM 2796 N N . LYS A 1 379 ? -9.795 0.961 3.869 1.00 95.69 379 LYS A N 1
ATOM 2797 C CA . LYS A 1 379 ? -9.019 2.193 3.693 1.00 95.69 379 LYS A CA 1
ATOM 2798 C C . LYS A 1 379 ? -8.256 2.558 4.962 1.00 95.69 379 LYS A C 1
ATOM 2800 O O . LYS A 1 379 ? -8.847 2.671 6.033 1.00 95.69 379 LYS A O 1
ATOM 2805 N N . ILE A 1 380 ? -6.957 2.795 4.825 1.00 98.38 380 ILE A N 1
ATOM 2806 C CA . ILE A 1 380 ? -6.087 3.266 5.901 1.00 98.38 380 ILE A CA 1
ATOM 2807 C C . ILE A 1 380 ? -5.482 4.592 5.458 1.00 98.38 380 ILE A C 1
ATOM 2809 O O . ILE A 1 380 ? -4.711 4.632 4.501 1.00 98.38 380 ILE A O 1
ATOM 2813 N N . SER A 1 381 ? -5.852 5.668 6.148 1.00 98.38 381 SER A N 1
ATOM 2814 C CA . SER A 1 381 ? -5.405 7.024 5.836 1.00 98.38 381 SER A CA 1
ATOM 2815 C C . SER A 1 381 ? -4.561 7.607 6.955 1.00 98.38 381 SER A C 1
ATOM 2817 O O . SER A 1 381 ? -4.915 7.487 8.125 1.00 98.38 381 SER A O 1
ATOM 2819 N N . LEU A 1 382 ? -3.505 8.343 6.609 1.00 98.69 382 LEU A N 1
ATOM 2820 C CA . LEU A 1 382 ? -2.799 9.203 7.563 1.00 98.69 382 LEU A CA 1
ATOM 2821 C C . LEU A 1 382 ? -2.294 8.442 8.804 1.00 98.69 382 LEU A C 1
ATOM 2823 O O . LEU A 1 382 ? -2.419 8.920 9.927 1.00 98.69 382 LEU A O 1
ATOM 2827 N N . ILE A 1 383 ? -1.756 7.239 8.606 1.00 98.81 383 ILE A N 1
ATOM 2828 C CA . ILE A 1 383 ? -1.185 6.406 9.672 1.00 98.81 383 ILE A CA 1
ATOM 2829 C C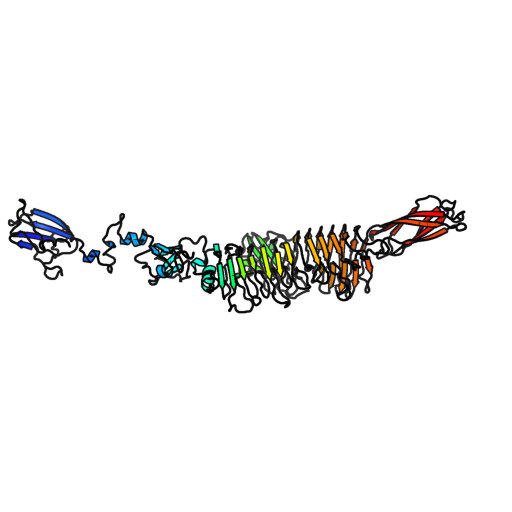 . ILE A 1 383 ? 0.332 6.332 9.508 1.00 98.81 383 ILE A C 1
ATOM 2831 O O . ILE A 1 383 ? 0.826 6.064 8.412 1.00 98.81 383 ILE A O 1
ATOM 2835 N N . ASP A 1 384 ? 1.057 6.547 10.604 1.00 98.38 384 ASP A N 1
ATOM 2836 C CA . ASP A 1 384 ? 2.462 6.170 10.724 1.00 98.38 384 ASP A CA 1
ATOM 2837 C C . ASP A 1 384 ? 2.530 4.685 11.090 1.00 98.38 384 ASP A C 1
ATOM 2839 O O . ASP A 1 384 ? 2.043 4.265 12.142 1.00 98.38 384 ASP A O 1
ATOM 2843 N N . HIS A 1 385 ? 3.111 3.897 10.191 1.00 98.50 385 HIS A N 1
ATOM 2844 C CA . HIS A 1 385 ? 3.292 2.457 10.288 1.00 98.50 385 HIS A CA 1
ATOM 2845 C C . HIS A 1 385 ? 1.979 1.647 10.275 1.00 98.50 385 HIS A C 1
ATOM 2847 O O . HIS A 1 385 ? 1.639 0.981 11.260 1.00 98.50 385 HIS A O 1
ATOM 2853 N N . PRO A 1 386 ? 1.183 1.690 9.189 1.00 98.62 386 PRO A N 1
ATOM 2854 C CA . PRO A 1 386 ? 0.043 0.796 9.042 1.00 98.62 386 PRO A CA 1
ATOM 2855 C C . PRO A 1 386 ? 0.499 -0.631 8.720 1.00 98.62 386 PRO A C 1
ATOM 2857 O O . PRO A 1 386 ? 1.405 -0.833 7.913 1.00 98.62 386 PRO A O 1
ATOM 2860 N N . ILE A 1 387 ? -0.176 -1.619 9.306 1.00 98.38 387 ILE A N 1
ATOM 2861 C CA . ILE A 1 387 ? 0.069 -3.039 9.038 1.00 98.38 387 ILE A CA 1
ATOM 2862 C C . ILE A 1 387 ? -1.166 -3.664 8.412 1.00 98.38 387 ILE A C 1
ATOM 2864 O O . ILE A 1 387 ? -2.258 -3.599 8.977 1.00 98.38 387 ILE A O 1
ATOM 2868 N N . VAL A 1 388 ? -0.975 -4.317 7.272 1.00 97.19 388 VAL A N 1
ATOM 2869 C CA . VAL A 1 388 ? -2.009 -5.094 6.592 1.00 97.19 388 VAL A CA 1
ATOM 2870 C C . VAL A 1 388 ? -1.465 -6.490 6.340 1.00 97.19 388 VAL A C 1
ATOM 2872 O O . VAL A 1 388 ? -0.627 -6.677 5.463 1.00 97.19 388 VAL A O 1
ATOM 2875 N N . GLU A 1 389 ? -1.923 -7.469 7.112 1.00 95.62 389 GLU A N 1
ATOM 2876 C CA . GLU A 1 389 ? -1.365 -8.824 7.105 1.00 95.62 389 GLU A CA 1
ATOM 2877 C C . GLU A 1 389 ? -2.453 -9.872 6.859 1.00 95.62 389 GLU A C 1
ATOM 2879 O O . GLU A 1 389 ? -3.507 -9.834 7.478 1.00 95.62 389 GLU A O 1
ATOM 2884 N N . ASN A 1 390 ? -2.228 -10.807 5.939 1.00 92.44 390 ASN A N 1
ATOM 2885 C CA . ASN A 1 390 ? -3.155 -11.898 5.627 1.00 92.44 390 ASN A CA 1
ATOM 2886 C C . ASN A 1 390 ? -4.621 -11.442 5.442 1.00 92.44 390 ASN A C 1
ATOM 2888 O O . ASN A 1 390 ? -5.568 -12.047 5.941 1.00 92.44 390 ASN A O 1
ATOM 2892 N N . ILE A 1 391 ? -4.800 -10.335 4.723 1.00 92.00 391 ILE A N 1
ATOM 2893 C CA . ILE A 1 391 ? -6.113 -9.850 4.303 1.00 92.00 391 ILE A CA 1
ATOM 2894 C C . ILE A 1 391 ? -6.450 -10.445 2.944 1.00 92.00 391 ILE A C 1
ATOM 2896 O O . ILE A 1 391 ? -5.594 -10.449 2.056 1.00 92.00 391 ILE A O 1
ATOM 2900 N N . LYS A 1 392 ? -7.701 -10.885 2.785 1.00 90.00 392 LYS A N 1
ATOM 2901 C CA . LYS A 1 392 ? -8.302 -11.318 1.519 1.00 90.00 392 LYS A CA 1
ATOM 2902 C C . LYS A 1 392 ? -9.485 -10.426 1.159 1.00 90.00 392 LYS A C 1
ATOM 2904 O O . LYS A 1 392 ? -10.320 -10.138 2.009 1.00 90.00 392 LYS A O 1
ATOM 2909 N N . THR A 1 393 ? -9.600 -10.020 -0.102 1.00 89.38 393 THR A N 1
ATOM 2910 C CA . THR A 1 393 ? -10.700 -9.159 -0.577 1.00 89.38 393 THR A CA 1
ATOM 2911 C C . THR A 1 393 ? -11.528 -9.835 -1.676 1.00 89.38 393 THR A C 1
ATOM 2913 O O . THR A 1 393 ? -11.025 -10.717 -2.363 1.00 89.38 393 THR A O 1
ATOM 2916 N N . GLY A 1 394 ? -12.801 -9.450 -1.834 1.00 75.44 394 GLY A N 1
ATOM 2917 C CA . GLY A 1 394 ? -13.777 -10.153 -2.682 1.00 75.44 394 GLY A CA 1
ATOM 2918 C C . GLY A 1 394 ? -14.075 -9.525 -4.052 1.00 75.44 394 GLY A C 1
ATOM 2919 O O . GLY A 1 394 ? -14.497 -10.247 -4.950 1.00 75.44 394 GLY A O 1
ATOM 2920 N N . GLY A 1 395 ? -13.827 -8.221 -4.246 1.00 73.19 395 GLY A N 1
ATOM 2921 C CA . GLY A 1 395 ? -13.995 -7.541 -5.542 1.00 73.19 395 GLY A CA 1
ATOM 2922 C C . GLY A 1 395 ? -14.741 -6.198 -5.491 1.00 73.19 395 GLY A C 1
ATOM 2923 O O . GLY A 1 395 ? -15.931 -6.135 -5.769 1.00 73.19 395 GLY A O 1
ATOM 2924 N N . SER A 1 396 ? -14.036 -5.106 -5.193 1.00 79.31 396 SER A N 1
ATOM 2925 C CA . SER A 1 396 ? -14.549 -3.716 -5.125 1.00 79.31 396 SER A CA 1
ATOM 2926 C C . SER A 1 396 ? -14.592 -3.009 -6.490 1.00 79.31 396 SER A C 1
ATOM 2928 O O . SER A 1 396 ? -14.019 -3.504 -7.451 1.00 79.31 396 SER A O 1
ATOM 2930 N N . LEU A 1 397 ? -15.223 -1.832 -6.589 1.00 85.38 397 LEU A N 1
ATOM 2931 C CA . LEU A 1 397 ? -15.249 -0.967 -7.785 1.00 85.38 397 LEU A CA 1
ATOM 2932 C C . LEU A 1 397 ? -13.896 -0.295 -8.078 1.00 85.38 397 LEU A C 1
ATOM 2934 O O . LEU A 1 397 ? -13.475 -0.210 -9.235 1.00 85.38 397 LEU A O 1
ATOM 2938 N N . TYR A 1 398 ? -13.251 0.234 -7.030 1.00 88.38 398 TYR A N 1
ATOM 2939 C CA . TYR A 1 398 ? -12.055 1.072 -7.150 1.00 88.38 398 TYR A CA 1
ATOM 2940 C C . TYR A 1 398 ? -10.785 0.279 -6.840 1.00 88.38 398 TYR A C 1
ATOM 2942 O O . TYR A 1 398 ? -10.004 0.026 -7.757 1.00 88.38 398 TYR A O 1
ATOM 2950 N N . CYS A 1 399 ? -10.596 -0.170 -5.595 1.00 91.38 399 CYS A N 1
ATOM 2951 C CA . CYS A 1 399 ? -9.461 -1.015 -5.224 1.00 91.38 399 CYS A CA 1
ATOM 2952 C C . CYS A 1 399 ? -9.762 -1.996 -4.085 1.00 91.38 399 CYS A C 1
ATOM 2954 O O . CYS A 1 399 ? -10.685 -1.765 -3.317 1.00 91.38 399 CYS A O 1
ATOM 2956 N N . GLY A 1 400 ? -9.030 -3.103 -3.950 1.00 91.88 400 GLY A N 1
ATOM 2957 C CA . GLY A 1 400 ? -9.207 -4.042 -2.832 1.00 91.88 400 GLY A CA 1
ATOM 2958 C C . GLY A 1 400 ? -8.815 -3.414 -1.492 1.00 91.88 400 GLY A C 1
ATOM 2959 O O . GLY A 1 400 ? -9.644 -3.288 -0.587 1.00 91.88 400 GLY A O 1
ATOM 2960 N N . ILE A 1 401 ? -7.556 -2.986 -1.400 1.00 94.62 401 ILE A N 1
ATOM 2961 C CA . ILE A 1 401 ? -6.959 -2.330 -0.231 1.00 94.62 401 ILE A CA 1
ATOM 2962 C C . ILE A 1 401 ? -6.476 -0.942 -0.649 1.00 94.62 401 ILE A C 1
ATOM 2964 O O . ILE A 1 401 ? -5.808 -0.809 -1.676 1.00 94.62 401 ILE A O 1
ATOM 2968 N N . TYR A 1 402 ? -6.790 0.072 0.158 1.00 95.88 402 TYR A N 1
ATOM 2969 C CA . TYR A 1 402 ? -6.412 1.458 -0.093 1.00 95.88 402 TYR A CA 1
ATOM 2970 C C . TYR A 1 402 ? -5.557 2.019 1.055 1.00 95.88 402 TYR A C 1
ATOM 2972 O O . TYR A 1 402 ? -6.051 2.203 2.167 1.00 95.88 402 TYR A O 1
ATOM 2980 N N . LEU A 1 403 ? -4.289 2.325 0.775 1.00 98.12 403 LEU A N 1
ATOM 2981 C CA . LEU A 1 403 ? -3.415 3.106 1.652 1.00 98.12 403 LEU A CA 1
ATOM 2982 C C . LEU A 1 403 ? -3.290 4.542 1.124 1.00 98.12 403 LEU A C 1
ATOM 2984 O O . LEU A 1 403 ? -2.948 4.737 -0.040 1.00 98.12 403 LEU A O 1
ATOM 2988 N N . ASP A 1 404 ? -3.572 5.531 1.972 1.00 97.88 404 ASP A N 1
ATOM 2989 C CA . ASP A 1 404 ? -3.600 6.961 1.631 1.00 97.88 404 ASP A CA 1
ATOM 2990 C C . ASP A 1 404 ? -2.737 7.770 2.607 1.00 97.88 404 ASP A C 1
ATOM 2992 O O . ASP A 1 404 ? -3.039 7.856 3.798 1.00 97.88 404 ASP A O 1
ATOM 2996 N N . ARG A 1 405 ? -1.669 8.400 2.104 1.00 98.62 405 ARG A N 1
ATOM 2997 C CA . ARG A 1 405 ? -0.783 9.284 2.888 1.00 98.62 405 ARG A CA 1
ATOM 2998 C C . ARG A 1 405 ? -0.285 8.639 4.186 1.00 98.62 405 ARG A C 1
ATOM 3000 O O . ARG A 1 405 ? -0.288 9.251 5.254 1.00 98.62 405 ARG A O 1
ATOM 3007 N N . CYS A 1 406 ? 0.147 7.388 4.078 1.00 98.88 406 CYS A N 1
ATOM 3008 C CA . CYS A 1 406 ? 0.777 6.644 5.166 1.00 98.88 406 CYS A CA 1
ATOM 3009 C C . CYS A 1 406 ? 2.306 6.673 5.070 1.00 98.88 406 CYS A C 1
ATOM 3011 O O . CYS A 1 406 ? 2.870 6.638 3.975 1.00 98.88 406 CYS A O 1
ATOM 3013 N N . MET A 1 407 ? 2.959 6.660 6.230 1.00 98.50 407 MET A N 1
ATOM 3014 C CA . MET A 1 407 ? 4.407 6.497 6.353 1.00 98.50 407 MET A CA 1
ATOM 3015 C C . MET A 1 407 ? 4.726 5.066 6.791 1.00 98.50 407 MET A C 1
ATOM 3017 O O . MET A 1 407 ? 4.012 4.523 7.626 1.00 98.50 407 MET A O 1
ATOM 3021 N N . ASP A 1 408 ? 5.807 4.491 6.268 1.00 98.19 408 ASP A N 1
ATOM 3022 C CA . ASP A 1 408 ? 6.379 3.206 6.687 1.00 98.19 408 ASP A CA 1
ATOM 3023 C C . ASP A 1 408 ? 5.378 2.036 6.639 1.00 98.19 408 ASP A C 1
ATOM 3025 O O . ASP A 1 408 ? 5.104 1.377 7.639 1.00 98.19 408 ASP A O 1
ATOM 3029 N N . ILE A 1 409 ? 4.775 1.809 5.468 1.00 98.69 409 ILE A N 1
ATOM 3030 C CA . ILE A 1 409 ? 3.731 0.788 5.292 1.00 98.69 409 ILE A CA 1
ATOM 3031 C C . ILE A 1 409 ? 4.298 -0.640 5.431 1.00 98.69 409 ILE A C 1
ATOM 3033 O O . ILE A 1 409 ? 5.359 -0.936 4.893 1.00 98.69 409 ILE A O 1
ATOM 3037 N N . ASP A 1 410 ? 3.584 -1.555 6.089 1.00 98.38 410 ASP A N 1
ATOM 3038 C CA . ASP A 1 410 ? 3.923 -2.990 6.121 1.00 98.38 410 ASP A CA 1
ATOM 3039 C C . ASP A 1 410 ? 2.730 -3.801 5.607 1.00 98.38 410 ASP A C 1
ATOM 3041 O O . ASP A 1 410 ? 1.736 -4.015 6.307 1.00 98.38 410 ASP A O 1
ATOM 3045 N N . VAL A 1 411 ? 2.800 -4.207 4.339 1.00 97.50 411 VAL A N 1
ATOM 3046 C CA . VAL A 1 411 ? 1.747 -4.978 3.676 1.00 97.50 411 VAL A CA 1
ATOM 3047 C C . VAL A 1 411 ? 2.259 -6.376 3.371 1.00 97.50 411 VAL A C 1
ATOM 3049 O O . VAL A 1 411 ? 3.199 -6.543 2.599 1.00 97.50 411 VAL A O 1
ATOM 3052 N N . LYS A 1 412 ? 1.591 -7.389 3.919 1.00 93.38 412 LYS A N 1
ATOM 3053 C CA . LYS A 1 412 ? 1.822 -8.814 3.659 1.00 93.38 412 LYS A CA 1
ATOM 3054 C C . LYS A 1 412 ? 0.484 -9.484 3.406 1.00 93.38 412 LYS A C 1
ATOM 3056 O O . LYS A 1 412 ? -0.142 -9.982 4.334 1.00 93.38 412 LYS A O 1
ATOM 3061 N N . GLY A 1 413 ? -0.017 -9.457 2.179 1.00 82.06 413 GLY A N 1
ATOM 3062 C CA . GLY A 1 413 ? -1.423 -9.796 1.952 1.00 82.06 413 GLY A CA 1
ATOM 3063 C C . GLY A 1 413 ? -1.755 -10.299 0.562 1.00 82.06 413 GLY A C 1
ATOM 3064 O O . GLY A 1 413 ? -0.885 -10.470 -0.289 1.00 82.06 413 GLY A O 1
ATOM 3065 N N . ARG A 1 414 ? -3.051 -10.556 0.364 1.00 84.19 414 ARG A N 1
ATOM 3066 C CA . ARG A 1 414 ? -3.624 -11.007 -0.901 1.00 84.19 414 ARG A CA 1
ATOM 3067 C C . ARG A 1 414 ? -4.810 -10.118 -1.257 1.00 84.19 414 ARG A C 1
ATOM 3069 O O . ARG A 1 414 ? -5.899 -10.282 -0.715 1.00 84.19 414 ARG A O 1
ATOM 3076 N N . ALA A 1 415 ? -4.624 -9.170 -2.170 1.00 83.81 415 ALA A N 1
ATOM 3077 C CA . ALA A 1 415 ? -5.739 -8.343 -2.629 1.00 83.81 415 ALA A CA 1
ATOM 3078 C C . ALA A 1 415 ? -6.286 -8.867 -3.957 1.00 83.81 415 ALA A C 1
ATOM 3080 O O . ALA A 1 415 ? -5.534 -9.129 -4.895 1.00 83.81 415 ALA A O 1
ATOM 3081 N N . TYR A 1 416 ? -7.606 -8.968 -4.039 1.00 84.25 416 TYR A N 1
ATOM 3082 C CA . TYR A 1 416 ? -8.341 -9.320 -5.244 1.00 84.25 416 TYR A CA 1
ATOM 3083 C C . TYR A 1 416 ? -9.425 -8.281 -5.541 1.00 84.25 416 TYR A C 1
ATOM 3085 O O . TYR A 1 416 ? -10.268 -7.960 -4.692 1.00 84.25 416 TYR A O 1
ATOM 3093 N N . GLN A 1 417 ? -9.389 -7.761 -6.764 1.00 84.06 417 GLN A N 1
ATOM 3094 C CA . GLN A 1 417 ? -10.356 -6.824 -7.315 1.00 84.06 417 GLN A CA 1
ATOM 3095 C C . GLN A 1 417 ? -10.727 -7.252 -8.747 1.00 84.06 417 GLN A C 1
ATOM 3097 O O . GLN A 1 417 ? -9.846 -7.531 -9.556 1.00 84.06 417 GLN A O 1
ATOM 3102 N N . SER A 1 418 ? -12.024 -7.318 -9.071 1.00 79.75 418 SER A N 1
ATOM 3103 C CA . SER A 1 418 ? -12.500 -7.890 -10.344 1.00 79.75 418 SER A CA 1
ATOM 3104 C C . SER A 1 418 ? -13.712 -7.186 -10.967 1.00 79.75 418 SER A C 1
ATOM 3106 O O . SER A 1 418 ? -14.415 -7.784 -11.783 1.00 79.75 418 SER A O 1
ATOM 3108 N N . SER A 1 419 ? -14.002 -5.933 -10.594 1.00 80.12 419 SER A N 1
ATOM 3109 C CA . SER A 1 419 ? -15.102 -5.190 -11.225 1.00 80.12 419 SER A CA 1
ATOM 3110 C C . SER A 1 419 ? -14.840 -4.933 -12.713 1.00 80.12 419 SER A C 1
ATOM 3112 O O . SER A 1 419 ? -13.700 -4.971 -13.179 1.00 80.12 419 SER A O 1
ATOM 3114 N N . ALA A 1 420 ? -15.904 -4.600 -13.450 1.00 81.50 420 ALA A N 1
ATOM 3115 C CA . ALA A 1 420 ? -15.800 -4.187 -14.846 1.00 81.50 420 ALA A CA 1
ATOM 3116 C C . ALA A 1 420 ? -14.855 -2.983 -15.023 1.00 81.50 420 ALA A C 1
ATOM 3118 O O . ALA A 1 420 ? -14.697 -2.155 -14.120 1.00 81.50 420 ALA A O 1
ATOM 3119 N N . LEU A 1 421 ? -14.242 -2.897 -16.206 1.00 82.38 421 LEU A N 1
ATOM 3120 C CA . LEU A 1 421 ? -13.275 -1.857 -16.551 1.00 82.38 421 LEU A CA 1
ATOM 3121 C C . LEU A 1 421 ? -13.967 -0.491 -16.667 1.00 82.38 421 LEU A C 1
ATOM 3123 O O . LEU A 1 421 ? -14.860 -0.313 -17.491 1.00 82.38 421 LEU A O 1
ATOM 3127 N N . SER A 1 422 ? -13.525 0.480 -15.871 1.00 75.50 422 SER A N 1
ATOM 3128 C CA . SER A 1 422 ? -14.011 1.870 -15.899 1.00 75.50 422 SER A CA 1
ATOM 3129 C C . SER A 1 422 ? -12.892 2.912 -15.787 1.00 75.50 422 SER A C 1
ATOM 3131 O O . SER A 1 422 ? -13.162 4.095 -15.608 1.00 75.50 422 SER A O 1
ATOM 3133 N N . GLY A 1 423 ? -11.633 2.476 -15.904 1.00 75.19 423 GLY A N 1
ATOM 3134 C CA . GLY A 1 423 ? -10.442 3.329 -15.799 1.00 75.19 423 GLY A CA 1
ATOM 3135 C C . GLY A 1 423 ? -9.757 3.291 -14.431 1.00 75.19 423 GLY A C 1
ATOM 3136 O O . GLY A 1 423 ? -8.685 3.868 -14.283 1.00 75.19 423 GLY A O 1
ATOM 3137 N N . TYR A 1 424 ? -10.318 2.558 -13.467 1.00 75.88 424 TYR A N 1
ATOM 3138 C CA . TYR A 1 424 ? -9.753 2.368 -12.128 1.00 75.88 424 TYR A CA 1
ATOM 3139 C C . TYR A 1 424 ? -9.421 0.884 -11.906 1.00 75.88 424 TYR A C 1
ATOM 3141 O O . TYR A 1 424 ? -8.770 0.347 -12.786 1.00 75.88 424 TYR A O 1
ATOM 3149 N N . GLN A 1 425 ? -9.832 0.184 -10.846 1.00 91.00 425 GLN A N 1
ATOM 3150 C CA . GLN A 1 425 ? -9.647 -1.279 -10.688 1.00 91.00 425 GLN A CA 1
ATOM 3151 C C . GLN A 1 425 ? -8.240 -1.739 -10.272 1.00 91.00 425 GLN A C 1
ATOM 3153 O O . GLN A 1 425 ? -7.483 -2.314 -11.067 1.00 91.00 425 GLN A O 1
ATOM 3158 N N . TYR A 1 426 ? -7.926 -1.529 -8.991 1.00 93.62 426 TYR A N 1
ATOM 3159 C CA . TYR A 1 426 ? -6.646 -1.906 -8.390 1.00 93.62 426 TYR A CA 1
ATOM 3160 C C . TYR A 1 426 ? -6.778 -3.046 -7.371 1.00 93.62 426 TYR A C 1
ATOM 3162 O O . TYR A 1 426 ? -7.717 -3.072 -6.584 1.00 93.62 426 TYR A O 1
ATOM 3170 N N . GLY A 1 427 ? -5.829 -3.977 -7.314 1.00 93.94 427 GLY A N 1
ATOM 3171 C CA . GLY A 1 427 ? -5.748 -4.899 -6.175 1.00 93.94 427 GLY A CA 1
ATOM 3172 C C . GLY A 1 427 ? -5.386 -4.121 -4.906 1.00 93.94 427 GLY A C 1
ATOM 3173 O O . GLY A 1 427 ? -6.196 -3.980 -3.988 1.00 93.94 427 GLY A O 1
ATOM 3174 N N . LEU A 1 428 ? -4.188 -3.542 -4.909 1.00 95.88 428 LEU A N 1
ATOM 3175 C CA . LEU A 1 428 ? -3.659 -2.653 -3.878 1.00 95.88 428 LEU A CA 1
ATOM 3176 C C . LEU A 1 428 ? -3.393 -1.261 -4.465 1.00 95.88 428 LEU A C 1
ATOM 3178 O O . LEU A 1 428 ? -2.611 -1.124 -5.405 1.00 95.88 428 LEU A O 1
ATOM 3182 N N . LEU A 1 429 ? -4.008 -0.236 -3.880 1.00 96.19 429 LEU A N 1
ATOM 3183 C CA . LEU A 1 429 ? -3.720 1.168 -4.164 1.00 96.19 429 LEU A CA 1
ATOM 3184 C C . LEU A 1 429 ? -2.857 1.759 -3.049 1.00 96.19 429 LEU A C 1
ATOM 3186 O O . LEU A 1 429 ? -3.207 1.666 -1.870 1.00 96.19 429 LEU A O 1
ATOM 3190 N N . ILE A 1 430 ? -1.753 2.388 -3.443 1.00 98.31 430 ILE A N 1
ATOM 3191 C CA . ILE A 1 430 ? -0.822 3.073 -2.548 1.00 98.31 430 ILE A CA 1
ATOM 3192 C C . ILE A 1 430 ? -0.731 4.531 -3.004 1.00 98.31 430 ILE A C 1
ATOM 3194 O O . ILE A 1 430 ? 0.084 4.872 -3.863 1.00 98.31 430 ILE A O 1
ATOM 3198 N N . SER A 1 431 ? -1.588 5.389 -2.457 1.00 97.81 431 SER A N 1
ATOM 3199 C CA . SER A 1 431 ? -1.637 6.806 -2.818 1.00 97.81 431 SER A CA 1
ATOM 3200 C C . SER A 1 431 ? -0.833 7.644 -1.839 1.00 97.81 431 SER A C 1
ATOM 3202 O O . SER A 1 431 ? -1.134 7.706 -0.647 1.00 97.81 431 SER A O 1
ATOM 3204 N N . ASN A 1 432 ? 0.157 8.355 -2.371 1.00 98.69 432 ASN A N 1
ATOM 3205 C CA . ASN A 1 432 ? 0.951 9.345 -1.653 1.00 98.69 432 ASN A CA 1
ATOM 3206 C C . ASN A 1 432 ? 1.619 8.804 -0.372 1.00 98.69 432 ASN A C 1
ATOM 3208 O O . ASN A 1 432 ? 1.725 9.528 0.614 1.00 98.69 432 ASN A O 1
ATOM 3212 N N . CYS A 1 433 ? 2.040 7.536 -0.356 1.00 98.88 433 CYS A N 1
ATOM 3213 C CA . CYS A 1 433 ? 2.705 6.912 0.796 1.00 98.88 433 CYS A CA 1
ATOM 3214 C C . CYS A 1 433 ? 4.232 6.969 0.681 1.00 98.88 433 CYS A C 1
ATOM 3216 O O . CYS A 1 433 ? 4.784 7.038 -0.416 1.00 98.88 433 CYS A O 1
ATOM 3218 N N . GLN A 1 434 ? 4.940 6.860 1.802 1.00 98.75 434 GLN A N 1
ATOM 3219 C CA . GLN A 1 434 ? 6.401 6.847 1.796 1.00 98.75 434 GLN A CA 1
ATOM 3220 C C . GLN A 1 434 ? 6.978 5.798 2.735 1.00 98.75 434 GLN A C 1
ATOM 3222 O O . GLN A 1 434 ? 6.581 5.710 3.890 1.00 98.75 434 GLN A O 1
ATOM 3227 N N . GLY A 1 435 ? 7.974 5.056 2.255 1.00 98.38 435 GLY A N 1
ATOM 3228 C CA . GLY A 1 435 ? 8.688 4.066 3.054 1.00 98.38 435 GLY A CA 1
ATOM 3229 C C . GLY A 1 435 ? 7.891 2.785 3.293 1.00 98.38 435 GLY A C 1
ATOM 3230 O O . GLY A 1 435 ? 6.666 2.757 3.174 1.00 98.38 435 GLY A O 1
ATOM 3231 N N . GLY A 1 436 ? 8.607 1.726 3.664 1.00 98.06 436 GLY A N 1
ATOM 3232 C CA . GLY A 1 436 ? 8.018 0.446 4.045 1.00 98.06 436 GLY A CA 1
ATOM 3233 C C . GLY A 1 436 ? 8.182 -0.660 3.002 1.00 98.06 436 GLY A C 1
ATOM 3234 O O . GLY A 1 436 ? 9.041 -0.598 2.112 1.00 98.06 436 GLY A O 1
ATOM 3235 N N . ILE A 1 437 ? 7.377 -1.710 3.143 1.00 98.50 437 ILE A N 1
ATOM 3236 C CA . ILE A 1 437 ? 7.459 -2.944 2.366 1.00 98.50 437 ILE A CA 1
ATOM 3237 C C . ILE A 1 437 ? 6.076 -3.470 1.968 1.00 98.50 437 ILE A C 1
ATOM 3239 O O . ILE A 1 437 ? 5.112 -3.405 2.728 1.00 98.50 437 ILE A O 1
ATOM 3243 N N . VAL A 1 438 ? 6.001 -4.029 0.762 1.00 98.44 438 VAL A N 1
ATOM 3244 C CA . VAL A 1 438 ? 4.833 -4.726 0.224 1.00 98.44 438 VAL A CA 1
ATOM 3245 C C . VAL A 1 438 ? 5.250 -6.117 -0.235 1.00 98.44 438 VAL A C 1
ATOM 3247 O O . VAL A 1 438 ? 6.155 -6.265 -1.059 1.00 98.44 438 VAL A O 1
ATOM 3250 N N . GLN A 1 439 ? 4.577 -7.139 0.287 1.00 96.69 439 GLN A N 1
ATOM 3251 C CA . GLN A 1 439 ? 4.806 -8.543 -0.025 1.00 96.69 439 GLN A CA 1
ATOM 3252 C C . GLN A 1 439 ? 3.481 -9.274 -0.258 1.00 96.69 439 GLN A C 1
ATOM 3254 O O . GLN A 1 439 ? 2.489 -9.012 0.426 1.00 96.69 439 GLN A O 1
ATOM 3259 N N . GLY A 1 440 ? 3.474 -10.219 -1.198 1.00 93.81 440 GLY A N 1
ATOM 3260 C CA . GLY A 1 440 ? 2.326 -11.095 -1.447 1.00 93.81 440 GLY A CA 1
ATOM 3261 C C . GLY A 1 440 ? 1.829 -11.071 -2.889 1.00 93.81 440 GLY A C 1
ATOM 3262 O O . GLY A 1 440 ? 2.597 -10.816 -3.815 1.00 93.81 440 GLY A O 1
ATOM 3263 N N . GLU A 1 441 ? 0.544 -11.363 -3.074 1.00 93.19 441 GLU A N 1
ATOM 3264 C CA . GLU A 1 441 ? -0.069 -11.579 -4.388 1.00 93.19 441 GLU A CA 1
ATOM 3265 C C . GLU A 1 441 ? -1.220 -10.601 -4.609 1.00 93.19 441 GLU A C 1
ATOM 3267 O O . GLU A 1 441 ? -2.123 -10.481 -3.779 1.00 93.19 441 GLU A O 1
ATOM 3272 N N . PHE A 1 442 ? -1.214 -9.902 -5.741 1.00 94.62 442 PHE A N 1
ATOM 3273 C CA . PHE A 1 442 ? -2.185 -8.843 -5.990 1.00 94.62 442 PHE A CA 1
ATOM 3274 C C . PHE A 1 442 ? -2.807 -8.958 -7.377 1.00 94.62 442 PHE A C 1
ATOM 3276 O O . PHE A 1 442 ? -2.122 -8.950 -8.403 1.00 94.62 442 PHE A O 1
ATOM 3283 N N . TYR A 1 443 ? -4.135 -9.016 -7.401 1.00 93.69 443 TYR A N 1
ATOM 3284 C CA . TYR A 1 443 ? -4.937 -9.041 -8.612 1.00 93.69 443 TYR A CA 1
ATOM 3285 C C . TYR A 1 443 ? -5.876 -7.838 -8.657 1.00 93.69 443 TYR A C 1
ATOM 3287 O O . TYR A 1 443 ? -6.625 -7.586 -7.712 1.00 93.69 443 TYR A O 1
ATOM 3295 N N . GLY A 1 444 ? -5.878 -7.131 -9.781 1.00 92.94 444 GLY A N 1
ATOM 3296 C CA . GLY A 1 444 ? -6.880 -6.118 -10.103 1.00 92.94 444 GLY A CA 1
ATOM 3297 C C . GLY A 1 444 ? -7.332 -6.287 -11.542 1.00 92.94 444 GLY A C 1
ATOM 3298 O O . GLY A 1 444 ? -6.555 -6.763 -12.363 1.00 92.94 444 GLY A O 1
ATOM 3299 N N . ALA A 1 445 ? -8.553 -5.885 -11.896 1.00 92.31 445 ALA A N 1
ATOM 3300 C CA . ALA A 1 445 ? -8.983 -5.990 -13.292 1.00 92.31 445 ALA A CA 1
ATOM 3301 C C . ALA A 1 445 ? -8.067 -5.168 -14.225 1.00 92.31 445 ALA A C 1
ATOM 3303 O O . ALA A 1 445 ? -7.773 -5.618 -15.333 1.00 92.31 445 ALA A O 1
ATOM 3304 N N . ARG A 1 446 ? -7.534 -4.024 -13.750 1.00 93.12 446 ARG A N 1
ATOM 3305 C CA . ARG A 1 446 ? -6.484 -3.248 -14.434 1.00 93.12 446 ARG A CA 1
ATOM 3306 C C . ARG A 1 446 ? -5.097 -3.442 -13.838 1.00 93.12 446 ARG A C 1
ATOM 3308 O O . ARG A 1 446 ? -4.242 -3.952 -14.545 1.00 93.12 446 ARG A O 1
ATOM 3315 N N . HIS A 1 447 ? -4.854 -3.059 -12.588 1.00 94.75 447 HIS A N 1
ATOM 3316 C CA . HIS A 1 447 ? -3.521 -3.179 -11.981 1.00 94.75 447 HIS A CA 1
ATOM 3317 C C . HIS A 1 447 ? -3.613 -3.978 -10.684 1.00 94.75 447 HIS A C 1
ATOM 3319 O O . HIS A 1 447 ? -4.397 -3.643 -9.806 1.00 94.75 447 HIS A O 1
ATOM 3325 N N . GLY A 1 448 ? -2.808 -5.024 -10.523 1.00 95.25 448 GLY A N 1
ATOM 3326 C CA . GLY A 1 448 ? -2.642 -5.694 -9.236 1.00 95.25 448 GLY A CA 1
ATOM 3327 C C . GLY A 1 448 ? -2.157 -4.717 -8.167 1.00 95.25 448 GLY A C 1
ATOM 3328 O O . GLY A 1 448 ? -2.747 -4.649 -7.093 1.00 95.25 448 GLY A O 1
ATOM 3329 N N . ILE A 1 449 ? -1.154 -3.896 -8.486 1.00 96.81 449 ILE A N 1
ATOM 3330 C CA . ILE A 1 449 ? -0.646 -2.848 -7.591 1.00 96.81 449 ILE A CA 1
ATOM 3331 C C . ILE A 1 449 ? -0.592 -1.521 -8.346 1.00 96.81 449 ILE A C 1
ATOM 3333 O O . ILE A 1 449 ? -0.058 -1.452 -9.451 1.00 96.81 449 ILE A O 1
ATOM 3337 N N . ALA A 1 450 ? -1.112 -0.461 -7.738 1.00 97.06 450 ALA A N 1
ATOM 3338 C CA . ALA A 1 450 ? -1.036 0.893 -8.263 1.00 97.06 450 ALA A CA 1
ATOM 3339 C C . ALA A 1 450 ? -0.480 1.841 -7.191 1.00 97.06 450 ALA A C 1
ATOM 3341 O O . ALA A 1 450 ? -1.234 2.337 -6.353 1.00 97.06 450 ALA A O 1
ATOM 3342 N N . PRO A 1 451 ? 0.839 2.079 -7.157 1.00 97.94 451 PRO A N 1
ATOM 3343 C CA . PRO A 1 451 ? 1.380 3.276 -6.530 1.00 97.94 451 PRO A CA 1
ATOM 3344 C C . PRO A 1 451 ? 0.891 4.519 -7.286 1.00 97.94 451 PRO A C 1
ATOM 3346 O O . PRO A 1 451 ? 0.754 4.490 -8.504 1.00 97.94 451 PRO A O 1
ATOM 3349 N N . GLY A 1 452 ? 0.588 5.605 -6.584 1.00 96.00 452 GLY A N 1
ATOM 3350 C CA . GLY A 1 452 ? 0.064 6.801 -7.236 1.00 96.00 452 GLY A CA 1
ATOM 3351 C C . GLY A 1 452 ? -0.265 7.918 -6.264 1.00 96.00 452 GLY A C 1
ATOM 3352 O O . GLY A 1 452 ? 0.505 8.201 -5.341 1.00 96.00 452 GLY A O 1
ATOM 3353 N N . GLY A 1 453 ? -1.392 8.593 -6.468 1.00 93.44 453 GLY A N 1
ATOM 3354 C CA . GLY A 1 453 ? -1.806 9.679 -5.594 1.00 93.44 453 GLY A CA 1
ATOM 3355 C C . GLY A 1 453 ? -3.118 10.344 -5.981 1.00 93.44 453 GLY A C 1
ATOM 3356 O O . GLY A 1 453 ? -3.516 10.328 -7.147 1.00 93.44 453 GLY A O 1
ATOM 3357 N N . ASP A 1 454 ? -3.728 10.993 -4.995 1.00 93.25 454 ASP A N 1
ATOM 3358 C CA . ASP A 1 454 ? -4.995 11.709 -5.122 1.00 93.25 454 ASP A CA 1
ATOM 3359 C C . ASP A 1 454 ? -4.766 13.234 -5.048 1.00 93.25 454 ASP A C 1
ATOM 3361 O O . ASP A 1 454 ? -3.704 13.711 -4.640 1.00 93.25 454 ASP A O 1
ATOM 3365 N N . ASP A 1 455 ? -5.756 14.027 -5.466 1.00 96.62 455 ASP A N 1
ATOM 3366 C CA . ASP A 1 455 ? -5.706 15.492 -5.384 1.00 96.62 455 ASP A CA 1
ATOM 3367 C C . ASP A 1 455 ? -6.134 15.988 -3.994 1.00 96.62 455 ASP A C 1
ATOM 3369 O O . ASP A 1 455 ? -7.296 16.319 -3.754 1.00 96.62 455 ASP A O 1
ATOM 3373 N N . ILE A 1 456 ? -5.195 15.984 -3.046 1.00 97.06 456 ILE A N 1
ATOM 3374 C CA . ILE A 1 456 ? -5.471 16.315 -1.644 1.00 97.06 456 ILE A CA 1
ATOM 3375 C C . ILE A 1 456 ? -4.272 16.986 -0.960 1.00 97.06 456 ILE A C 1
ATOM 3377 O O . ILE A 1 456 ? -3.124 16.838 -1.379 1.00 97.06 456 ILE A O 1
ATOM 3381 N N . VAL A 1 457 ? -4.522 17.721 0.129 1.00 98.12 457 VAL A N 1
ATOM 3382 C CA . VAL A 1 457 ? -3.459 18.285 0.980 1.00 98.12 457 VAL A CA 1
ATOM 3383 C C . VAL A 1 457 ? -2.584 17.165 1.546 1.00 98.12 457 VAL A C 1
ATOM 3385 O O . VAL A 1 457 ? -3.093 16.175 2.078 1.00 98.12 457 VAL A O 1
ATOM 3388 N N . GLY A 1 458 ? -1.264 17.322 1.433 1.00 97.69 458 GLY A N 1
ATOM 3389 C CA . GLY A 1 458 ? -0.305 16.271 1.782 1.00 97.69 458 GLY A CA 1
ATOM 3390 C C . GLY A 1 458 ? -0.226 15.141 0.749 1.00 97.69 458 GLY A C 1
ATOM 3391 O O . GLY A 1 458 ? 0.419 14.133 1.018 1.00 97.69 458 GLY A O 1
ATOM 3392 N N . GLY A 1 459 ? -0.865 15.288 -0.418 1.00 98.00 459 GLY A N 1
ATOM 3393 C CA . GLY A 1 459 ? -0.758 14.375 -1.556 1.00 98.00 459 GLY A CA 1
ATOM 3394 C C . GLY A 1 459 ? 0.611 14.475 -2.235 1.00 98.00 459 GLY A C 1
ATOM 3395 O O . GLY A 1 459 ? 0.736 15.029 -3.323 1.00 98.00 459 GLY A O 1
ATOM 3396 N N . VAL A 1 460 ? 1.646 13.976 -1.561 1.00 98.62 460 VAL A N 1
ATOM 3397 C CA . VAL A 1 460 ? 3.051 14.006 -2.000 1.00 98.62 460 VAL A CA 1
ATOM 3398 C C . VAL A 1 460 ? 3.411 12.791 -2.872 1.00 98.62 460 VAL A C 1
ATOM 3400 O O . VAL A 1 460 ? 2.636 11.838 -2.925 1.00 98.62 460 VAL A O 1
ATOM 3403 N N . PRO A 1 461 ? 4.568 12.756 -3.557 1.00 98.69 461 PRO A N 1
ATOM 3404 C CA . PRO A 1 461 ? 4.973 11.594 -4.345 1.00 98.69 461 PRO A CA 1
ATOM 3405 C C . PRO A 1 461 ? 5.049 10.308 -3.516 1.00 98.69 461 PRO A C 1
ATOM 3407 O O . PRO A 1 461 ? 5.532 10.334 -2.375 1.00 98.69 461 PRO A O 1
ATOM 3410 N N . THR A 1 462 ? 4.603 9.192 -4.099 1.00 98.81 462 THR A N 1
ATOM 3411 C CA . THR A 1 462 ? 4.722 7.864 -3.484 1.00 98.81 462 THR A CA 1
ATOM 3412 C C . THR A 1 462 ? 6.154 7.376 -3.620 1.00 98.81 462 THR A C 1
ATOM 3414 O O . THR A 1 462 ? 6.659 7.289 -4.738 1.00 98.81 462 THR A O 1
ATOM 3417 N N . ARG A 1 463 ? 6.850 7.074 -2.517 1.00 97.50 463 ARG A N 1
ATOM 3418 C CA . ARG A 1 463 ? 8.294 6.806 -2.614 1.00 97.50 463 ARG A CA 1
ATOM 3419 C C . ARG A 1 463 ? 8.884 5.827 -1.626 1.00 97.50 463 ARG A C 1
ATOM 3421 O O . ARG A 1 463 ? 8.329 5.586 -0.562 1.00 97.50 463 ARG A O 1
ATOM 3428 N N . ALA A 1 464 ? 10.089 5.363 -1.946 1.00 97.62 464 ALA A N 1
ATOM 3429 C CA . ALA A 1 464 ? 10.944 4.593 -1.042 1.00 97.62 464 ALA A CA 1
ATOM 3430 C C . ALA A 1 464 ? 10.297 3.301 -0.505 1.00 97.62 464 ALA A C 1
ATOM 3432 O O . ALA A 1 464 ? 10.617 2.855 0.595 1.00 97.62 464 ALA A O 1
ATOM 3433 N N . ILE A 1 465 ? 9.385 2.701 -1.272 1.00 98.75 465 ILE A N 1
ATOM 3434 C CA . ILE A 1 465 ? 8.717 1.449 -0.908 1.00 98.75 465 ILE A CA 1
ATOM 3435 C C . ILE A 1 465 ? 9.411 0.288 -1.616 1.00 98.75 465 ILE A C 1
ATOM 3437 O O . ILE A 1 465 ? 9.717 0.359 -2.812 1.00 98.75 465 ILE A O 1
ATOM 3441 N N . ARG A 1 466 ? 9.644 -0.791 -0.866 1.00 98.75 466 ARG A N 1
ATOM 3442 C CA . ARG A 1 466 ? 10.170 -2.053 -1.388 1.00 98.75 466 ARG A CA 1
ATOM 3443 C C . ARG A 1 466 ? 9.035 -3.029 -1.692 1.00 98.75 466 ARG A C 1
ATOM 3445 O O . ARG A 1 466 ? 8.175 -3.251 -0.850 1.00 98.75 466 ARG A O 1
ATOM 3452 N N . PHE A 1 467 ? 9.085 -3.674 -2.848 1.00 98.75 467 PHE A N 1
ATOM 3453 C CA . PHE A 1 467 ? 8.114 -4.654 -3.315 1.00 98.75 467 PHE A CA 1
ATOM 3454 C C . PHE A 1 467 ? 8.777 -6.018 -3.511 1.00 98.75 467 PHE A C 1
ATOM 3456 O O . PHE A 1 467 ? 9.835 -6.113 -4.136 1.00 98.75 467 PHE A O 1
ATOM 3463 N N . ILE A 1 468 ? 8.125 -7.059 -2.995 1.00 98.06 468 ILE A N 1
ATOM 3464 C CA . ILE A 1 468 ? 8.442 -8.478 -3.202 1.00 98.06 468 ILE A CA 1
ATOM 3465 C C . ILE A 1 468 ? 7.106 -9.178 -3.462 1.00 98.06 468 ILE A C 1
ATOM 3467 O O . ILE A 1 468 ? 6.496 -9.743 -2.552 1.00 98.06 468 ILE A O 1
ATOM 3471 N N . ALA A 1 469 ? 6.580 -9.016 -4.673 1.00 96.31 469 ALA A N 1
ATOM 3472 C CA . ALA A 1 469 ? 5.187 -9.327 -4.959 1.00 96.31 469 ALA A CA 1
ATOM 3473 C C . ALA A 1 469 ? 4.970 -9.911 -6.354 1.00 96.31 469 ALA A C 1
ATOM 3475 O O . ALA A 1 469 ? 5.659 -9.547 -7.310 1.00 96.31 469 ALA A O 1
ATOM 3476 N N . ASP A 1 470 ? 3.933 -10.736 -6.451 1.00 96.69 470 ASP A N 1
ATOM 3477 C CA . ASP A 1 470 ? 3.421 -11.265 -7.705 1.00 96.69 470 ASP A CA 1
ATOM 3478 C C . ASP A 1 470 ? 2.128 -10.544 -8.075 1.00 96.69 470 ASP A C 1
ATOM 3480 O O . ASP A 1 470 ? 1.231 -10.350 -7.248 1.00 96.69 470 ASP A O 1
ATOM 3484 N N . THR A 1 471 ? 2.024 -10.124 -9.333 1.00 96.44 471 THR A N 1
ATOM 3485 C CA . THR A 1 471 ? 0.879 -9.344 -9.808 1.00 96.44 471 THR A CA 1
ATOM 3486 C C . THR A 1 471 ? 0.275 -9.928 -11.066 1.00 96.44 471 THR A C 1
ATOM 3488 O O . THR A 1 471 ? 0.963 -10.485 -11.930 1.00 96.44 471 THR A O 1
ATOM 3491 N N . ASN A 1 472 ? -1.041 -9.779 -11.183 1.00 94.12 472 ASN A N 1
ATOM 3492 C CA . ASN A 1 472 ? -1.795 -10.201 -12.353 1.00 94.12 472 ASN A CA 1
ATOM 3493 C C . ASN A 1 472 ? -3.046 -9.322 -12.548 1.00 94.12 472 ASN A C 1
ATOM 3495 O O . ASN A 1 472 ? -3.456 -8.591 -11.647 1.00 94.12 472 ASN A O 1
ATOM 3499 N N . ASN A 1 473 ? -3.631 -9.371 -13.739 1.00 93.56 473 ASN A N 1
ATOM 3500 C CA . ASN A 1 473 ? -4.823 -8.620 -14.132 1.00 93.56 473 ASN A CA 1
ATOM 3501 C C . ASN A 1 473 ? -5.470 -9.247 -15.379 1.00 93.56 473 ASN A C 1
ATOM 3503 O O . ASN A 1 473 ? -4.917 -10.165 -15.982 1.00 93.56 473 ASN A O 1
ATOM 3507 N N . SER A 1 474 ? -6.654 -8.763 -15.762 1.00 91.50 474 SER A N 1
ATOM 3508 C CA . SER A 1 474 ? -7.377 -9.218 -16.965 1.00 91.50 474 SER A CA 1
ATOM 3509 C C . SER A 1 474 ? -7.398 -8.201 -18.109 1.00 91.50 474 SER A C 1
ATOM 3511 O O . SER A 1 474 ? -7.692 -8.572 -19.244 1.00 91.50 474 SER A O 1
ATOM 3513 N N . ALA A 1 475 ? -7.080 -6.931 -17.855 1.00 91.31 475 ALA A N 1
ATOM 3514 C CA . ALA A 1 475 ? -7.019 -5.907 -18.891 1.00 91.31 475 ALA A CA 1
ATOM 3515 C C . ALA A 1 475 ? -5.730 -5.976 -19.730 1.00 91.31 475 ALA A C 1
ATOM 3517 O O . ALA A 1 475 ? -4.673 -6.419 -19.281 1.00 91.31 475 ALA A O 1
ATOM 3518 N N . ALA A 1 476 ? -5.796 -5.446 -20.953 1.00 90.25 476 ALA A N 1
ATOM 3519 C CA . ALA A 1 476 ? -4.649 -5.264 -21.844 1.00 90.25 476 ALA A CA 1
ATOM 3520 C C . ALA A 1 476 ? -3.781 -4.054 -21.432 1.00 90.25 476 ALA A C 1
ATOM 3522 O O . ALA A 1 476 ? -3.577 -3.122 -22.204 1.00 90.25 476 ALA A O 1
ATOM 3523 N N . ILE A 1 477 ? -3.316 -4.040 -20.182 1.00 91.31 477 ILE A N 1
ATOM 3524 C CA . ILE A 1 477 ? -2.450 -3.010 -19.596 1.00 91.31 477 ILE A CA 1
ATOM 3525 C C . ILE A 1 477 ? -1.524 -3.661 -18.564 1.00 91.31 477 ILE A C 1
ATOM 3527 O O . ILE A 1 477 ? -1.831 -4.750 -18.082 1.00 91.31 477 ILE A O 1
ATOM 3531 N N . GLY A 1 478 ? -0.405 -3.014 -18.226 1.00 94.19 478 GLY A N 1
ATOM 3532 C CA . GLY A 1 478 ? 0.532 -3.522 -17.225 1.00 94.19 478 GLY A CA 1
ATOM 3533 C C . GLY A 1 478 ? -0.150 -3.857 -15.895 1.00 94.19 478 GLY A C 1
ATOM 3534 O O . GLY A 1 478 ? -0.964 -3.087 -15.402 1.00 94.19 478 GLY A O 1
ATOM 3535 N N . SER A 1 479 ? 0.197 -4.988 -15.290 1.00 95.19 479 SER A N 1
ATOM 3536 C CA . SER A 1 479 ? -0.327 -5.427 -13.990 1.00 95.19 479 SER A CA 1
ATOM 3537 C C . SER A 1 479 ? 0.134 -4.558 -12.811 1.00 95.19 479 SER A C 1
ATOM 3539 O O . SER A 1 479 ? -0.414 -4.675 -11.719 1.00 95.19 479 SER A O 1
ATOM 3541 N N . VAL A 1 480 ? 1.109 -3.674 -13.024 1.00 96.88 480 VAL A N 1
ATOM 3542 C CA . VAL A 1 480 ? 1.532 -2.647 -12.066 1.00 96.88 480 VAL A CA 1
ATOM 3543 C C . VAL A 1 480 ? 1.619 -1.307 -12.779 1.00 96.88 480 VAL A C 1
ATOM 3545 O O . VAL A 1 480 ? 2.135 -1.249 -13.898 1.00 96.88 480 VAL A O 1
ATOM 3548 N N . ASP A 1 481 ? 1.131 -0.257 -12.121 1.00 95.94 481 ASP A N 1
ATOM 3549 C CA . ASP A 1 481 ? 1.215 1.125 -12.601 1.00 95.94 481 ASP A CA 1
ATOM 3550 C C . ASP A 1 481 ? 1.570 2.089 -11.463 1.00 95.94 481 ASP A C 1
ATOM 3552 O O . ASP A 1 481 ? 0.678 2.505 -10.718 1.00 95.94 481 ASP A O 1
ATOM 3556 N N . PRO A 1 482 ? 2.859 2.440 -11.303 1.00 96.50 482 PRO A N 1
ATOM 3557 C CA . PRO A 1 482 ? 3.314 3.415 -10.324 1.00 96.50 482 PRO A CA 1
ATOM 3558 C C . PRO A 1 482 ? 2.865 4.850 -10.576 1.00 96.50 482 PRO A C 1
ATOM 3560 O O . PRO A 1 482 ? 3.099 5.685 -9.706 1.00 96.50 482 PRO A O 1
ATOM 3563 N N . HIS A 1 483 ? 2.242 5.169 -11.713 1.00 96.81 483 HIS A N 1
ATOM 3564 C CA . HIS A 1 483 ? 1.869 6.535 -12.073 1.00 96.81 483 HIS A CA 1
ATOM 3565 C C . HIS A 1 483 ? 3.053 7.532 -12.089 1.00 96.81 483 HIS A C 1
ATOM 3567 O O . HIS A 1 483 ? 4.179 7.261 -11.655 1.00 96.81 483 HIS A O 1
ATOM 3573 N N . GLY A 1 484 ? 2.833 8.724 -12.639 1.00 97.25 484 GLY A N 1
ATOM 3574 C CA . GLY A 1 484 ? 3.869 9.747 -12.792 1.00 97.25 484 GLY A CA 1
ATOM 3575 C C . GLY A 1 484 ? 4.280 10.477 -11.511 1.00 97.25 484 GLY A C 1
ATOM 3576 O O . GLY A 1 484 ? 5.139 11.351 -11.589 1.00 97.25 484 GLY A O 1
ATOM 3577 N N . ASN A 1 485 ? 3.694 10.167 -10.348 1.00 97.75 485 ASN A N 1
ATOM 3578 C CA . ASN A 1 485 ? 4.095 10.714 -9.043 1.00 97.75 485 ASN A CA 1
ATOM 3579 C C . ASN A 1 485 ? 4.760 9.684 -8.123 1.00 97.75 485 ASN A C 1
ATOM 3581 O O . ASN A 1 485 ? 4.745 9.863 -6.905 1.00 97.75 485 ASN A O 1
ATOM 3585 N N . SER A 1 486 ? 5.332 8.620 -8.679 1.00 98.31 486 SER A N 1
ATOM 3586 C CA . SER A 1 486 ? 6.150 7.687 -7.907 1.00 98.31 486 SER A CA 1
ATOM 3587 C C . SER A 1 486 ? 7.638 7.965 -8.058 1.00 98.31 486 SER A C 1
ATOM 3589 O O . SER A 1 486 ? 8.118 8.291 -9.142 1.00 98.31 486 SER A O 1
ATOM 3591 N N . GLU A 1 487 ? 8.402 7.786 -6.983 1.00 98.19 487 GLU A N 1
ATOM 3592 C CA . GLU A 1 487 ? 9.856 7.952 -6.998 1.00 98.19 487 GLU A CA 1
ATOM 3593 C C . GLU A 1 487 ? 10.565 6.901 -6.137 1.00 98.19 487 GLU A C 1
ATOM 3595 O O . GLU A 1 487 ? 10.088 6.529 -5.073 1.00 98.19 487 GLU A O 1
ATOM 3600 N N . GLY A 1 488 ? 11.722 6.388 -6.559 1.00 98.25 488 GLY A N 1
ATOM 3601 C CA . GLY A 1 488 ? 12.551 5.575 -5.657 1.00 98.25 488 GLY A CA 1
ATOM 3602 C C . GLY A 1 488 ? 11.941 4.230 -5.239 1.00 98.25 488 GLY A C 1
ATOM 3603 O O . GLY A 1 488 ? 12.273 3.724 -4.167 1.00 98.25 488 GLY A O 1
ATOM 3604 N N . LEU A 1 489 ? 11.022 3.665 -6.028 1.00 98.81 489 LEU A N 1
ATOM 3605 C CA . LEU A 1 489 ? 10.439 2.350 -5.758 1.00 98.81 489 LEU A CA 1
ATOM 3606 C C . LEU A 1 489 ? 11.441 1.235 -6.076 1.00 98.81 489 LEU A C 1
ATOM 3608 O O . LEU A 1 489 ? 12.176 1.311 -7.063 1.00 98.81 489 LEU A O 1
ATOM 3612 N N . ILE A 1 490 ? 11.460 0.194 -5.244 1.00 98.81 490 ILE A N 1
ATOM 3613 C CA . ILE A 1 490 ? 12.409 -0.920 -5.358 1.00 98.81 490 ILE A CA 1
ATOM 3614 C C . ILE A 1 490 ? 11.631 -2.227 -5.494 1.00 98.81 490 ILE A C 1
ATOM 3616 O O . ILE A 1 490 ? 10.946 -2.625 -4.562 1.00 98.81 490 ILE A O 1
ATOM 3620 N N . PHE A 1 491 ? 11.778 -2.930 -6.609 1.00 98.81 491 PHE A N 1
ATOM 3621 C CA . PHE A 1 491 ? 11.156 -4.228 -6.871 1.00 98.81 491 PHE A CA 1
ATOM 3622 C C . PHE A 1 491 ? 12.224 -5.324 -6.847 1.00 98.81 491 PHE A C 1
ATOM 3624 O O . PHE A 1 491 ? 13.236 -5.219 -7.541 1.00 98.81 491 PHE A O 1
ATOM 3631 N N . GLN A 1 492 ? 12.029 -6.365 -6.036 1.00 98.44 492 GLN A N 1
ATOM 3632 C CA . GLN A 1 492 ? 13.016 -7.430 -5.839 1.00 98.44 492 GLN A CA 1
ATOM 3633 C C . GLN A 1 492 ? 12.345 -8.797 -5.931 1.00 98.44 492 GLN A C 1
ATOM 3635 O O . GLN A 1 492 ? 11.500 -9.130 -5.106 1.00 98.44 492 GLN A O 1
ATOM 3640 N N . GLY A 1 493 ? 12.735 -9.600 -6.921 1.00 98.12 493 GLY A N 1
ATOM 3641 C CA . GLY A 1 493 ? 12.192 -10.949 -7.100 1.00 98.12 493 GLY A CA 1
ATOM 3642 C C . GLY A 1 493 ? 10.715 -10.993 -7.504 1.00 98.12 493 GLY A C 1
ATOM 3643 O O . GLY A 1 493 ? 10.079 -12.022 -7.316 1.00 98.12 493 GLY A O 1
ATOM 3644 N N . CYS A 1 494 ? 10.155 -9.895 -8.021 1.00 98.50 494 CYS A N 1
ATOM 3645 C CA . CYS A 1 494 ? 8.738 -9.807 -8.374 1.00 98.50 494 CYS A CA 1
ATOM 3646 C C . CYS A 1 494 ? 8.418 -10.511 -9.700 1.00 98.50 494 CYS A C 1
ATOM 3648 O O . CYS A 1 494 ? 9.201 -10.426 -10.656 1.00 98.50 494 CYS A O 1
ATOM 3650 N N . ARG A 1 495 ? 7.222 -11.104 -9.809 1.00 97.69 495 ARG A N 1
ATOM 3651 C CA . ARG A 1 495 ? 6.661 -11.581 -11.081 1.00 97.69 495 ARG A CA 1
ATOM 3652 C C . ARG A 1 495 ? 5.466 -10.735 -11.517 1.00 97.69 495 ARG A C 1
ATOM 3654 O O . ARG A 1 495 ? 4.391 -10.781 -10.928 1.00 97.69 495 ARG A O 1
ATOM 3661 N N . PHE A 1 496 ? 5.621 -10.036 -12.635 1.00 97.00 496 PHE A N 1
ATOM 3662 C CA . PHE A 1 496 ? 4.559 -9.254 -13.265 1.00 97.00 496 PHE A CA 1
ATOM 3663 C C . PHE A 1 496 ? 3.948 -10.065 -14.411 1.00 97.00 496 PHE A C 1
ATOM 3665 O O . PHE A 1 496 ? 4.500 -10.127 -15.511 1.00 97.00 496 PHE A O 1
ATOM 3672 N N . THR A 1 497 ? 2.823 -10.735 -14.153 1.00 93.56 497 THR A N 1
ATOM 3673 C CA . THR A 1 497 ? 2.251 -11.752 -15.063 1.00 93.56 497 THR A CA 1
ATOM 3674 C C . THR A 1 497 ? 1.629 -11.159 -16.329 1.00 93.56 497 THR A C 1
ATOM 3676 O O . THR A 1 497 ? 1.394 -11.873 -17.302 1.00 93.56 497 THR A O 1
ATOM 3679 N N . ASN A 1 498 ? 1.371 -9.856 -16.350 1.00 92.12 498 ASN A N 1
ATOM 3680 C CA . ASN A 1 498 ? 0.821 -9.192 -17.523 1.00 92.12 498 ASN A CA 1
ATOM 3681 C C . ASN A 1 498 ? 1.332 -7.750 -17.626 1.00 92.12 498 ASN A C 1
ATOM 3683 O O . ASN A 1 498 ? 0.602 -6.778 -17.479 1.00 92.12 498 ASN A O 1
ATOM 3687 N N . GLY A 1 499 ? 2.636 -7.633 -17.853 1.00 90.81 499 GLY A N 1
ATOM 3688 C CA . GLY A 1 499 ? 3.347 -6.390 -18.109 1.00 90.81 499 GLY A CA 1
ATOM 3689 C C . GLY A 1 499 ? 3.483 -5.467 -16.897 1.00 90.81 499 GLY A C 1
ATOM 3690 O O . GLY A 1 499 ? 2.932 -5.716 -15.820 1.00 90.81 499 GLY A O 1
ATOM 3691 N N . PHE A 1 500 ? 4.212 -4.373 -17.104 1.00 96.69 500 PHE A N 1
ATOM 3692 C CA . PHE A 1 500 ? 4.475 -3.322 -16.123 1.00 96.69 500 PHE A CA 1
ATOM 3693 C C . PHE A 1 500 ? 4.474 -1.953 -16.818 1.00 96.69 500 PHE A C 1
ATOM 3695 O O . PHE A 1 500 ? 5.056 -1.818 -17.899 1.00 96.69 500 PHE A O 1
ATOM 3702 N N . MET A 1 501 ? 3.838 -0.951 -16.208 1.00 95.19 501 MET A N 1
ATOM 3703 C CA . MET A 1 501 ? 3.892 0.442 -16.660 1.00 95.19 501 MET A CA 1
ATOM 3704 C C . MET A 1 501 ? 5.052 1.141 -15.942 1.00 95.19 501 MET A C 1
ATOM 3706 O O . MET A 1 501 ? 5.022 1.297 -14.728 1.00 95.19 501 MET A O 1
ATOM 3710 N N . LEU A 1 502 ? 6.112 1.510 -16.658 1.00 96.06 502 LEU A N 1
ATOM 3711 C CA . LEU A 1 502 ? 7.246 2.236 -16.094 1.00 96.06 502 LEU A CA 1
ATOM 3712 C C . LEU A 1 502 ? 6.962 3.736 -16.113 1.00 96.06 502 LEU A C 1
ATOM 3714 O O . LEU A 1 502 ? 6.895 4.327 -17.187 1.00 96.06 502 LEU A O 1
ATOM 3718 N N . SER A 1 503 ? 6.865 4.342 -14.938 1.00 96.06 503 SER A N 1
ATOM 3719 C CA . SER A 1 503 ? 6.537 5.754 -14.758 1.00 96.06 503 SER A CA 1
ATOM 3720 C C . SER A 1 503 ? 7.361 6.388 -13.644 1.00 96.06 503 SER A C 1
ATOM 3722 O O . SER A 1 503 ? 8.170 5.718 -13.002 1.00 96.06 503 SER A O 1
ATOM 3724 N N . GLY A 1 504 ? 7.180 7.691 -13.419 1.00 96.81 504 GLY A N 1
ATOM 3725 C CA . GLY A 1 504 ? 7.770 8.354 -12.262 1.00 96.81 504 GLY A CA 1
ATOM 3726 C C . GLY A 1 504 ? 9.280 8.557 -12.401 1.00 96.81 504 GLY A C 1
ATOM 3727 O O . GLY A 1 504 ? 9.753 9.004 -13.451 1.00 96.81 504 GLY A O 1
ATOM 3728 N N . ALA A 1 505 ? 10.032 8.284 -11.331 1.00 96.88 505 ALA A N 1
ATOM 3729 C CA . ALA A 1 505 ? 11.472 8.531 -11.263 1.00 96.88 505 ALA A CA 1
ATOM 3730 C C . ALA A 1 505 ? 12.247 7.519 -10.398 1.00 96.88 505 ALA A C 1
ATOM 3732 O O . ALA A 1 505 ? 11.759 7.012 -9.390 1.00 96.88 505 ALA A O 1
ATOM 3733 N N . ASN A 1 506 ? 13.521 7.294 -10.721 1.00 97.56 506 ASN A N 1
ATOM 3734 C CA . ASN A 1 506 ? 14.492 6.661 -9.814 1.00 97.56 506 ASN A CA 1
ATOM 3735 C C . ASN A 1 506 ? 14.152 5.222 -9.344 1.00 97.56 506 ASN A C 1
ATOM 3737 O O . ASN A 1 506 ? 14.441 4.866 -8.201 1.00 97.56 506 ASN A O 1
ATOM 3741 N N . HIS A 1 507 ? 13.496 4.395 -10.166 1.00 98.56 507 HIS A N 1
ATOM 3742 C CA . HIS A 1 507 ? 13.088 3.037 -9.763 1.00 98.56 507 HIS A CA 1
ATOM 3743 C C . HIS A 1 507 ? 14.187 1.987 -9.960 1.00 98.56 507 HIS A C 1
ATOM 3745 O O . HIS A 1 507 ? 15.007 2.081 -10.873 1.00 98.56 507 HIS A O 1
ATOM 3751 N N . LYS A 1 508 ? 14.173 0.945 -9.125 1.00 98.81 508 LYS A N 1
ATOM 3752 C CA . LYS A 1 508 ? 15.124 -0.171 -9.191 1.00 98.81 508 LYS A CA 1
ATOM 3753 C C . LYS A 1 508 ? 14.400 -1.504 -9.250 1.00 98.81 508 LYS A C 1
ATOM 3755 O O . LYS A 1 508 ? 13.465 -1.736 -8.490 1.00 98.81 508 LYS A O 1
ATOM 3760 N N . PHE A 1 509 ? 14.884 -2.394 -10.100 1.00 98.88 509 PHE A N 1
ATOM 3761 C CA . PHE A 1 509 ? 14.353 -3.730 -10.319 1.00 98.88 509 PHE A CA 1
ATOM 3762 C C . PHE A 1 509 ? 15.505 -4.726 -10.250 1.00 98.88 509 PHE A C 1
ATOM 3764 O O . PHE A 1 509 ? 16.480 -4.591 -10.989 1.00 98.88 509 PHE A O 1
ATOM 3771 N N . SER A 1 510 ? 15.407 -5.731 -9.384 1.00 98.75 510 SER A N 1
ATOM 3772 C CA . SER A 1 510 ? 16.378 -6.823 -9.341 1.00 98.75 510 SER A CA 1
ATOM 3773 C C . SER A 1 510 ? 15.698 -8.183 -9.348 1.00 98.75 510 SER A C 1
ATOM 3775 O O . SER A 1 510 ? 14.711 -8.403 -8.645 1.00 98.75 510 SER A O 1
ATOM 3777 N N . ASN A 1 511 ? 16.220 -9.110 -10.154 1.00 98.62 511 ASN A N 1
ATOM 3778 C CA . ASN A 1 511 ? 15.711 -10.483 -10.262 1.00 98.62 511 ASN A CA 1
ATOM 3779 C C . ASN A 1 511 ? 14.207 -10.568 -10.598 1.00 98.62 511 ASN A C 1
ATOM 3781 O O . ASN A 1 511 ? 13.532 -11.509 -10.188 1.00 98.62 511 ASN A O 1
ATOM 3785 N N . CYS A 1 512 ? 13.656 -9.568 -11.293 1.00 98.75 512 CYS A N 1
ATOM 3786 C CA . CYS A 1 512 ? 12.230 -9.509 -11.610 1.00 98.75 512 CYS A CA 1
ATOM 3787 C C . CYS A 1 512 ? 11.917 -10.190 -12.951 1.00 98.75 512 CYS A C 1
ATOM 3789 O O . CYS A 1 512 ? 12.730 -10.179 -13.881 1.00 98.75 512 CYS A O 1
ATOM 3791 N N . TYR A 1 513 ? 10.709 -10.741 -13.070 1.00 98.31 513 TYR A N 1
ATOM 3792 C CA . TYR A 1 513 ? 10.194 -11.352 -14.294 1.00 98.31 513 TYR A CA 1
ATOM 3793 C C . TYR A 1 513 ? 8.991 -10.565 -14.822 1.00 98.31 513 TYR A C 1
ATOM 3795 O O . TYR A 1 513 ? 7.939 -10.523 -14.190 1.00 98.31 513 TYR A O 1
ATOM 3803 N N . PHE A 1 514 ? 9.133 -9.978 -16.005 1.00 98.00 514 PHE A N 1
ATOM 3804 C CA . PHE A 1 514 ? 8.107 -9.201 -16.692 1.00 98.00 514 PHE A CA 1
ATOM 3805 C C . PHE A 1 514 ? 7.526 -10.036 -17.832 1.00 98.00 514 PHE A C 1
ATOM 3807 O O . PHE A 1 514 ? 8.257 -10.401 -18.754 1.00 98.00 514 PHE A O 1
ATOM 3814 N N . PHE A 1 515 ? 6.226 -10.328 -17.798 1.00 95.75 515 PHE A N 1
ATOM 3815 C CA . PHE A 1 515 ? 5.562 -11.119 -18.833 1.00 95.75 515 PHE A CA 1
ATOM 3816 C C . PHE A 1 515 ? 4.524 -10.297 -19.600 1.00 95.75 515 PHE A C 1
ATOM 3818 O O . PHE A 1 515 ? 3.478 -9.955 -19.062 1.00 95.75 515 PHE A O 1
ATOM 3825 N N . GLY A 1 516 ? 4.790 -9.981 -20.865 1.00 88.94 516 GLY A N 1
ATOM 3826 C CA . GLY A 1 516 ? 3.844 -9.348 -21.780 1.00 88.94 516 GLY A CA 1
ATOM 3827 C C . GLY A 1 516 ? 2.837 -10.364 -22.313 1.00 88.94 516 GLY A C 1
ATOM 3828 O O . GLY A 1 516 ? 3.083 -10.991 -23.339 1.00 88.94 516 GLY A O 1
ATOM 3829 N N . ASN A 1 517 ? 1.712 -10.544 -21.617 1.00 79.56 517 ASN A N 1
ATOM 3830 C CA . ASN A 1 517 ? 0.662 -11.481 -22.025 1.00 79.56 517 ASN A CA 1
ATOM 3831 C C . ASN A 1 517 ? -0.470 -10.769 -22.787 1.00 79.56 517 ASN A C 1
ATOM 3833 O O . ASN A 1 517 ? -0.528 -10.803 -24.014 1.00 79.56 517 ASN A O 1
ATOM 3837 N N . LEU A 1 518 ? -1.345 -10.070 -22.066 1.00 82.69 518 LEU A N 1
ATOM 3838 C CA . LEU A 1 518 ? -2.548 -9.415 -22.589 1.00 82.69 518 LEU A CA 1
ATOM 3839 C C . LEU A 1 518 ? -2.275 -7.991 -23.090 1.00 82.69 518 LEU A C 1
ATOM 3841 O O . LEU A 1 518 ? -3.023 -7.481 -23.918 1.00 82.69 518 LEU A O 1
ATOM 3845 N N . ASN A 1 519 ? -1.197 -7.345 -22.635 1.00 79.06 519 ASN A N 1
ATOM 3846 C CA . ASN A 1 519 ? -0.770 -6.024 -23.110 1.00 79.06 519 ASN A CA 1
ATOM 3847 C C . ASN A 1 519 ? -0.048 -6.102 -24.468 1.00 79.06 519 ASN A C 1
ATOM 3849 O O . ASN A 1 519 ? 1.122 -5.741 -24.572 1.00 79.06 519 ASN A O 1
ATOM 3853 N N . VAL A 1 520 ? -0.716 -6.643 -25.492 1.00 85.75 520 VAL A N 1
ATOM 3854 C CA . VAL A 1 520 ? -0.230 -6.744 -26.887 1.00 85.75 520 VAL A CA 1
ATOM 3855 C C . VAL A 1 520 ? 1.176 -7.352 -27.062 1.00 85.75 520 VAL A C 1
ATOM 3857 O O . VAL A 1 520 ? 1.799 -7.188 -28.107 1.00 85.75 520 VAL A O 1
ATOM 3860 N N . GLY A 1 521 ? 1.680 -8.072 -26.055 1.00 89.56 521 GLY A N 1
ATOM 3861 C CA . GLY A 1 521 ? 3.030 -8.638 -26.033 1.00 89.56 521 GLY A CA 1
ATOM 3862 C C . GLY A 1 521 ? 4.142 -7.742 -25.467 1.00 89.56 521 GLY A C 1
ATOM 3863 O O . GLY A 1 521 ? 5.308 -8.133 -25.495 1.00 89.56 521 GLY A O 1
ATOM 3864 N N . THR A 1 522 ? 3.825 -6.555 -24.945 1.00 93.50 522 THR A N 1
ATOM 3865 C CA . THR A 1 522 ? 4.795 -5.656 -24.300 1.00 93.50 522 THR A CA 1
ATOM 3866 C C . THR A 1 522 ? 4.928 -5.993 -22.813 1.00 93.50 522 THR A C 1
ATOM 3868 O O . THR A 1 522 ? 3.961 -5.924 -22.051 1.00 93.50 522 THR A O 1
ATOM 3871 N N . ALA A 1 523 ? 6.141 -6.352 -22.390 1.00 95.88 523 ALA A N 1
ATOM 3872 C CA . ALA A 1 523 ? 6.460 -6.722 -21.012 1.00 95.88 523 ALA A CA 1
ATOM 3873 C C . ALA A 1 523 ? 6.725 -5.499 -20.120 1.00 95.88 523 ALA A C 1
ATOM 3875 O O . ALA A 1 523 ? 6.366 -5.504 -18.944 1.00 95.88 523 ALA A O 1
ATOM 3876 N N . LEU A 1 524 ? 7.317 -4.443 -20.680 1.00 96.38 524 LEU A N 1
ATOM 3877 C CA . LEU A 1 524 ? 7.562 -3.182 -19.986 1.00 96.38 524 LEU A CA 1
ATOM 3878 C C . LEU A 1 524 ? 7.227 -2.022 -20.919 1.00 96.38 524 LEU A C 1
ATOM 3880 O O . LEU A 1 524 ? 7.816 -1.897 -21.993 1.00 96.38 524 LEU A O 1
ATOM 3884 N N . TYR A 1 525 ? 6.280 -1.193 -20.500 1.00 94.12 525 TYR A N 1
ATOM 3885 C CA . TYR A 1 525 ? 5.798 -0.052 -21.265 1.00 94.12 525 TYR A CA 1
ATOM 3886 C C . TYR A 1 525 ? 6.060 1.230 -20.486 1.00 94.12 525 TYR A C 1
ATOM 3888 O O . TYR A 1 525 ? 5.596 1.345 -19.356 1.00 94.12 525 TYR A O 1
ATOM 3896 N N . ALA A 1 526 ? 6.784 2.191 -21.054 1.00 92.94 526 ALA A N 1
ATOM 3897 C CA . ALA A 1 526 ? 7.042 3.453 -20.371 1.00 92.94 526 ALA A CA 1
ATOM 3898 C C . ALA A 1 526 ? 5.924 4.477 -20.611 1.00 92.94 526 ALA A C 1
ATOM 3900 O O . ALA A 1 526 ? 5.550 4.752 -21.750 1.00 92.94 526 ALA A O 1
ATOM 3901 N N . ALA A 1 527 ? 5.428 5.070 -19.529 1.00 90.00 527 ALA A N 1
ATOM 3902 C CA . ALA A 1 527 ? 4.421 6.123 -19.521 1.00 90.00 527 ALA A CA 1
ATOM 3903 C C . ALA A 1 527 ? 4.709 7.080 -18.366 1.00 90.00 527 ALA A C 1
ATOM 3905 O O . ALA A 1 527 ? 5.210 6.658 -17.338 1.00 90.00 527 ALA A O 1
ATOM 3906 N N . GLU A 1 528 ? 4.383 8.361 -18.493 1.00 95.50 528 GLU A N 1
ATOM 3907 C CA . GLU A 1 528 ? 4.534 9.316 -17.385 1.00 95.50 528 GLU A CA 1
ATOM 3908 C C . GLU A 1 528 ? 5.943 9.374 -16.749 1.00 95.50 528 GLU A C 1
ATOM 3910 O O . GLU A 1 528 ? 6.099 9.569 -15.541 1.00 95.50 528 GLU A O 1
ATOM 3915 N N . LEU A 1 529 ? 6.992 9.188 -17.558 1.00 95.25 529 LEU A N 1
ATOM 3916 C CA . LEU A 1 529 ? 8.381 9.300 -17.107 1.00 95.25 529 LEU A CA 1
ATOM 3917 C C . LEU A 1 529 ? 8.703 10.746 -16.717 1.00 95.25 529 LEU A C 1
ATOM 3919 O O . LEU A 1 529 ? 8.487 11.670 -17.512 1.00 95.25 529 LEU A O 1
ATOM 3923 N N . VAL A 1 530 ? 9.255 10.936 -15.519 1.00 95.31 530 VAL A N 1
ATOM 3924 C CA . VAL A 1 530 ? 9.580 12.257 -14.964 1.00 95.31 530 VAL A CA 1
ATOM 3925 C C . VAL A 1 530 ? 11.059 12.580 -15.127 1.00 95.31 530 VAL A C 1
ATOM 3927 O O . VAL A 1 530 ? 11.389 13.589 -15.753 1.00 95.31 530 VAL A O 1
ATOM 3930 N N . ARG A 1 531 ? 11.943 11.767 -14.528 1.00 93.69 531 ARG A N 1
ATOM 3931 C CA . ARG A 1 531 ? 13.398 11.998 -14.476 1.00 93.69 531 ARG A CA 1
ATOM 3932 C C . ARG A 1 531 ? 14.160 10.788 -13.930 1.00 93.69 531 ARG A C 1
ATOM 3934 O O . ARG A 1 531 ? 13.575 9.881 -13.342 1.00 93.69 531 ARG A O 1
ATOM 3941 N N . GLY A 1 532 ? 15.486 10.870 -13.989 1.00 94.81 532 GLY A N 1
ATOM 3942 C CA . GLY A 1 532 ? 16.367 10.087 -13.124 1.00 94.81 532 GLY A CA 1
ATOM 3943 C C . GLY A 1 532 ? 16.710 8.703 -13.664 1.00 94.81 532 GLY A C 1
ATOM 3944 O O . GLY A 1 532 ? 16.647 8.463 -14.870 1.00 94.81 532 GLY A O 1
ATOM 3945 N N . THR A 1 533 ? 17.134 7.806 -12.778 1.00 97.62 533 THR A N 1
ATOM 3946 C CA . THR A 1 533 ? 17.750 6.528 -13.170 1.00 97.62 533 THR A CA 1
ATOM 3947 C C . THR A 1 533 ? 16.826 5.345 -12.919 1.00 97.62 533 THR A C 1
ATOM 3949 O O . THR A 1 533 ? 16.333 5.156 -11.815 1.00 97.62 533 THR A O 1
ATOM 3952 N N . PHE A 1 534 ? 16.641 4.509 -13.932 1.00 98.38 534 PHE A N 1
ATOM 3953 C CA . PHE A 1 534 ? 15.891 3.266 -13.850 1.00 98.38 534 PHE A CA 1
ATOM 3954 C C . PHE A 1 534 ? 16.853 2.093 -14.022 1.00 98.38 534 PHE A C 1
ATOM 3956 O O . PHE A 1 534 ? 17.406 1.893 -15.107 1.00 98.38 534 PHE A O 1
ATOM 3963 N N . ASP A 1 535 ? 17.063 1.338 -12.946 1.00 98.75 535 ASP A N 1
ATOM 3964 C CA . ASP A 1 535 ? 18.006 0.220 -12.917 1.00 98.75 535 ASP A CA 1
ATOM 3965 C C . ASP A 1 535 ? 17.270 -1.119 -13.003 1.00 98.75 535 ASP A C 1
ATOM 3967 O O . ASP A 1 535 ? 16.384 -1.398 -12.198 1.00 98.75 535 ASP A O 1
ATOM 3971 N N . PHE A 1 536 ? 17.683 -1.972 -13.935 1.00 98.81 536 PHE A N 1
ATOM 3972 C CA . PHE A 1 536 ? 17.204 -3.338 -14.114 1.00 98.81 536 PHE A CA 1
ATOM 3973 C C . PHE A 1 536 ? 18.397 -4.288 -14.026 1.00 98.81 536 PHE A C 1
ATOM 3975 O O . PHE A 1 536 ? 19.243 -4.318 -14.919 1.00 98.81 536 PHE A O 1
ATOM 3982 N N . ASP A 1 537 ? 18.476 -5.066 -12.952 1.00 98.75 537 ASP A N 1
ATOM 3983 C CA . ASP A 1 537 ? 19.552 -6.028 -12.721 1.00 98.75 537 ASP A CA 1
ATOM 3984 C C . ASP A 1 537 ? 19.012 -7.459 -12.710 1.00 98.75 537 ASP A C 1
ATOM 3986 O O . ASP A 1 537 ? 18.044 -7.775 -12.014 1.00 98.75 537 ASP A O 1
ATOM 3990 N N . ASN A 1 538 ? 19.616 -8.324 -13.525 1.00 98.56 538 ASN A N 1
ATOM 3991 C CA . ASN A 1 538 ? 19.244 -9.732 -13.663 1.00 98.56 538 ASN A CA 1
ATOM 3992 C C . ASN A 1 538 ? 17.733 -9.950 -13.909 1.00 98.56 538 ASN A C 1
ATOM 3994 O O . ASN A 1 538 ? 17.115 -10.879 -13.386 1.00 98.56 538 ASN A O 1
ATOM 3998 N N . CYS A 1 539 ? 17.103 -9.049 -14.666 1.00 98.69 539 CYS A N 1
ATOM 3999 C CA . CYS A 1 539 ? 15.675 -9.114 -14.966 1.00 98.69 539 CYS A CA 1
ATOM 4000 C C . CYS A 1 539 ? 15.408 -9.910 -16.250 1.00 98.69 539 CYS A C 1
ATOM 4002 O O . CYS A 1 539 ? 16.231 -9.966 -17.165 1.00 98.69 539 CYS A O 1
ATOM 4004 N N . THR A 1 540 ? 14.228 -10.520 -16.337 1.00 98.25 540 THR A N 1
ATOM 4005 C CA . THR A 1 540 ? 13.770 -11.213 -17.546 1.00 98.25 540 THR A CA 1
ATOM 4006 C C . THR A 1 540 ? 12.530 -10.536 -18.102 1.00 98.25 540 THR A C 1
ATOM 4008 O O . THR A 1 540 ? 11.547 -10.368 -17.388 1.00 98.25 540 THR A O 1
ATOM 4011 N N . PHE A 1 541 ? 12.561 -10.203 -19.388 1.00 97.50 541 PHE A N 1
ATOM 4012 C CA . PHE A 1 541 ? 11.443 -9.644 -20.135 1.00 97.50 541 PHE A CA 1
ATOM 4013 C C . PHE A 1 541 ? 10.989 -10.666 -21.166 1.00 97.50 541 PHE A C 1
ATOM 4015 O O . PHE A 1 541 ? 11.759 -11.065 -22.036 1.00 97.50 541 PHE A O 1
ATOM 4022 N N . ALA A 1 542 ? 9.754 -11.126 -21.051 1.00 95.00 542 ALA A N 1
ATOM 4023 C CA . ALA A 1 542 ? 9.230 -12.228 -21.837 1.00 95.00 542 ALA A CA 1
ATOM 4024 C C . ALA A 1 542 ? 7.863 -11.877 -22.411 1.00 95.00 542 ALA A C 1
ATOM 4026 O O . ALA A 1 542 ? 7.122 -11.101 -21.817 1.00 95.00 542 ALA A O 1
ATOM 4027 N N . SER A 1 543 ? 7.510 -12.468 -23.546 1.00 92.50 543 SER A N 1
ATOM 4028 C CA . SER A 1 543 ? 6.186 -12.309 -24.143 1.00 92.50 543 SER A CA 1
ATOM 4029 C C . SER A 1 543 ? 5.719 -13.598 -24.817 1.00 92.50 543 SER A C 1
ATOM 4031 O O . SER A 1 543 ? 6.528 -14.351 -25.361 1.00 92.50 543 SER A O 1
ATOM 4033 N N . SER A 1 544 ? 4.409 -13.844 -24.795 1.00 89.25 544 SER A N 1
ATOM 4034 C CA . SER A 1 544 ? 3.743 -14.884 -25.594 1.00 89.25 544 SER A CA 1
ATOM 4035 C C . SER A 1 544 ? 3.219 -14.365 -26.936 1.00 89.25 544 SER A C 1
ATOM 4037 O O . SER A 1 544 ? 2.977 -15.161 -27.840 1.00 89.25 544 SER A O 1
ATOM 4039 N N . ASN A 1 545 ? 3.071 -13.046 -27.085 1.00 90.00 545 ASN A N 1
ATOM 4040 C CA . ASN A 1 545 ? 2.453 -12.392 -28.237 1.00 90.00 545 ASN A CA 1
ATOM 4041 C C . ASN A 1 545 ? 3.449 -11.463 -28.938 1.00 90.00 545 ASN A C 1
ATOM 4043 O O . ASN A 1 545 ? 4.177 -10.727 -28.283 1.00 90.00 545 ASN A O 1
ATOM 4047 N N . ASN A 1 546 ? 3.496 -11.471 -30.271 1.00 90.75 546 ASN A N 1
ATOM 4048 C CA . ASN A 1 546 ? 4.414 -10.607 -31.018 1.00 90.75 546 ASN A CA 1
ATOM 4049 C C . ASN A 1 546 ? 3.972 -9.126 -30.947 1.00 90.75 546 ASN A C 1
ATOM 4051 O O . ASN A 1 546 ? 2.939 -8.785 -31.539 1.00 90.75 546 ASN A O 1
ATOM 4055 N N . PRO A 1 547 ? 4.740 -8.227 -30.299 1.00 91.19 547 PRO A N 1
ATOM 4056 C CA . PRO A 1 547 ? 4.366 -6.818 -30.195 1.00 91.19 547 PRO A CA 1
ATOM 4057 C C . PRO A 1 547 ? 4.687 -6.011 -31.467 1.00 91.19 547 PRO A C 1
ATOM 4059 O O . PRO A 1 547 ? 4.156 -4.917 -31.652 1.00 91.19 547 PRO A O 1
ATOM 4062 N N . ASN A 1 548 ? 5.488 -6.551 -32.395 1.00 91.12 548 ASN A N 1
ATOM 4063 C CA . ASN A 1 548 ? 5.963 -5.850 -33.595 1.00 91.12 548 ASN A CA 1
ATOM 4064 C C . ASN A 1 548 ? 4.949 -5.835 -34.761 1.00 91.12 548 ASN A C 1
ATOM 4066 O O . ASN A 1 548 ? 5.344 -5.670 -35.915 1.00 91.12 548 ASN A O 1
ATOM 4070 N N . THR A 1 549 ? 3.656 -6.053 -34.509 1.00 87.19 549 THR A N 1
ATOM 4071 C CA . THR A 1 549 ? 2.631 -6.027 -35.566 1.00 87.19 549 THR A CA 1
ATOM 4072 C C . THR A 1 549 ? 1.968 -4.654 -35.657 1.00 87.19 549 THR A C 1
ATOM 4074 O O . THR A 1 549 ? 1.841 -3.943 -34.657 1.00 87.19 549 THR A O 1
ATOM 4077 N N . THR A 1 550 ? 1.480 -4.284 -36.845 1.00 79.00 550 THR A N 1
ATOM 4078 C CA . THR A 1 550 ? 0.802 -2.994 -37.061 1.00 79.00 550 THR A CA 1
ATOM 4079 C C . THR A 1 550 ? -0.425 -2.832 -36.160 1.00 79.00 550 THR A C 1
ATOM 4081 O O . THR A 1 550 ? -0.629 -1.759 -35.601 1.00 79.00 550 THR A O 1
ATOM 4084 N N . GLY A 1 551 ? -1.193 -3.909 -35.947 1.00 77.62 551 GLY A N 1
ATOM 4085 C CA . GLY A 1 551 ? -2.339 -3.917 -35.028 1.00 77.62 551 GLY A CA 1
ATOM 4086 C C . GLY A 1 551 ? -1.959 -3.715 -33.557 1.00 77.62 551 GLY A C 1
ATOM 4087 O O . GLY A 1 551 ? -2.764 -3.207 -32.784 1.00 77.62 551 GLY A O 1
ATOM 4088 N N . ASN A 1 552 ? -0.714 -4.029 -33.190 1.00 77.56 552 ASN A N 1
ATOM 4089 C CA . ASN A 1 552 ? -0.172 -3.848 -31.843 1.00 77.56 552 ASN A CA 1
ATOM 4090 C C . ASN A 1 552 ? 0.619 -2.535 -31.694 1.00 77.56 552 ASN A C 1
ATOM 4092 O O . ASN A 1 552 ? 1.242 -2.299 -30.661 1.00 77.56 552 ASN A O 1
ATOM 4096 N N . GLY A 1 553 ? 0.598 -1.665 -32.712 1.00 82.50 553 GLY A N 1
ATOM 4097 C CA . GLY A 1 553 ? 1.288 -0.375 -32.697 1.00 82.50 553 GLY A CA 1
ATOM 4098 C C . GLY A 1 553 ? 2.800 -0.463 -32.913 1.00 82.50 553 GLY A C 1
ATOM 4099 O O . GLY A 1 553 ? 3.501 0.492 -32.569 1.00 82.50 553 GLY A O 1
ATOM 4100 N N . ASN A 1 554 ? 3.296 -1.578 -33.473 1.00 88.06 554 ASN A N 1
ATOM 4101 C CA . ASN A 1 554 ? 4.718 -1.819 -33.743 1.00 88.06 554 ASN A CA 1
ATOM 4102 C C . ASN A 1 554 ? 5.586 -1.584 -32.489 1.00 88.06 554 ASN A C 1
ATOM 4104 O O .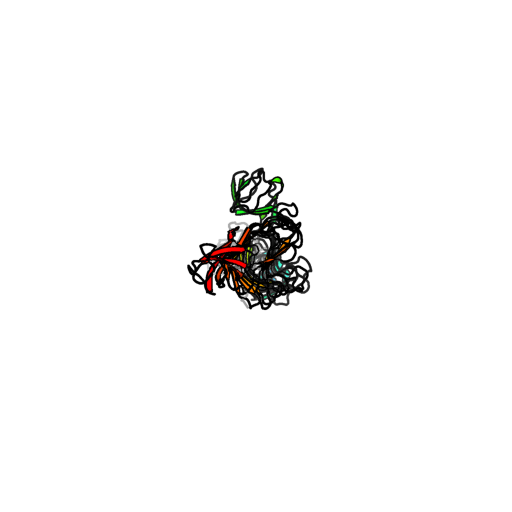 ASN A 1 554 ? 6.532 -0.798 -32.507 1.00 88.06 554 ASN A O 1
ATOM 4108 N N . ARG A 1 555 ? 5.208 -2.204 -31.368 1.00 90.75 555 ARG A N 1
ATOM 4109 C CA . ARG A 1 555 ? 5.880 -2.039 -30.072 1.00 90.75 555 ARG A CA 1
ATOM 4110 C C . ARG A 1 555 ? 7.010 -3.037 -29.891 1.00 90.75 555 ARG A C 1
ATOM 4112 O O . ARG A 1 555 ? 7.026 -4.080 -30.540 1.00 90.75 555 ARG A O 1
ATOM 4119 N N . GLY A 1 556 ? 7.932 -2.739 -28.982 1.00 92.19 556 GLY A N 1
ATOM 4120 C CA . GLY A 1 556 ? 8.894 -3.724 -28.485 1.00 92.19 556 GLY A CA 1
ATOM 4121 C C . GLY A 1 556 ? 8.335 -4.576 -27.338 1.00 92.19 556 GLY A C 1
ATOM 4122 O O . GLY A 1 556 ? 7.256 -4.316 -26.796 1.00 92.19 556 GLY A O 1
ATOM 4123 N N . ILE A 1 557 ? 9.107 -5.590 -26.937 1.00 93.75 557 ILE A N 1
ATOM 4124 C CA . ILE A 1 557 ? 8.928 -6.255 -25.636 1.00 93.75 557 ILE A CA 1
ATOM 4125 C C . ILE A 1 557 ? 9.195 -5.231 -24.527 1.00 93.75 557 ILE A C 1
ATOM 4127 O O . ILE A 1 557 ? 8.445 -5.170 -23.552 1.00 93.75 557 ILE A O 1
ATOM 4131 N N . LEU A 1 558 ? 10.224 -4.401 -24.726 1.00 95.12 558 LEU A N 1
ATOM 4132 C CA . LEU A 1 558 ? 10.362 -3.099 -24.081 1.00 95.12 558 LEU A CA 1
ATOM 4133 C C . LEU A 1 558 ? 9.894 -2.014 -25.049 1.00 95.12 558 LEU A C 1
ATOM 4135 O O . LEU A 1 558 ? 10.410 -1.930 -26.165 1.00 95.12 558 LEU A O 1
ATOM 4139 N N . ASP A 1 559 ? 8.954 -1.180 -24.621 1.00 93.56 559 ASP A N 1
ATOM 4140 C CA . ASP A 1 559 ? 8.434 -0.074 -25.425 1.00 93.56 559 ASP A CA 1
ATOM 4141 C C . ASP A 1 559 ? 8.493 1.231 -24.629 1.00 93.56 559 ASP A C 1
ATOM 4143 O O . ASP A 1 559 ? 7.812 1.400 -23.618 1.00 93.56 559 ASP A O 1
ATOM 4147 N N . PHE A 1 560 ? 9.399 2.119 -25.033 1.00 92.12 560 PHE A N 1
ATOM 4148 C CA . PHE A 1 560 ? 9.742 3.323 -24.288 1.00 92.12 560 PHE A CA 1
ATOM 4149 C C . PHE A 1 560 ? 9.444 4.536 -25.155 1.00 92.12 560 PHE A C 1
ATOM 4151 O O . PHE A 1 560 ? 10.241 4.871 -26.028 1.00 92.12 560 PHE A O 1
ATOM 4158 N N . SER A 1 561 ? 8.318 5.207 -24.906 1.00 87.50 561 SER A N 1
ATOM 4159 C CA . SER A 1 561 ? 7.960 6.431 -25.622 1.00 87.50 561 SER A CA 1
ATOM 4160 C C . SER A 1 561 ? 8.108 7.658 -24.733 1.00 87.50 561 SER A C 1
ATOM 4162 O O . SER A 1 561 ? 7.435 7.805 -23.717 1.00 87.50 561 SER A O 1
ATOM 4164 N N . LEU A 1 562 ? 8.991 8.559 -25.140 1.00 86.94 562 LEU A N 1
ATOM 4165 C CA . LEU A 1 562 ? 9.314 9.791 -24.436 1.00 86.94 562 LEU A CA 1
ATOM 4166 C C . LEU A 1 562 ? 8.390 10.895 -24.929 1.00 86.94 562 LEU A C 1
ATOM 4168 O O . LEU A 1 562 ? 8.466 11.280 -26.096 1.00 86.94 562 LEU A O 1
ATOM 4172 N N . GLN A 1 563 ? 7.524 11.404 -24.055 1.00 91.38 563 GLN A N 1
ATOM 4173 C CA . GLN A 1 563 ? 6.474 12.344 -24.457 1.00 91.38 563 GLN A CA 1
ATOM 4174 C C . GLN A 1 563 ? 6.744 13.766 -23.958 1.00 91.38 563 GLN A C 1
ATOM 4176 O O . GLN A 1 563 ? 7.652 13.997 -23.161 1.00 91.38 563 GLN A O 1
ATOM 4181 N N . SER A 1 564 ? 5.951 14.736 -24.417 1.00 91.81 564 SER A N 1
ATOM 4182 C CA . SER A 1 564 ? 6.143 16.172 -24.142 1.00 91.81 564 SER A CA 1
ATOM 4183 C C . SER A 1 564 ? 6.273 16.549 -22.662 1.00 91.81 564 SER A C 1
ATOM 4185 O O . SER A 1 564 ? 6.944 17.526 -22.335 1.00 91.81 564 SER A O 1
ATOM 4187 N N . ASN A 1 565 ? 5.658 15.777 -21.766 1.00 93.81 565 ASN A N 1
ATOM 4188 C CA . ASN A 1 565 ? 5.701 16.012 -20.322 1.00 93.81 565 ASN A CA 1
ATOM 4189 C C . ASN A 1 565 ? 6.940 15.407 -19.636 1.00 93.81 565 ASN A C 1
ATOM 4191 O O . ASN A 1 565 ? 7.195 15.700 -18.468 1.00 93.81 565 ASN A O 1
ATOM 4195 N N . THR A 1 566 ? 7.754 14.615 -20.342 1.00 92.88 566 THR A N 1
ATOM 4196 C CA . THR A 1 566 ? 9.084 14.218 -19.864 1.00 92.88 566 THR A CA 1
ATOM 4197 C C . THR A 1 566 ? 10.053 15.383 -20.047 1.00 92.88 566 THR A C 1
ATOM 4199 O O . THR A 1 566 ? 10.682 15.550 -21.092 1.00 92.88 566 THR A O 1
ATOM 4202 N N . GLN A 1 567 ? 10.148 16.217 -19.013 1.00 87.31 567 GLN A N 1
ATOM 4203 C CA . GLN A 1 567 ? 10.889 17.483 -19.041 1.00 87.31 567 GLN A CA 1
ATOM 4204 C C . GLN A 1 567 ? 12.335 17.377 -18.543 1.00 87.31 567 GLN A C 1
ATOM 4206 O O . GLN A 1 567 ? 13.059 18.367 -18.574 1.00 87.31 567 GLN A O 1
ATOM 4211 N N . ASN A 1 568 ? 12.774 16.198 -18.096 1.00 92.69 568 ASN A N 1
ATOM 4212 C CA . ASN A 1 568 ? 14.124 15.968 -17.586 1.00 92.69 568 ASN A CA 1
ATOM 4213 C C . ASN A 1 568 ? 14.698 14.659 -18.135 1.00 92.69 568 ASN A C 1
ATOM 4215 O O . ASN A 1 568 ? 13.968 13.731 -18.490 1.00 92.69 568 ASN A O 1
ATOM 4219 N N . SER A 1 569 ? 16.027 14.576 -18.168 1.00 91.50 569 SER A N 1
ATOM 4220 C CA . SER A 1 569 ? 16.738 13.385 -18.626 1.00 91.50 569 SER A CA 1
ATOM 4221 C C . SER A 1 569 ? 16.436 12.155 -17.769 1.00 91.50 569 SER A C 1
ATOM 4223 O O . SER A 1 569 ? 16.390 12.228 -16.538 1.00 91.50 569 SER A O 1
ATOM 4225 N N . CYS A 1 570 ? 16.285 11.011 -18.440 1.00 94.25 570 CYS A N 1
ATOM 4226 C CA . CYS A 1 570 ? 16.233 9.694 -17.804 1.00 94.25 570 CYS A CA 1
ATOM 4227 C C . CYS A 1 570 ? 17.397 8.813 -18.277 1.00 94.25 570 CYS A C 1
ATOM 4229 O O . CYS A 1 570 ? 17.856 8.915 -19.420 1.00 94.25 570 CYS A O 1
ATOM 4231 N N . ILE A 1 571 ? 17.862 7.947 -17.383 1.00 97.12 571 ILE A N 1
ATOM 4232 C CA . ILE A 1 571 ? 18.925 6.970 -17.614 1.00 97.12 571 ILE A CA 1
ATOM 4233 C C . ILE A 1 571 ? 18.327 5.582 -17.405 1.00 97.12 571 ILE A C 1
ATOM 4235 O O . ILE A 1 571 ? 17.750 5.319 -16.355 1.00 97.12 571 ILE A O 1
ATOM 4239 N N . PHE A 1 572 ? 18.482 4.693 -18.379 1.00 97.88 572 PHE A N 1
ATOM 4240 C CA . PHE A 1 572 ? 18.007 3.314 -18.299 1.00 97.88 572 PHE A CA 1
ATOM 4241 C C . PHE A 1 572 ? 19.199 2.364 -18.304 1.00 97.88 572 PHE A C 1
ATOM 4243 O O . PHE A 1 572 ? 19.950 2.326 -19.279 1.00 97.88 572 PHE A O 1
ATOM 4250 N N . ASN A 1 573 ? 19.369 1.603 -17.226 1.00 98.44 573 ASN A N 1
ATOM 4251 C CA . ASN A 1 573 ? 20.455 0.642 -17.077 1.00 98.44 573 ASN A CA 1
ATOM 4252 C C . ASN A 1 573 ? 19.890 -0.775 -17.039 1.00 98.44 573 ASN A C 1
ATOM 4254 O O . ASN A 1 573 ? 19.109 -1.106 -16.154 1.00 98.44 573 ASN A O 1
ATOM 4258 N N . PHE A 1 574 ? 20.321 -1.625 -17.963 1.00 98.56 574 PHE A N 1
ATOM 4259 C CA . PHE A 1 574 ? 19.939 -3.029 -18.042 1.00 98.56 574 PHE A CA 1
ATOM 4260 C C . PHE A 1 574 ? 21.190 -3.897 -17.917 1.00 98.56 574 PHE A C 1
ATOM 4262 O O . PHE A 1 574 ? 22.000 -3.982 -18.841 1.00 98.56 574 PHE A O 1
ATOM 4269 N N . ASN A 1 575 ? 21.347 -4.558 -16.777 1.00 98.44 575 ASN A N 1
ATOM 4270 C CA . ASN A 1 575 ? 22.493 -5.404 -16.474 1.00 98.44 575 ASN A CA 1
ATOM 4271 C C . ASN A 1 575 ? 22.049 -6.867 -16.422 1.00 98.44 575 ASN A C 1
ATOM 4273 O O . ASN A 1 575 ? 21.101 -7.208 -15.715 1.00 98.44 575 ASN A O 1
ATOM 4277 N N . ASN A 1 576 ? 22.719 -7.734 -17.185 1.00 97.69 576 ASN A N 1
ATOM 4278 C CA . ASN A 1 576 ? 22.477 -9.182 -17.209 1.00 97.69 576 ASN A CA 1
ATOM 4279 C C . ASN A 1 576 ? 21.012 -9.560 -17.507 1.00 97.69 576 ASN A C 1
ATOM 4281 O O . ASN A 1 576 ? 20.471 -10.506 -16.937 1.00 97.69 576 ASN A O 1
ATOM 4285 N N . CYS A 1 577 ? 20.339 -8.790 -18.366 1.00 98.06 577 CYS A N 1
ATOM 4286 C CA . CYS A 1 577 ? 18.915 -8.972 -18.636 1.00 98.06 577 CYS A CA 1
ATOM 4287 C C . CYS A 1 577 ? 18.651 -9.955 -19.790 1.00 98.06 577 CYS A C 1
ATOM 4289 O O . CYS A 1 577 ? 19.354 -9.956 -20.806 1.00 98.06 577 CYS A O 1
ATOM 4291 N N . ASN A 1 578 ? 17.591 -10.755 -19.648 1.00 96.81 578 ASN A N 1
ATOM 4292 C CA . ASN A 1 578 ? 17.140 -11.721 -20.652 1.00 96.81 578 ASN A CA 1
ATOM 4293 C C . ASN A 1 578 ? 15.892 -11.221 -21.397 1.00 96.81 578 ASN A C 1
ATOM 4295 O O . ASN A 1 578 ? 14.977 -10.680 -20.778 1.00 96.81 578 ASN A O 1
ATOM 4299 N N . PHE A 1 579 ? 15.819 -11.481 -22.702 1.00 94.94 579 PHE A N 1
ATOM 4300 C CA . PHE A 1 579 ? 14.716 -11.094 -23.586 1.00 94.94 579 PHE A CA 1
ATOM 4301 C C . PHE A 1 579 ? 14.151 -12.328 -24.288 1.00 94.94 579 PHE A C 1
ATOM 4303 O O . PHE A 1 579 ? 14.768 -12.853 -25.214 1.00 94.94 579 PHE A O 1
ATOM 4310 N N . LEU A 1 580 ? 12.994 -12.810 -23.843 1.00 94.31 580 LEU A N 1
ATOM 4311 C CA . LEU A 1 580 ? 12.328 -13.993 -24.386 1.00 94.31 580 LEU A CA 1
ATOM 4312 C C . LEU A 1 580 ? 11.284 -13.548 -25.408 1.00 94.31 580 LEU A C 1
ATOM 4314 O O . LEU A 1 580 ? 10.174 -13.150 -25.043 1.00 94.31 580 LEU A O 1
ATOM 4318 N N . ALA A 1 581 ? 11.663 -13.587 -26.684 1.00 90.50 581 ALA A N 1
ATOM 4319 C CA . ALA A 1 581 ? 10.842 -13.061 -27.764 1.00 90.50 581 ALA A CA 1
ATOM 4320 C C . ALA A 1 581 ? 10.031 -14.166 -28.462 1.00 90.50 581 ALA A C 1
ATOM 4322 O O . ALA A 1 581 ? 10.613 -15.172 -28.884 1.00 90.50 581 ALA A O 1
ATOM 4323 N N . PRO A 1 582 ? 8.709 -13.985 -28.641 1.00 89.88 582 PRO A N 1
ATOM 4324 C CA . PRO A 1 582 ? 7.876 -14.940 -29.360 1.00 89.88 582 PRO A CA 1
ATOM 4325 C C . PRO A 1 582 ? 8.177 -14.929 -30.866 1.00 89.88 582 PRO A C 1
ATOM 4327 O O . PRO A 1 582 ? 8.830 -14.022 -31.397 1.00 89.88 582 PRO A O 1
ATOM 4330 N N . ALA A 1 583 ? 7.691 -15.951 -31.573 1.00 87.62 583 ALA A N 1
ATOM 4331 C CA . ALA A 1 583 ? 7.885 -16.092 -33.013 1.00 87.62 583 ALA A CA 1
ATOM 4332 C C . ALA A 1 583 ? 7.382 -14.860 -33.793 1.00 87.62 583 ALA A C 1
ATOM 4334 O O . ALA A 1 583 ? 6.350 -14.274 -33.469 1.00 87.62 583 ALA A O 1
ATOM 4335 N N . GLY A 1 584 ? 8.124 -14.475 -34.836 1.00 87.38 584 GLY A N 1
ATOM 4336 C CA . GLY A 1 584 ? 7.816 -13.309 -35.671 1.00 87.38 584 GLY A CA 1
ATOM 4337 C C . GLY A 1 584 ? 8.255 -11.956 -35.097 1.00 87.38 584 GLY A C 1
ATOM 4338 O O . GLY A 1 584 ? 8.081 -10.945 -35.775 1.00 87.38 584 GLY A O 1
ATOM 4339 N N . THR A 1 585 ? 8.826 -11.912 -33.888 1.00 89.69 585 THR A N 1
ATOM 4340 C CA . THR A 1 585 ? 9.425 -10.684 -33.339 1.00 89.69 585 THR A CA 1
ATOM 4341 C C . THR A 1 585 ? 10.674 -10.322 -34.147 1.00 89.69 585 THR A C 1
ATOM 4343 O O . THR A 1 585 ? 11.572 -11.148 -34.281 1.00 89.69 585 THR A O 1
ATOM 4346 N N . VAL A 1 586 ? 10.733 -9.100 -34.673 1.00 89.88 586 VAL A N 1
ATOM 4347 C CA . VAL A 1 586 ? 11.822 -8.537 -35.490 1.00 89.88 586 VAL A CA 1
ATOM 4348 C C . VAL A 1 586 ? 12.817 -7.748 -34.632 1.00 89.88 586 VAL A C 1
ATOM 4350 O O . VAL A 1 586 ? 14.026 -7.905 -34.813 1.00 89.88 586 VAL A O 1
ATOM 4353 N N . TYR A 1 587 ? 12.318 -6.947 -33.684 1.00 90.69 587 TYR A N 1
ATOM 4354 C CA . TYR A 1 587 ? 13.087 -6.187 -32.695 1.00 90.69 587 TYR A CA 1
ATOM 4355 C C . TYR A 1 587 ? 12.551 -6.391 -31.275 1.00 90.69 587 TYR A C 1
ATOM 4357 O O . TYR A 1 587 ? 11.342 -6.421 -31.038 1.00 90.69 587 TYR A O 1
ATOM 4365 N N . VAL A 1 588 ? 13.464 -6.494 -30.305 1.00 92.00 588 VAL A N 1
ATOM 4366 C CA . VAL A 1 588 ? 13.103 -6.691 -28.890 1.00 92.00 588 VAL A CA 1
ATOM 4367 C C . VAL A 1 588 ? 12.824 -5.379 -28.158 1.00 92.00 588 VAL A C 1
ATOM 4369 O O . VAL A 1 588 ? 11.896 -5.329 -27.352 1.00 92.00 588 VAL A O 1
ATOM 4372 N N . ASN A 1 589 ? 13.559 -4.310 -28.472 1.00 93.56 589 ASN A N 1
ATOM 4373 C CA . ASN A 1 589 ? 13.415 -3.013 -27.811 1.00 93.56 589 ASN A CA 1
ATOM 4374 C C . ASN A 1 589 ? 12.961 -1.936 -28.799 1.00 93.56 589 ASN A C 1
ATOM 4376 O O . ASN A 1 589 ? 13.478 -1.851 -29.914 1.00 93.56 589 ASN A O 1
ATOM 4380 N N . ARG A 1 590 ? 12.042 -1.072 -28.373 1.00 92.62 590 ARG A N 1
ATOM 4381 C CA . ARG A 1 590 ? 11.682 0.151 -29.089 1.00 92.62 590 ARG A CA 1
ATOM 4382 C C . ARG A 1 590 ? 11.860 1.353 -28.178 1.00 92.62 590 ARG A C 1
ATOM 4384 O O . ARG A 1 590 ? 11.326 1.376 -27.072 1.00 92.62 590 ARG A O 1
ATOM 4391 N N . TYR A 1 591 ? 12.561 2.359 -28.688 1.00 91.81 591 TYR A N 1
ATOM 4392 C CA . TYR A 1 591 ? 12.625 3.678 -28.076 1.00 91.81 591 TYR A CA 1
ATOM 4393 C C . TYR A 1 591 ? 12.087 4.715 -29.049 1.00 91.81 591 TYR A C 1
ATOM 4395 O O . TYR A 1 591 ? 12.531 4.797 -30.196 1.00 91.81 591 TYR A O 1
ATOM 4403 N N . SER A 1 592 ? 11.147 5.526 -28.589 1.00 89.81 592 SER A N 1
ATOM 4404 C CA . SER A 1 592 ? 10.565 6.594 -29.382 1.00 89.81 592 SER A CA 1
ATOM 4405 C C . SER A 1 592 ? 10.594 7.940 -28.678 1.00 89.81 592 SER A C 1
ATOM 4407 O O . SER A 1 592 ? 10.531 8.028 -27.455 1.00 89.81 592 SER A O 1
ATOM 4409 N N . VAL A 1 593 ? 10.676 9.000 -29.478 1.00 90.25 593 VAL A N 1
ATOM 4410 C CA . VAL A 1 593 ? 10.469 10.384 -29.043 1.00 90.25 593 VAL A CA 1
ATOM 4411 C C . VAL A 1 593 ? 9.196 10.890 -29.709 1.00 90.25 593 VAL A C 1
ATOM 4413 O O . VAL A 1 593 ? 9.088 10.920 -30.937 1.00 90.25 593 VAL A O 1
ATOM 4416 N N . ASP A 1 594 ? 8.232 11.267 -28.880 1.00 90.50 594 ASP A N 1
ATOM 4417 C CA . ASP A 1 594 ? 6.936 11.800 -29.276 1.00 90.50 594 ASP A CA 1
ATOM 4418 C C . ASP A 1 594 ? 6.609 13.060 -28.464 1.00 90.50 594 ASP A C 1
ATOM 4420 O O . ASP A 1 594 ? 5.763 13.080 -27.571 1.00 90.50 594 ASP A O 1
ATOM 4424 N N . GLY A 1 595 ? 7.366 14.120 -28.738 1.00 91.06 595 GLY A N 1
ATOM 4425 C CA . GLY A 1 595 ? 7.135 15.456 -28.191 1.00 91.06 595 GLY A CA 1
ATOM 4426 C C . GLY A 1 595 ? 8.102 15.849 -27.077 1.00 91.06 595 GLY A C 1
ATOM 4427 O O . GLY A 1 595 ? 8.165 17.027 -26.732 1.00 91.06 595 GLY A O 1
ATOM 4428 N N . ALA A 1 596 ? 8.882 14.906 -26.537 1.00 92.12 596 ALA A N 1
ATOM 4429 C CA . ALA A 1 596 ? 9.944 15.223 -25.584 1.00 92.12 596 ALA A CA 1
ATOM 4430 C C . ALA A 1 596 ? 11.063 16.048 -26.247 1.00 92.12 596 ALA A C 1
ATOM 4432 O O . ALA A 1 596 ? 11.406 15.830 -27.411 1.00 92.12 596 ALA A O 1
ATOM 4433 N N . ASN A 1 597 ? 11.672 16.954 -25.477 1.00 93.00 597 ASN A N 1
ATOM 4434 C CA . ASN A 1 597 ? 12.749 17.851 -25.931 1.00 93.00 597 ASN A CA 1
ATOM 4435 C C . ASN A 1 597 ? 14.059 17.668 -25.145 1.00 93.00 597 ASN A C 1
ATOM 4437 O O . ASN A 1 597 ? 14.951 18.511 -25.213 1.00 93.00 597 ASN A O 1
ATOM 4441 N N . VAL A 1 598 ? 14.171 16.583 -24.378 1.00 92.44 598 VAL A N 1
ATOM 4442 C CA . VAL A 1 598 ? 15.332 16.289 -23.526 1.00 92.44 598 VAL A CA 1
ATOM 4443 C C . VAL A 1 598 ? 16.107 15.074 -24.025 1.00 92.44 598 VAL A C 1
ATOM 4445 O O . VAL A 1 598 ? 15.624 14.308 -24.861 1.00 92.44 598 VAL A O 1
ATOM 4448 N N . ALA A 1 599 ? 17.338 14.932 -23.537 1.00 90.75 599 ALA A N 1
ATOM 4449 C CA . ALA A 1 599 ? 18.220 13.830 -23.894 1.00 90.75 599 ALA A CA 1
ATOM 4450 C C . ALA A 1 599 ? 18.122 12.678 -22.884 1.00 90.75 599 ALA A C 1
ATOM 4452 O O . ALA A 1 599 ? 17.939 12.914 -21.688 1.00 90.75 599 ALA A O 1
ATOM 4453 N N . PHE A 1 600 ? 18.306 11.444 -23.348 1.00 90.31 600 PHE A N 1
ATOM 4454 C CA . PHE A 1 600 ? 18.223 10.235 -22.522 1.00 90.31 600 PHE A CA 1
ATOM 4455 C C . PHE A 1 600 ? 19.440 9.337 -22.703 1.00 90.31 600 PHE A C 1
ATOM 4457 O O . PHE A 1 600 ? 20.105 9.383 -23.736 1.00 90.31 600 PHE A O 1
ATOM 4464 N N . THR A 1 601 ? 19.717 8.489 -21.719 1.00 95.94 601 THR A N 1
ATOM 4465 C CA . THR A 1 601 ? 20.836 7.541 -21.767 1.00 95.94 601 THR A CA 1
ATOM 4466 C C . THR A 1 601 ? 20.315 6.120 -21.645 1.00 95.94 601 THR A C 1
ATOM 4468 O O . THR A 1 601 ? 19.478 5.836 -20.792 1.00 95.94 601 THR A O 1
ATOM 4471 N N . ILE A 1 602 ? 20.827 5.223 -22.482 1.00 96.25 602 ILE A N 1
ATOM 4472 C CA . ILE A 1 602 ? 20.442 3.813 -22.508 1.00 96.25 602 ILE A CA 1
ATOM 4473 C C . ILE A 1 602 ? 21.711 2.975 -22.410 1.00 96.25 602 ILE A C 1
ATOM 4475 O O . ILE A 1 602 ? 22.612 3.117 -23.237 1.00 96.25 602 ILE A O 1
ATOM 4479 N N . ASN A 1 603 ? 21.774 2.096 -21.413 1.00 97.69 603 ASN A N 1
ATOM 4480 C CA . ASN A 1 603 ? 22.913 1.225 -21.170 1.00 97.69 603 ASN A CA 1
ATOM 4481 C C . ASN A 1 603 ? 22.468 -0.229 -21.032 1.00 97.69 603 ASN A C 1
ATOM 4483 O O . ASN A 1 603 ? 21.636 -0.556 -20.191 1.00 97.69 603 ASN A O 1
ATOM 4487 N N . TYR A 1 604 ? 23.088 -1.103 -21.816 1.00 97.69 604 TYR A N 1
ATOM 4488 C CA . TYR A 1 604 ? 22.936 -2.547 -21.756 1.00 97.69 604 TYR A CA 1
ATOM 4489 C C . TYR A 1 604 ? 24.291 -3.211 -21.524 1.00 97.69 604 TYR A C 1
ATOM 4491 O O . TYR A 1 604 ? 25.230 -3.032 -22.305 1.00 97.69 604 TYR A O 1
ATOM 4499 N N . THR A 1 605 ? 24.358 -4.041 -20.489 1.00 96.88 605 THR A N 1
ATOM 4500 C CA . THR A 1 605 ? 25.515 -4.882 -20.177 1.00 96.88 605 THR A CA 1
ATOM 4501 C C . THR A 1 605 ? 25.073 -6.338 -20.181 1.00 96.88 605 THR A C 1
ATOM 4503 O O . THR A 1 605 ? 24.168 -6.700 -19.428 1.00 96.88 605 THR A O 1
ATOM 4506 N N . ASN A 1 606 ? 25.715 -7.172 -21.007 1.00 94.69 606 ASN A N 1
ATOM 4507 C CA . ASN A 1 606 ? 25.443 -8.610 -21.101 1.00 94.69 606 ASN A CA 1
ATOM 4508 C C . ASN A 1 606 ? 23.955 -8.931 -21.368 1.00 94.69 606 ASN A C 1
ATOM 4510 O O . ASN A 1 606 ? 23.295 -9.632 -20.599 1.00 94.69 606 ASN A O 1
ATOM 4514 N N . ALA A 1 607 ? 23.403 -8.374 -22.450 1.00 94.44 607 ALA A N 1
ATOM 4515 C CA . ALA A 1 607 ? 22.028 -8.654 -22.851 1.00 94.44 607 ALA A CA 1
ATOM 4516 C C . ALA A 1 607 ? 21.929 -10.029 -23.532 1.00 94.44 607 ALA A C 1
ATOM 4518 O O . ALA A 1 607 ? 22.720 -10.362 -24.418 1.00 94.44 607 ALA A O 1
ATOM 4519 N N . ARG A 1 608 ? 20.924 -10.829 -23.171 1.00 94.50 608 ARG A N 1
ATOM 4520 C CA . ARG A 1 608 ? 20.705 -12.151 -23.773 1.00 94.50 608 ARG A CA 1
ATOM 4521 C C . ARG A 1 608 ? 19.329 -12.253 -24.403 1.00 94.50 608 ARG A C 1
ATOM 4523 O O . ARG A 1 608 ? 18.317 -12.226 -23.711 1.00 94.50 608 ARG A O 1
ATOM 4530 N N . ILE A 1 609 ? 19.292 -12.431 -25.715 1.00 91.88 609 ILE A N 1
ATOM 4531 C CA . ILE A 1 609 ? 18.068 -12.733 -26.449 1.00 91.88 609 ILE A CA 1
ATOM 4532 C C . ILE A 1 609 ? 17.867 -14.252 -26.459 1.00 91.88 609 ILE A C 1
ATOM 4534 O O . ILE A 1 609 ? 18.765 -15.022 -26.789 1.00 91.88 609 ILE A O 1
ATOM 4538 N N . VAL A 1 610 ? 16.666 -14.687 -26.099 1.00 89.06 610 VAL A N 1
ATOM 4539 C CA . VAL A 1 610 ? 16.196 -16.069 -26.205 1.00 89.06 610 VAL A CA 1
ATOM 4540 C C . VAL A 1 610 ? 14.983 -16.042 -27.127 1.00 89.06 610 VAL A C 1
ATOM 4542 O O . VAL A 1 610 ? 13.856 -15.843 -26.684 1.00 89.06 610 VAL A O 1
ATOM 4545 N N . ALA A 1 611 ? 15.219 -16.153 -28.429 1.00 71.69 611 ALA A N 1
ATOM 4546 C CA . ALA A 1 611 ? 14.196 -15.922 -29.443 1.00 71.69 611 ALA A CA 1
ATOM 4547 C C . ALA A 1 611 ? 14.225 -16.964 -30.564 1.00 71.69 611 ALA A C 1
ATOM 4549 O O . ALA A 1 611 ? 15.199 -17.698 -30.730 1.00 71.69 611 ALA A O 1
ATOM 4550 N N . GLY A 1 612 ? 13.149 -16.988 -31.358 1.00 62.78 612 GLY A N 1
ATOM 4551 C CA . GLY A 1 612 ? 13.115 -17.675 -32.651 1.00 62.78 612 GLY A CA 1
ATOM 4552 C C . GLY A 1 612 ? 13.930 -16.949 -33.741 1.00 62.78 612 GLY A C 1
ATOM 4553 O O . GLY A 1 612 ? 14.373 -15.819 -33.532 1.00 62.78 612 GLY A O 1
ATOM 4554 N N . PRO A 1 613 ? 14.091 -17.553 -34.935 1.00 65.25 613 PRO A N 1
ATOM 4555 C CA . PRO A 1 613 ? 14.969 -17.091 -36.025 1.00 65.25 613 PRO A CA 1
ATOM 4556 C C . PRO A 1 613 ? 14.452 -15.844 -36.780 1.00 65.25 613 PRO A C 1
ATOM 4558 O O . PRO A 1 613 ? 14.633 -15.745 -37.987 1.00 65.25 613 PRO A O 1
ATOM 4561 N N . ALA A 1 614 ? 13.737 -14.936 -36.111 1.00 77.38 614 ALA A N 1
ATOM 4562 C CA . ALA A 1 614 ? 13.166 -13.721 -36.703 1.00 77.38 614 ALA A CA 1
ATOM 4563 C C . ALA A 1 614 ? 13.714 -12.422 -36.081 1.00 77.38 614 ALA A C 1
ATOM 4565 O O . ALA A 1 614 ? 13.568 -11.357 -36.686 1.00 77.38 614 ALA A O 1
ATOM 4566 N N . VAL A 1 615 ? 14.362 -12.490 -34.906 1.00 87.75 615 VAL A N 1
ATOM 4567 C CA . VAL A 1 615 ? 14.924 -11.305 -34.240 1.00 87.75 615 VAL A CA 1
ATOM 4568 C C . VAL A 1 615 ? 16.205 -10.891 -34.955 1.00 87.75 615 VAL A C 1
ATOM 4570 O O . VAL A 1 615 ? 17.290 -11.423 -34.713 1.00 87.75 615 VAL A O 1
ATOM 4573 N N . THR A 1 616 ? 16.053 -9.921 -35.849 1.00 87.56 616 THR A N 1
ATOM 4574 C CA . THR A 1 616 ? 17.129 -9.367 -36.679 1.00 87.56 616 THR A CA 1
ATOM 4575 C C . THR A 1 616 ? 17.626 -8.025 -36.159 1.00 87.56 616 THR A C 1
ATOM 4577 O O . THR A 1 616 ? 18.586 -7.483 -36.698 1.00 87.56 616 THR A O 1
ATOM 4580 N N . GLN A 1 617 ? 16.991 -7.465 -35.129 1.00 89.31 617 GLN A N 1
ATOM 4581 C CA . GLN A 1 617 ? 17.302 -6.146 -34.591 1.00 89.31 617 GLN A CA 1
ATOM 4582 C C . GLN A 1 617 ? 17.286 -6.184 -33.061 1.00 89.31 617 GLN A C 1
ATOM 4584 O O . GLN A 1 617 ? 16.339 -6.682 -32.455 1.00 89.31 617 GLN A O 1
ATOM 4589 N N . PHE A 1 618 ? 18.314 -5.642 -32.404 1.00 91.25 618 PHE A N 1
ATOM 4590 C CA . PHE A 1 618 ? 18.270 -5.508 -30.943 1.00 91.25 618 PHE A CA 1
ATOM 4591 C C . PHE A 1 618 ? 17.353 -4.352 -30.512 1.00 91.25 618 PHE A C 1
ATOM 4593 O O . PHE A 1 618 ? 16.526 -4.517 -29.616 1.00 91.25 618 PHE A O 1
ATOM 4600 N N . ALA A 1 619 ? 17.444 -3.199 -31.173 1.00 91.62 619 ALA A N 1
ATOM 4601 C CA . ALA A 1 619 ? 16.564 -2.067 -30.910 1.00 91.62 619 ALA A CA 1
ATOM 4602 C C . ALA A 1 619 ? 16.123 -1.355 -32.193 1.00 91.62 619 ALA A C 1
ATOM 4604 O O . ALA A 1 619 ? 16.850 -1.336 -33.189 1.00 91.62 619 ALA A O 1
ATOM 4605 N N . THR A 1 620 ? 14.961 -0.711 -32.128 1.00 90.12 620 THR A N 1
ATOM 4606 C CA . THR A 1 620 ? 14.526 0.301 -33.093 1.00 90.12 620 THR A CA 1
ATOM 4607 C C . THR A 1 620 ? 14.363 1.656 -32.405 1.00 90.12 620 THR A C 1
ATOM 4609 O O . THR A 1 620 ? 13.970 1.725 -31.235 1.00 90.12 620 THR A O 1
ATOM 4612 N N . LEU A 1 621 ? 14.690 2.729 -33.126 1.00 89.19 621 LEU A N 1
ATOM 4613 C CA . LEU A 1 621 ? 14.571 4.114 -32.676 1.00 89.19 621 LEU A CA 1
ATOM 4614 C C . LEU A 1 621 ? 13.644 4.864 -33.635 1.00 89.19 621 LEU A C 1
ATOM 4616 O O . LEU A 1 621 ? 13.789 4.765 -34.857 1.00 89.19 621 LEU A O 1
ATOM 4620 N N . GLN A 1 622 ? 12.708 5.631 -33.085 1.00 87.88 622 GLN A N 1
ATOM 4621 C CA . GLN A 1 622 ? 11.713 6.346 -33.882 1.00 87.88 622 GLN A CA 1
ATOM 4622 C C . GLN A 1 622 ? 11.396 7.724 -33.308 1.00 87.88 622 GLN A C 1
ATOM 4624 O O . GLN A 1 622 ? 11.044 7.854 -32.141 1.00 87.88 622 GLN A O 1
ATOM 4629 N N . ARG A 1 623 ? 11.421 8.762 -34.138 1.00 88.12 623 ARG A N 1
ATOM 4630 C CA . ARG A 1 623 ? 10.944 10.091 -33.753 1.00 88.12 623 ARG A CA 1
ATOM 4631 C C . ARG A 1 623 ? 9.658 10.429 -34.490 1.00 88.12 623 ARG A C 1
ATOM 4633 O O . ARG A 1 623 ? 9.674 10.609 -35.704 1.00 88.12 623 ARG A O 1
ATOM 4640 N N . THR A 1 624 ? 8.579 10.593 -33.737 1.00 88.31 624 THR A N 1
ATOM 4641 C CA . THR A 1 624 ? 7.299 11.095 -34.249 1.00 88.31 624 THR A CA 1
ATOM 4642 C C . THR A 1 624 ? 7.256 12.621 -34.190 1.00 88.31 624 THR A C 1
ATOM 4644 O O . THR A 1 624 ? 6.893 13.274 -35.165 1.00 88.31 624 THR A O 1
ATOM 4647 N N . SER A 1 625 ? 7.655 13.206 -33.057 1.00 90.12 625 SER A N 1
ATOM 4648 C CA . SER A 1 625 ? 7.613 14.651 -32.806 1.00 90.12 625 SER A CA 1
ATOM 4649 C C . SER A 1 625 ? 8.622 15.051 -31.715 1.00 90.12 625 SER A C 1
ATOM 4651 O O . SER A 1 625 ? 9.207 14.180 -31.075 1.00 90.12 625 SER A O 1
ATOM 4653 N N . GLY A 1 626 ? 8.844 16.351 -31.485 1.00 90.00 626 GLY A N 1
ATOM 4654 C CA . GLY A 1 626 ? 9.804 16.856 -30.485 1.00 90.00 626 GLY A CA 1
ATOM 4655 C C . GLY A 1 626 ? 11.265 16.892 -30.957 1.00 90.00 626 GLY A C 1
ATOM 4656 O O . GLY A 1 626 ? 11.598 16.441 -32.056 1.00 90.00 626 GLY A O 1
ATOM 4657 N N . SER A 1 627 ? 12.147 17.464 -30.133 1.00 91.06 627 SER A N 1
ATOM 4658 C CA . SER A 1 627 ? 13.589 17.611 -30.410 1.00 91.06 627 SER A CA 1
ATOM 4659 C C . SER A 1 627 ? 14.492 16.710 -29.560 1.00 91.06 627 SER A C 1
ATOM 4661 O O . SER A 1 627 ? 15.715 16.833 -29.634 1.00 91.06 627 SER A O 1
ATOM 4663 N N . GLY A 1 628 ? 13.906 15.813 -28.761 1.00 90.62 628 GLY A N 1
ATOM 4664 C CA . GLY A 1 628 ? 14.627 14.905 -27.874 1.00 90.62 628 GLY A CA 1
ATOM 4665 C C . GLY A 1 628 ? 15.652 14.027 -28.594 1.00 90.62 628 GLY A C 1
ATOM 4666 O O . GLY A 1 628 ? 15.544 13.733 -29.789 1.00 90.62 628 GLY A O 1
ATOM 4667 N N . SER A 1 629 ? 16.666 13.610 -27.842 1.00 91.69 629 SER A N 1
ATOM 4668 C CA . SER A 1 629 ? 17.829 12.877 -28.347 1.00 91.69 629 SER A CA 1
ATOM 4669 C C . SER A 1 629 ? 18.234 11.743 -27.406 1.00 91.69 629 SER A C 1
ATOM 4671 O O . SER A 1 629 ? 17.753 11.635 -26.277 1.00 91.69 629 SER A O 1
ATOM 4673 N N . ILE A 1 630 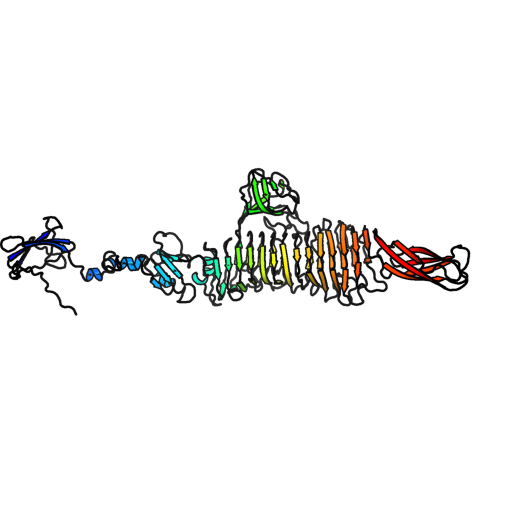? 19.147 10.888 -27.858 1.00 92.56 630 ILE A N 1
ATOM 4674 C CA . ILE A 1 630 ? 19.822 9.920 -26.993 1.00 92.56 630 ILE A CA 1
ATOM 4675 C C . ILE A 1 630 ? 21.251 10.415 -26.783 1.00 92.56 630 ILE A C 1
ATOM 4677 O O . ILE A 1 630 ? 22.058 10.451 -27.709 1.00 92.56 630 ILE A O 1
ATOM 4681 N N . ALA A 1 631 ? 21.570 10.814 -25.554 1.00 94.62 631 ALA A N 1
ATOM 4682 C CA . ALA A 1 631 ? 22.898 11.279 -25.174 1.00 94.62 631 ALA A CA 1
ATOM 4683 C C . ALA A 1 631 ? 23.946 10.170 -25.338 1.00 94.62 631 ALA A C 1
ATOM 4685 O O . ALA A 1 631 ? 25.045 10.424 -25.819 1.00 94.62 631 ALA A O 1
ATOM 4686 N N . SER A 1 632 ? 23.599 8.935 -24.968 1.00 94.88 632 SER A N 1
ATOM 4687 C CA . SER A 1 632 ? 24.440 7.760 -25.189 1.00 94.88 632 SER A CA 1
ATOM 4688 C C . SER A 1 632 ? 23.586 6.508 -25.330 1.00 94.88 632 SER A C 1
ATOM 4690 O O . SER A 1 632 ? 22.708 6.262 -24.502 1.00 94.88 632 SER A O 1
ATOM 4692 N N . PHE A 1 633 ? 23.888 5.703 -26.347 1.00 94.19 633 PHE A N 1
ATOM 4693 C CA . PHE A 1 633 ? 23.387 4.342 -26.498 1.00 94.19 633 PHE A CA 1
ATOM 4694 C C . PHE A 1 633 ? 24.554 3.364 -26.345 1.00 94.19 633 PHE A C 1
ATOM 4696 O O . PHE A 1 633 ? 25.426 3.265 -27.214 1.00 94.19 633 PHE A O 1
ATOM 4703 N N . THR A 1 634 ? 24.571 2.649 -25.223 1.00 95.69 634 THR A N 1
ATOM 4704 C CA . THR A 1 634 ? 25.597 1.661 -24.889 1.00 95.69 634 THR A CA 1
ATOM 4705 C C . THR A 1 634 ? 24.999 0.260 -24.932 1.00 95.69 634 THR A C 1
ATOM 4707 O O . THR A 1 634 ? 24.072 -0.043 -24.188 1.00 95.69 634 THR A O 1
ATOM 4710 N N . LEU A 1 635 ? 25.566 -0.610 -25.761 1.00 94.31 635 LEU A N 1
ATOM 4711 C CA . LEU A 1 635 ? 25.372 -2.054 -25.752 1.00 94.31 635 LEU A CA 1
ATOM 4712 C C . LEU A 1 635 ? 26.760 -2.687 -25.689 1.00 94.31 635 LEU A C 1
ATOM 4714 O O . LEU A 1 635 ? 27.448 -2.764 -26.703 1.00 94.31 635 LEU A O 1
ATOM 4718 N N . SER A 1 636 ? 27.193 -3.086 -24.495 1.00 90.69 636 SER A N 1
ATOM 4719 C CA . SER A 1 636 ? 28.542 -3.631 -24.305 1.00 90.69 636 SER A CA 1
ATOM 4720 C C . SER A 1 636 ? 28.677 -5.007 -24.955 1.00 90.69 636 SER A C 1
ATOM 4722 O O . SER A 1 636 ? 29.597 -5.224 -25.734 1.00 90.69 636 SER A O 1
ATOM 4724 N N . ASP A 1 637 ? 27.706 -5.889 -24.696 1.00 86.38 637 ASP A N 1
ATOM 4725 C CA . ASP A 1 637 ? 27.663 -7.262 -25.200 1.00 86.38 637 ASP A CA 1
ATOM 4726 C C . ASP A 1 637 ? 26.214 -7.710 -25.418 1.00 86.38 637 ASP A C 1
ATOM 4728 O O . ASP A 1 637 ? 25.313 -7.350 -24.649 1.00 86.38 637 ASP A O 1
ATOM 4732 N N . VAL A 1 638 ? 25.999 -8.532 -26.450 1.00 89.38 638 VAL A N 1
ATOM 4733 C CA . VAL A 1 638 ? 24.711 -9.169 -26.747 1.00 89.38 638 VAL A CA 1
ATOM 4734 C C . VAL A 1 638 ? 24.908 -10.603 -27.233 1.00 89.38 638 VAL A C 1
ATOM 4736 O O . VAL A 1 638 ? 25.795 -10.881 -28.037 1.00 89.38 638 VAL A O 1
ATOM 4739 N N . SER A 1 639 ? 24.055 -11.516 -26.774 1.00 89.50 639 SER A N 1
ATOM 4740 C CA . SER A 1 639 ? 24.000 -12.905 -27.244 1.00 89.50 639 SER A CA 1
ATOM 4741 C C . SER A 1 639 ? 22.604 -13.270 -27.754 1.00 89.50 639 SER A C 1
ATOM 4743 O O . SER A 1 639 ? 21.610 -12.665 -27.356 1.00 89.50 639 SER A O 1
ATOM 4745 N N . GLY A 1 640 ? 22.525 -14.256 -28.654 1.00 86.06 640 GLY A N 1
ATOM 4746 C CA . GLY A 1 640 ? 21.256 -14.771 -29.186 1.00 86.06 640 GLY A CA 1
ATOM 4747 C C . GLY A 1 640 ? 20.595 -13.928 -30.283 1.00 86.06 640 GLY A C 1
ATOM 4748 O O . GLY A 1 640 ? 19.498 -14.268 -30.719 1.00 86.06 640 GLY A O 1
ATOM 4749 N N . LEU A 1 641 ? 21.248 -12.860 -30.759 1.00 84.44 641 LEU A N 1
ATOM 4750 C CA . LEU A 1 641 ? 20.846 -12.163 -31.984 1.00 84.44 641 LEU A CA 1
ATOM 4751 C C . LEU A 1 641 ? 21.175 -13.048 -33.198 1.00 84.44 641 LEU A C 1
ATOM 4753 O O . LEU A 1 641 ? 22.251 -13.644 -33.255 1.00 84.44 641 LEU A O 1
ATOM 4757 N N . GLN A 1 642 ? 20.258 -13.167 -34.159 1.00 75.50 642 GLN A N 1
ATOM 4758 C CA . GLN A 1 642 ? 20.459 -14.053 -35.306 1.00 75.50 642 GLN A CA 1
ATOM 4759 C C . GLN A 1 642 ? 21.621 -13.576 -36.190 1.00 75.50 642 GLN A C 1
ATOM 4761 O O . GLN A 1 642 ? 21.712 -12.402 -36.534 1.00 75.50 642 GLN A O 1
ATOM 4766 N N . ASN A 1 643 ? 22.495 -14.501 -36.592 1.00 62.66 643 ASN A N 1
ATOM 4767 C CA . ASN A 1 643 ? 23.604 -14.209 -37.497 1.00 62.66 643 ASN A CA 1
ATOM 4768 C C . ASN A 1 643 ? 23.117 -14.121 -38.959 1.00 62.66 643 ASN A C 1
ATOM 4770 O O . ASN A 1 643 ? 22.217 -14.861 -39.356 1.00 62.66 643 ASN A O 1
ATOM 4774 N N . GLY A 1 644 ? 23.734 -13.253 -39.765 1.00 61.66 644 GLY A N 1
ATOM 4775 C CA . GLY A 1 644 ? 23.429 -13.100 -41.191 1.00 61.66 644 GLY A CA 1
ATOM 4776 C C . GLY A 1 644 ? 22.581 -11.869 -41.515 1.00 61.66 644 GLY A C 1
ATOM 4777 O O . GLY A 1 644 ? 21.424 -11.998 -41.903 1.00 61.66 644 GLY A O 1
ATOM 4778 N N . ASN A 1 645 ? 23.195 -10.680 -41.437 1.00 62.03 645 ASN A N 1
ATOM 4779 C CA . ASN A 1 645 ? 22.629 -9.371 -41.820 1.00 62.03 645 ASN A CA 1
ATOM 4780 C C . ASN A 1 645 ? 21.702 -8.699 -40.783 1.00 62.03 645 ASN A C 1
ATOM 4782 O O . ASN A 1 645 ? 21.061 -7.694 -41.110 1.00 62.03 645 ASN A O 1
ATOM 4786 N N . ALA A 1 646 ? 21.654 -9.219 -39.551 1.00 79.06 646 ALA A N 1
ATOM 4787 C CA . ALA A 1 646 ? 21.015 -8.562 -38.412 1.00 79.06 646 ALA A CA 1
ATOM 4788 C C . ALA A 1 646 ? 21.726 -7.248 -38.050 1.00 79.06 646 ALA A C 1
ATOM 4790 O O . ALA A 1 646 ? 22.852 -6.988 -38.472 1.00 79.06 646 ALA A O 1
ATOM 4791 N N . ALA A 1 647 ? 21.076 -6.398 -37.268 1.00 80.56 647 ALA A N 1
ATOM 4792 C CA . ALA A 1 647 ? 21.610 -5.120 -36.838 1.00 80.56 647 ALA A CA 1
ATOM 4793 C C . ALA A 1 647 ? 21.520 -4.991 -35.316 1.00 80.56 647 ALA A C 1
ATOM 4795 O O . ALA A 1 647 ? 20.521 -5.367 -34.703 1.00 80.56 647 ALA A O 1
ATOM 4796 N N . PHE A 1 648 ? 22.528 -4.380 -34.690 1.00 81.38 648 PHE A N 1
ATOM 4797 C CA . PHE A 1 648 ? 22.369 -3.931 -33.299 1.00 81.38 648 PHE A CA 1
ATOM 4798 C C . PHE A 1 648 ? 21.254 -2.883 -33.182 1.00 81.38 648 PHE A C 1
ATOM 4800 O O . PHE A 1 648 ? 20.690 -2.665 -32.114 1.00 81.38 648 PHE A O 1
ATOM 4807 N N . TYR A 1 649 ? 20.926 -2.247 -34.301 1.00 77.75 649 TYR A N 1
ATOM 4808 C CA . TYR A 1 649 ? 19.977 -1.165 -34.375 1.00 77.75 649 TYR A CA 1
ATOM 4809 C C . TYR A 1 649 ? 19.407 -1.034 -35.792 1.00 77.75 649 TYR A C 1
ATOM 4811 O O . TYR A 1 649 ? 20.163 -1.113 -36.761 1.00 77.75 649 TYR A O 1
ATOM 4819 N N . ALA A 1 650 ? 18.105 -0.777 -35.918 1.00 70.50 650 ALA A N 1
ATOM 4820 C CA . ALA A 1 650 ? 17.502 -0.349 -37.178 1.00 70.50 650 ALA A CA 1
ATOM 4821 C C . ALA A 1 650 ? 16.937 1.069 -37.091 1.00 70.50 650 ALA A C 1
ATOM 4823 O O . ALA A 1 650 ? 16.269 1.431 -36.124 1.00 70.50 650 ALA A O 1
ATOM 4824 N N . VAL A 1 651 ? 17.181 1.846 -38.147 1.00 59.16 651 VAL A N 1
ATOM 4825 C CA . VAL A 1 651 ? 16.592 3.174 -38.326 1.00 59.16 651 VAL A CA 1
ATOM 4826 C C . VAL A 1 651 ? 15.203 3.015 -38.941 1.00 59.16 651 VAL A C 1
ATOM 4828 O O . VAL A 1 651 ? 15.072 2.433 -40.017 1.00 59.16 651 VAL A O 1
ATOM 4831 N N . THR A 1 652 ? 14.191 3.573 -38.284 1.00 61.97 652 THR A N 1
ATOM 4832 C CA . THR A 1 652 ? 12.867 3.839 -38.869 1.00 61.97 652 THR A CA 1
ATOM 4833 C C . THR A 1 652 ? 12.686 5.336 -39.141 1.00 61.97 652 THR A C 1
ATOM 4835 O O . THR A 1 652 ? 13.480 6.150 -38.666 1.00 61.97 652 THR A O 1
ATOM 4838 N N . ASP A 1 653 ? 11.677 5.701 -39.940 1.00 53.44 653 ASP A N 1
ATOM 4839 C CA . ASP A 1 653 ? 11.389 7.087 -40.338 1.00 53.44 653 ASP A CA 1
ATOM 4840 C C . ASP A 1 653 ? 11.355 8.059 -39.144 1.00 53.44 653 ASP A C 1
ATOM 4842 O O . ASP A 1 653 ? 10.774 7.770 -38.097 1.00 53.44 653 ASP A O 1
ATOM 4846 N N . GLY A 1 654 ? 11.987 9.228 -39.315 1.00 63.81 654 GLY A N 1
ATOM 4847 C CA . GLY A 1 654 ? 12.194 10.210 -38.246 1.00 63.81 654 GLY A CA 1
ATOM 4848 C C . GLY A 1 654 ? 13.347 9.814 -37.314 1.00 63.81 654 GLY A C 1
ATOM 4849 O O . GLY A 1 654 ? 13.165 9.101 -36.334 1.00 63.81 654 GLY A O 1
ATOM 4850 N N . ILE A 1 655 ? 14.558 10.303 -37.596 1.00 72.56 655 ILE A N 1
ATOM 4851 C CA . ILE A 1 655 ? 15.774 9.932 -36.848 1.00 72.56 655 ILE A CA 1
ATOM 4852 C C . ILE A 1 655 ? 15.770 10.567 -35.448 1.00 72.56 655 ILE A C 1
ATOM 4854 O O . ILE A 1 655 ? 15.751 11.795 -35.338 1.00 72.56 655 ILE A O 1
ATOM 4858 N N . ILE A 1 656 ? 15.871 9.752 -34.388 1.00 86.88 656 ILE A N 1
ATOM 4859 C CA . ILE A 1 656 ? 16.322 10.237 -33.073 1.00 86.88 656 ILE A CA 1
ATOM 4860 C C . ILE A 1 656 ? 17.846 10.412 -33.153 1.00 86.88 656 ILE A C 1
ATOM 4862 O O . ILE A 1 656 ? 18.549 9.426 -33.386 1.00 86.88 656 ILE A O 1
ATOM 4866 N N . PRO A 1 657 ? 18.389 11.630 -32.984 1.00 88.38 657 PRO A N 1
ATOM 4867 C CA . PRO A 1 657 ? 19.831 11.817 -32.965 1.00 88.38 657 PRO A CA 1
ATOM 4868 C C . PRO A 1 657 ? 20.434 11.121 -31.741 1.00 88.38 657 PRO A C 1
ATOM 4870 O O . PRO A 1 657 ? 19.943 11.280 -30.620 1.00 88.38 657 PRO A O 1
ATOM 4873 N N . VAL A 1 658 ? 21.506 10.362 -31.968 1.00 90.94 658 VAL A N 1
ATOM 4874 C CA . VAL A 1 658 ? 22.281 9.694 -30.919 1.00 90.94 658 VAL A CA 1
ATOM 4875 C C . VAL A 1 658 ? 23.676 10.303 -30.896 1.00 90.94 658 VAL A C 1
ATOM 4877 O O . VAL A 1 658 ? 24.382 10.233 -31.902 1.00 90.94 658 VAL A O 1
ATOM 4880 N N . SER A 1 659 ? 24.057 10.917 -29.776 1.00 92.50 659 SER A N 1
ATOM 4881 C CA . SER A 1 659 ? 25.332 11.636 -29.668 1.00 92.50 659 SER A CA 1
ATOM 4882 C C . SER A 1 659 ? 26.522 10.696 -29.504 1.00 92.50 659 SER A C 1
ATOM 4884 O O . SER A 1 659 ? 27.571 10.945 -30.088 1.00 92.50 659 SER A O 1
ATOM 4886 N N . ILE A 1 660 ? 26.357 9.635 -28.709 1.00 93.56 660 ILE A N 1
ATOM 4887 C CA . ILE A 1 660 ? 27.418 8.677 -28.383 1.00 93.56 660 ILE A CA 1
ATOM 4888 C C . ILE A 1 660 ? 26.912 7.258 -28.631 1.00 93.56 660 ILE A C 1
ATOM 4890 O O . ILE A 1 660 ? 25.871 6.853 -28.106 1.00 93.56 660 ILE A O 1
ATOM 4894 N N . TRP A 1 661 ? 27.682 6.487 -29.389 1.00 92.06 661 TRP A N 1
ATOM 4895 C CA . TRP A 1 661 ? 27.470 5.067 -29.626 1.00 92.06 661 TRP A CA 1
ATOM 4896 C C . TRP A 1 661 ? 28.601 4.257 -28.994 1.00 92.06 661 TRP A C 1
ATOM 4898 O O . TRP A 1 661 ? 29.789 4.462 -29.255 1.00 92.06 661 TRP A O 1
ATOM 4908 N N . ARG A 1 662 ? 28.228 3.254 -28.202 1.00 93.44 662 ARG A N 1
ATOM 4909 C CA . ARG A 1 662 ? 29.148 2.224 -27.711 1.00 93.44 662 ARG A CA 1
ATOM 4910 C C . ARG A 1 662 ? 28.527 0.872 -27.996 1.00 93.44 662 ARG A C 1
ATOM 4912 O O . ARG A 1 662 ? 27.560 0.505 -27.342 1.00 93.44 662 ARG A O 1
ATOM 4919 N N . LEU A 1 663 ? 29.031 0.173 -29.006 1.00 92.69 663 LEU A N 1
ATOM 4920 C CA . LEU A 1 663 ? 28.437 -1.071 -29.502 1.00 92.69 663 LEU A CA 1
ATOM 4921 C C . LEU A 1 663 ? 29.460 -2.211 -29.493 1.00 92.69 663 LEU A C 1
ATOM 4923 O O . LEU A 1 663 ? 30.663 -1.926 -29.533 1.00 92.69 663 LEU A O 1
ATOM 4927 N N . PRO A 1 664 ? 29.015 -3.483 -29.492 1.00 91.69 664 PRO A N 1
ATOM 4928 C CA . PRO A 1 664 ? 29.918 -4.615 -29.345 1.00 91.69 664 PRO A CA 1
ATOM 4929 C C . PRO A 1 664 ? 30.966 -4.647 -30.459 1.00 91.69 664 PRO A C 1
ATOM 4931 O O . PRO A 1 664 ? 30.659 -4.403 -31.633 1.00 91.69 664 PRO A O 1
ATOM 4934 N N . THR A 1 665 ? 32.209 -4.959 -30.099 1.00 92.31 665 THR A N 1
ATOM 4935 C CA . THR A 1 665 ? 33.279 -5.203 -31.072 1.00 92.31 665 THR A CA 1
ATOM 4936 C C . THR A 1 665 ? 32.989 -6.502 -31.819 1.00 92.31 665 THR A C 1
ATOM 4938 O O . THR A 1 665 ? 32.728 -7.534 -31.207 1.00 92.31 665 THR A O 1
ATOM 4941 N N . GLN A 1 666 ? 33.063 -6.470 -33.147 1.00 90.88 666 GLN A N 1
ATOM 4942 C CA . GLN A 1 666 ? 32.908 -7.657 -33.983 1.00 90.88 666 GLN A CA 1
ATOM 4943 C C . GLN A 1 666 ? 34.271 -8.149 -34.455 1.00 90.88 666 GLN A C 1
ATOM 4945 O O . GLN A 1 666 ? 35.022 -7.390 -35.066 1.00 90.88 666 GLN A O 1
ATOM 4950 N N . THR A 1 667 ? 34.573 -9.424 -34.210 1.00 92.12 667 THR A N 1
ATOM 4951 C CA . THR A 1 667 ? 35.756 -10.105 -34.751 1.00 92.12 667 THR A CA 1
ATOM 4952 C C . THR A 1 667 ? 35.319 -11.278 -35.616 1.00 92.12 667 THR A C 1
ATOM 4954 O O . THR A 1 667 ? 34.574 -12.141 -35.160 1.00 92.12 667 THR A O 1
ATOM 4957 N N . PHE A 1 668 ? 35.751 -11.289 -36.875 1.00 91.81 668 PHE A N 1
ATOM 4958 C CA . PHE A 1 668 ? 35.364 -12.298 -37.864 1.00 91.81 668 PHE A CA 1
ATOM 4959 C C . PHE A 1 668 ? 36.437 -12.429 -38.952 1.00 91.81 668 PHE A C 1
ATOM 4961 O O . PHE A 1 668 ? 37.282 -11.547 -39.119 1.00 91.81 668 PHE A O 1
ATOM 4968 N N . SER A 1 669 ? 36.420 -13.541 -39.683 1.00 92.12 669 SER A N 1
ATOM 4969 C CA . SER A 1 669 ? 37.366 -13.799 -40.773 1.00 92.12 669 SER A CA 1
ATOM 4970 C C . SER A 1 669 ? 36.830 -13.292 -42.109 1.00 92.12 669 SER A C 1
ATOM 4972 O O . SER A 1 669 ? 35.626 -13.330 -42.366 1.00 92.12 669 SER A O 1
ATOM 4974 N N . GLY A 1 670 ? 37.738 -12.858 -42.977 1.00 92.38 670 GLY A N 1
ATOM 4975 C CA . GLY A 1 670 ? 37.447 -12.504 -44.358 1.00 92.38 670 GLY A CA 1
ATOM 4976 C C . GLY A 1 670 ? 38.543 -12.977 -45.308 1.00 92.38 670 GLY A C 1
ATOM 4977 O O . GLY A 1 670 ? 39.652 -13.311 -44.890 1.00 92.38 670 GLY A O 1
ATOM 4978 N N . SER A 1 671 ? 38.226 -12.988 -46.598 1.00 94.38 671 SER A N 1
ATOM 4979 C CA . SER A 1 671 ? 39.115 -13.477 -47.651 1.00 94.38 671 SER A CA 1
ATOM 4980 C C . SER A 1 671 ? 39.080 -12.514 -48.828 1.00 94.38 671 SER A C 1
ATOM 4982 O O . SER A 1 671 ? 38.004 -12.168 -49.310 1.00 94.38 671 SER A O 1
ATOM 4984 N N . ILE A 1 672 ? 40.255 -12.081 -49.281 1.00 95.06 672 ILE A N 1
ATOM 4985 C CA . ILE A 1 672 ? 40.435 -11.177 -50.416 1.00 95.06 672 ILE A CA 1
ATOM 4986 C C . ILE A 1 672 ? 41.010 -11.996 -51.575 1.00 95.06 672 ILE A C 1
ATOM 4988 O O . ILE A 1 672 ? 42.186 -12.369 -51.517 1.00 95.06 672 ILE A O 1
ATOM 4992 N N . PRO A 1 673 ? 40.215 -12.307 -52.614 1.00 95.19 673 PRO A N 1
ATOM 4993 C CA . PRO A 1 673 ? 40.733 -12.958 -53.808 1.00 95.19 673 PRO A CA 1
ATOM 4994 C C . PRO A 1 673 ? 41.760 -12.048 -54.482 1.00 95.19 673 PRO A C 1
ATOM 4996 O O . PRO A 1 673 ? 41.497 -10.862 -54.689 1.00 95.19 673 PRO A O 1
ATOM 4999 N N . VAL A 1 674 ? 42.920 -12.596 -54.834 1.00 92.75 674 VAL A N 1
ATOM 5000 C CA . VAL A 1 674 ? 43.889 -11.920 -55.695 1.00 92.75 674 VAL A CA 1
ATOM 5001 C C . VAL A 1 674 ? 43.923 -12.599 -57.053 1.00 92.75 674 VAL A C 1
ATOM 5003 O O . VAL A 1 674 ? 43.904 -13.826 -57.147 1.00 92.75 674 VAL A O 1
ATOM 5006 N N . THR A 1 675 ? 43.953 -11.789 -58.106 1.00 93.69 675 THR A N 1
ATOM 5007 C CA . THR A 1 675 ? 43.908 -12.259 -59.494 1.00 93.69 675 THR A CA 1
ATOM 5008 C C . THR A 1 675 ? 45.266 -12.075 -60.160 1.00 93.69 675 THR A C 1
ATOM 5010 O O . THR A 1 675 ? 45.888 -11.019 -60.019 1.00 93.69 675 THR A O 1
ATOM 5013 N N . SER A 1 676 ? 45.710 -13.084 -60.910 1.00 92.69 676 SER A N 1
ATOM 5014 C CA . SER A 1 676 ? 46.921 -13.007 -61.730 1.00 92.69 676 SER A CA 1
ATOM 5015 C C . SER A 1 676 ? 46.844 -11.822 -62.698 1.00 92.69 676 SER A C 1
ATOM 5017 O O . SER A 1 676 ? 45.804 -11.573 -63.308 1.00 92.69 676 SER A O 1
ATOM 5019 N N . GLY A 1 677 ? 47.935 -11.067 -62.829 1.00 88.94 677 GLY A N 1
ATOM 5020 C CA . GLY A 1 677 ? 48.005 -9.894 -63.708 1.00 88.94 677 GLY A CA 1
ATOM 5021 C C . GLY A 1 677 ? 47.501 -8.579 -63.098 1.00 88.94 677 GLY A C 1
ATOM 5022 O O . GLY A 1 677 ? 47.696 -7.536 -63.716 1.00 88.94 677 GLY A O 1
ATOM 5023 N N . ALA A 1 678 ? 46.934 -8.592 -61.887 1.00 90.88 678 ALA A N 1
ATOM 5024 C CA . ALA A 1 678 ? 46.634 -7.386 -61.112 1.00 90.88 678 ALA A CA 1
ATOM 5025 C C . ALA A 1 678 ? 47.675 -7.181 -59.998 1.00 90.88 678 ALA A C 1
ATOM 5027 O O . ALA A 1 678 ? 48.181 -8.145 -59.435 1.00 90.88 678 ALA A O 1
ATOM 5028 N N . ASN A 1 679 ? 47.980 -5.937 -59.637 1.00 89.88 679 ASN A N 1
ATOM 5029 C CA . ASN A 1 679 ? 48.816 -5.581 -58.477 1.00 89.88 679 ASN A CA 1
ATOM 5030 C C . ASN A 1 679 ? 47.985 -5.184 -57.241 1.00 89.88 679 ASN A C 1
ATOM 5032 O O . ASN A 1 679 ? 48.541 -5.007 -56.155 1.00 89.88 679 ASN A O 1
ATOM 5036 N N . GLN A 1 680 ? 46.665 -5.047 -57.399 1.00 92.50 680 GLN A N 1
ATOM 5037 C CA . GLN A 1 680 ? 45.712 -4.727 -56.343 1.00 92.50 680 GLN A CA 1
ATOM 5038 C C . GLN A 1 680 ? 44.363 -5.394 -56.627 1.00 92.50 680 GLN A C 1
ATOM 5040 O O . GLN A 1 680 ? 43.891 -5.393 -57.761 1.00 92.50 680 GLN A O 1
ATOM 5045 N N . ASN A 1 681 ? 43.735 -5.946 -55.591 1.00 93.81 681 ASN A N 1
ATOM 5046 C CA . ASN A 1 681 ? 42.359 -6.438 -55.633 1.00 93.81 681 ASN A CA 1
ATOM 5047 C C . ASN A 1 681 ? 41.590 -5.881 -54.428 1.00 93.81 681 ASN A C 1
ATOM 5049 O O . ASN A 1 681 ? 42.174 -5.634 -53.369 1.00 93.81 681 ASN A O 1
ATOM 5053 N N . SER A 1 682 ? 40.283 -5.699 -54.590 1.00 94.06 682 SER A N 1
ATOM 5054 C CA . SER A 1 682 ? 39.381 -5.196 -53.553 1.00 94.06 682 SER A CA 1
ATOM 5055 C C . SER A 1 682 ? 38.195 -6.134 -53.409 1.00 94.06 682 SER A C 1
ATOM 5057 O O . SER A 1 682 ? 37.651 -6.600 -54.408 1.00 94.06 682 SER A O 1
ATOM 5059 N N . VAL A 1 683 ? 37.757 -6.378 -52.177 1.00 96.06 683 VAL A N 1
ATOM 5060 C CA . VAL A 1 683 ? 36.553 -7.166 -51.898 1.00 96.06 683 VAL A CA 1
ATOM 5061 C C . VAL A 1 683 ? 35.729 -6.501 -50.804 1.00 96.06 683 VAL A C 1
ATOM 5063 O O . VAL A 1 683 ? 36.272 -5.880 -49.890 1.00 96.06 683 VAL A O 1
ATOM 5066 N N . VAL A 1 684 ? 34.410 -6.648 -50.883 1.00 95.69 684 VAL A N 1
ATOM 5067 C CA . VAL A 1 684 ? 33.500 -6.249 -49.807 1.00 95.69 684 VAL A CA 1
ATOM 5068 C C . VAL A 1 684 ? 33.363 -7.411 -48.830 1.00 95.69 684 VAL A C 1
ATOM 5070 O O . VAL A 1 684 ? 32.948 -8.502 -49.214 1.00 95.69 684 VAL A O 1
ATOM 5073 N N . ILE A 1 685 ? 33.685 -7.167 -47.563 1.00 93.38 685 ILE A N 1
ATOM 5074 C CA . ILE A 1 685 ? 33.496 -8.117 -46.466 1.00 93.38 685 ILE A CA 1
ATOM 5075 C C . ILE A 1 685 ? 32.365 -7.583 -45.583 1.00 93.38 685 ILE A C 1
ATOM 5077 O O . ILE A 1 685 ? 32.464 -6.487 -45.027 1.00 93.38 685 ILE A O 1
ATOM 5081 N N . ASN A 1 686 ? 31.272 -8.340 -45.478 1.00 91.88 686 ASN A N 1
ATOM 5082 C CA . ASN A 1 686 ? 30.103 -7.949 -44.689 1.00 91.88 686 ASN A CA 1
ATOM 5083 C C . ASN A 1 686 ? 30.342 -8.178 -43.196 1.00 91.88 686 ASN A C 1
ATOM 5085 O O . ASN A 1 686 ? 30.918 -9.190 -42.798 1.00 91.88 686 ASN A O 1
ATOM 5089 N N . PHE A 1 687 ? 29.852 -7.258 -42.371 1.00 90.56 687 PHE A N 1
ATOM 5090 C CA . PHE A 1 687 ? 29.837 -7.447 -40.927 1.00 90.56 687 PHE A CA 1
ATOM 5091 C C . PHE A 1 687 ? 28.788 -8.500 -40.538 1.00 90.56 687 PHE A C 1
ATOM 5093 O O . PHE A 1 687 ? 27.699 -8.501 -41.122 1.00 90.56 687 PHE A O 1
ATOM 5100 N N . PRO A 1 688 ? 29.065 -9.363 -39.541 1.00 88.38 688 PRO A N 1
ATOM 5101 C CA . PRO A 1 688 ? 28.053 -10.249 -38.958 1.00 88.38 688 PRO A CA 1
ATOM 5102 C C . PRO A 1 688 ? 26.781 -9.500 -38.528 1.00 88.38 688 PRO A C 1
ATOM 5104 O O . PRO A 1 688 ? 25.666 -9.951 -38.802 1.00 88.38 688 PRO A O 1
ATOM 5107 N N . TYR A 1 689 ? 26.970 -8.321 -37.928 1.00 88.69 689 TYR A N 1
ATOM 5108 C CA . TYR A 1 689 ? 25.934 -7.392 -37.498 1.00 88.69 689 TYR A CA 1
ATOM 5109 C C . TYR A 1 689 ? 26.182 -5.988 -38.054 1.00 88.69 689 TYR A C 1
ATOM 5111 O O . TYR A 1 689 ? 27.298 -5.465 -38.017 1.00 88.69 689 TYR A O 1
ATOM 5119 N N . LYS A 1 690 ? 25.130 -5.324 -38.526 1.00 89.75 690 LYS A N 1
ATOM 5120 C CA . LYS A 1 690 ? 25.209 -3.929 -38.971 1.00 89.75 690 LYS A CA 1
ATOM 5121 C C . LYS A 1 690 ? 25.319 -2.978 -37.783 1.00 89.75 690 LYS A C 1
ATOM 5123 O O . LYS A 1 690 ? 24.628 -3.139 -36.771 1.00 89.75 690 LYS A O 1
ATOM 5128 N N . TYR A 1 691 ? 26.141 -1.953 -37.959 1.00 89.75 691 TYR A N 1
ATOM 5129 C CA . TYR A 1 691 ? 26.239 -0.801 -37.073 1.00 89.75 691 TYR A CA 1
ATOM 5130 C C . TYR A 1 691 ? 25.301 0.338 -37.526 1.00 89.75 691 TYR A C 1
ATOM 5132 O O . TYR A 1 691 ? 24.898 0.377 -38.685 1.00 89.75 691 TYR A O 1
ATOM 5140 N N . PRO A 1 692 ? 24.955 1.294 -36.647 1.00 87.31 692 PRO A N 1
ATOM 5141 C CA . PRO A 1 692 ? 24.187 2.497 -36.998 1.00 87.31 692 PRO A CA 1
ATOM 5142 C C . PRO A 1 692 ? 24.942 3.451 -37.932 1.00 87.31 692 PRO A C 1
ATOM 5144 O O . PRO A 1 692 ? 24.334 4.145 -38.742 1.00 87.31 692 PRO A O 1
ATOM 5147 N N . ILE A 1 693 ? 26.267 3.497 -37.803 1.00 87.69 693 ILE A N 1
ATOM 5148 C CA . ILE A 1 693 ? 27.187 4.358 -38.551 1.00 87.69 693 ILE A CA 1
ATOM 5149 C C . ILE A 1 693 ? 28.429 3.537 -38.933 1.00 87.69 693 ILE A C 1
ATOM 5151 O O . ILE A 1 693 ? 28.631 2.464 -38.359 1.00 87.69 693 ILE A O 1
ATOM 5155 N N . PRO A 1 694 ? 29.263 3.987 -39.886 1.00 91.75 694 PRO A N 1
ATOM 5156 C CA . PRO A 1 694 ? 30.513 3.302 -40.202 1.00 91.75 694 PRO A CA 1
ATOM 5157 C C . PRO A 1 694 ? 31.407 3.124 -38.954 1.00 91.75 694 PRO A C 1
ATOM 5159 O O . PRO A 1 694 ? 31.733 4.121 -38.305 1.00 91.75 694 PRO A O 1
ATOM 5162 N N . PRO A 1 695 ? 31.797 1.887 -38.587 1.00 93.69 695 PRO A N 1
ATOM 5163 C CA . PRO A 1 695 ? 32.698 1.641 -37.464 1.00 93.69 695 PRO A CA 1
ATOM 5164 C C . PRO A 1 695 ? 34.162 1.933 -37.810 1.00 93.69 695 PRO A C 1
ATOM 5166 O O . PRO A 1 695 ? 34.552 2.011 -38.975 1.00 93.69 695 PRO A O 1
ATOM 5169 N N . ASN A 1 696 ? 35.010 1.984 -36.784 1.00 94.69 696 ASN A N 1
ATOM 5170 C CA . ASN A 1 696 ? 36.454 1.864 -36.972 1.00 94.69 696 ASN A CA 1
ATOM 5171 C C . ASN A 1 696 ? 36.795 0.399 -37.264 1.00 94.69 696 ASN A C 1
ATOM 5173 O O . ASN A 1 696 ? 36.385 -0.480 -36.503 1.00 94.69 696 ASN A O 1
ATOM 5177 N N . VAL A 1 697 ? 37.542 0.139 -38.341 1.00 95.81 697 VAL A N 1
ATOM 5178 C CA . VAL A 1 697 ? 37.900 -1.220 -38.778 1.00 95.81 697 VAL A CA 1
ATOM 5179 C C . VAL A 1 697 ? 39.412 -1.400 -38.807 1.00 95.81 697 VAL A C 1
ATOM 5181 O O . VAL A 1 697 ? 40.135 -0.569 -39.350 1.00 95.81 697 VAL A O 1
ATOM 5184 N N . ILE A 1 698 ? 39.877 -2.516 -38.255 1.00 95.06 698 ILE A N 1
ATOM 5185 C CA . ILE A 1 698 ? 41.258 -2.990 -38.338 1.00 95.06 698 ILE A CA 1
ATOM 5186 C C . ILE A 1 698 ? 41.253 -4.304 -39.120 1.00 95.06 698 ILE A C 1
ATOM 5188 O O . ILE A 1 698 ? 40.470 -5.210 -38.824 1.00 95.06 698 ILE A O 1
ATOM 5192 N N . LEU A 1 699 ? 42.130 -4.398 -40.119 1.00 95.06 699 LEU A N 1
ATOM 5193 C CA . LEU A 1 699 ? 42.383 -5.617 -40.883 1.00 95.06 699 LEU A CA 1
ATOM 5194 C C . LEU A 1 699 ? 43.776 -6.139 -40.539 1.00 95.06 699 LEU A C 1
ATOM 5196 O O . LEU A 1 699 ? 44.755 -5.406 -40.662 1.00 95.06 699 LEU A O 1
ATOM 5200 N N . THR A 1 700 ? 43.862 -7.412 -40.167 1.00 94.69 700 THR A N 1
ATOM 5201 C CA . THR A 1 700 ? 45.132 -8.095 -39.904 1.00 94.69 700 THR A CA 1
ATOM 5202 C C . THR A 1 700 ? 45.296 -9.231 -40.900 1.00 94.69 700 THR A C 1
ATOM 5204 O O . THR A 1 700 ? 44.505 -10.174 -40.888 1.00 94.69 700 THR A O 1
ATOM 5207 N N . ALA A 1 701 ? 46.309 -9.154 -41.764 1.00 92.69 701 ALA A N 1
ATOM 5208 C CA . ALA A 1 701 ? 46.627 -10.238 -42.690 1.00 92.69 701 ALA A CA 1
ATOM 5209 C C . ALA A 1 701 ? 47.067 -11.497 -41.927 1.00 92.69 701 ALA A C 1
ATOM 5211 O O . ALA A 1 701 ? 47.870 -11.419 -40.997 1.00 92.69 701 ALA A O 1
ATOM 5212 N N . LEU A 1 702 ? 46.546 -12.653 -42.336 1.00 93.12 702 LEU A N 1
ATOM 5213 C CA . LEU A 1 702 ? 46.894 -13.960 -41.769 1.00 93.12 702 LEU A CA 1
ATOM 5214 C C . LEU A 1 702 ? 48.033 -14.652 -42.521 1.00 93.12 702 LEU A C 1
ATOM 5216 O O . LEU A 1 702 ? 48.643 -15.585 -42.004 1.00 93.12 702 LEU A O 1
ATOM 5220 N N . ASN A 1 703 ? 48.341 -14.184 -43.729 1.00 90.19 703 ASN A N 1
ATOM 5221 C CA . ASN A 1 703 ? 49.483 -14.630 -44.515 1.00 90.19 703 ASN A CA 1
ATOM 5222 C C . ASN A 1 703 ? 50.304 -13.397 -44.939 1.00 90.19 703 ASN A C 1
ATOM 5224 O O . ASN A 1 703 ? 49.773 -12.293 -45.032 1.00 90.19 703 ASN A O 1
ATOM 5228 N N . SER A 1 704 ? 51.606 -13.564 -45.180 1.00 87.88 704 SER A N 1
ATOM 5229 C CA . SER A 1 704 ? 52.524 -12.468 -45.553 1.00 87.88 704 SER A CA 1
ATOM 5230 C C . SER A 1 704 ? 52.689 -12.282 -47.070 1.00 87.88 704 SER A C 1
ATOM 5232 O O . SER A 1 704 ? 53.366 -11.357 -47.527 1.00 87.88 704 SER A O 1
ATOM 5234 N N . SER A 1 705 ? 52.074 -13.161 -47.860 1.00 89.69 705 SER A N 1
ATOM 5235 C CA . SER A 1 705 ? 52.113 -13.178 -49.320 1.00 89.69 705 SER A CA 1
ATOM 5236 C C . SER A 1 705 ? 50.828 -13.771 -49.887 1.00 89.69 705 SER A C 1
ATOM 5238 O O . SER A 1 705 ? 50.209 -14.612 -49.236 1.00 89.69 705 SER A O 1
ATOM 5240 N N . ALA A 1 706 ? 50.478 -13.370 -51.105 1.00 90.69 706 ALA A N 1
ATOM 5241 C CA . ALA A 1 706 ? 49.421 -13.967 -51.914 1.00 90.69 706 ALA A CA 1
ATOM 5242 C C . ALA A 1 706 ? 49.837 -13.906 -53.390 1.00 90.69 706 ALA A C 1
ATOM 5244 O O . ALA A 1 706 ? 50.534 -12.973 -53.796 1.00 90.69 706 ALA A O 1
ATOM 5245 N N . GLY A 1 707 ? 49.467 -14.906 -54.189 1.00 89.25 707 GLY A N 1
ATOM 5246 C CA . GLY A 1 707 ? 49.669 -14.906 -55.641 1.00 89.25 707 GLY A CA 1
ATOM 5247 C C . GLY A 1 707 ? 51.135 -14.725 -56.044 1.00 89.25 707 GLY A C 1
ATOM 5248 O O . GLY A 1 707 ? 51.428 -14.007 -56.995 1.00 89.25 707 GLY A O 1
ATOM 5249 N N . GLY A 1 708 ? 52.068 -15.303 -55.278 1.00 88.38 708 GLY A N 1
ATOM 5250 C CA . GLY A 1 708 ? 53.512 -15.250 -55.539 1.00 88.38 708 GLY A CA 1
ATOM 5251 C C . GLY A 1 708 ? 54.229 -13.941 -55.173 1.00 88.38 708 GLY A C 1
ATOM 5252 O O . GLY A 1 708 ? 55.424 -13.827 -55.440 1.00 88.38 708 GLY A O 1
ATOM 5253 N N . ALA A 1 709 ? 53.553 -12.969 -54.548 1.00 87.25 709 ALA A N 1
ATOM 5254 C CA . ALA A 1 709 ? 54.151 -11.710 -54.098 1.00 87.25 709 ALA A CA 1
ATOM 5255 C C . ALA A 1 709 ? 53.886 -11.452 -52.607 1.00 87.25 709 ALA A C 1
ATOM 5257 O O . ALA A 1 709 ? 52.866 -11.872 -52.060 1.00 87.25 709 ALA A O 1
ATOM 5258 N N . LYS A 1 710 ? 54.784 -10.716 -51.937 1.00 91.50 710 LYS A N 1
ATOM 5259 C CA . LYS A 1 710 ? 54.477 -10.151 -50.614 1.00 91.50 710 LYS A CA 1
ATOM 5260 C C . LYS A 1 710 ? 53.322 -9.165 -50.757 1.00 91.50 710 LYS A C 1
ATOM 5262 O O . LYS A 1 710 ? 53.327 -8.354 -51.686 1.00 91.50 710 LYS A O 1
ATOM 5267 N N . ALA A 1 711 ? 52.360 -9.232 -49.845 1.00 90.06 711 ALA A N 1
ATOM 5268 C CA . ALA A 1 711 ? 51.128 -8.462 -49.941 1.00 90.06 711 ALA A CA 1
ATOM 5269 C C . ALA A 1 711 ? 50.855 -7.668 -48.659 1.00 90.06 711 ALA A C 1
ATOM 5271 O O . ALA A 1 711 ? 51.254 -8.075 -47.568 1.00 90.06 711 ALA A O 1
ATOM 5272 N N . ILE A 1 712 ? 50.182 -6.530 -48.800 1.00 91.62 712 ILE A N 1
ATOM 5273 C CA . ILE A 1 712 ? 49.731 -5.673 -47.701 1.00 91.62 712 ILE A CA 1
ATOM 5274 C C . ILE A 1 712 ? 48.211 -5.570 -47.783 1.00 91.62 712 ILE A C 1
ATOM 5276 O O . ILE A 1 712 ? 47.645 -5.560 -48.879 1.00 91.62 712 ILE A O 1
ATOM 5280 N N . VAL A 1 713 ? 47.554 -5.482 -46.626 1.00 93.94 713 VAL A N 1
ATOM 5281 C CA . VAL A 1 713 ? 46.109 -5.259 -46.535 1.00 93.94 713 VAL A CA 1
ATOM 5282 C C . VAL A 1 713 ? 45.812 -3.906 -45.915 1.00 93.94 713 VAL A C 1
ATOM 5284 O O . VAL A 1 713 ? 46.472 -3.493 -44.962 1.00 93.94 713 VAL A O 1
ATOM 5287 N N . ASN A 1 714 ? 44.805 -3.219 -46.442 1.00 93.25 714 ASN A N 1
ATOM 5288 C CA . ASN A 1 714 ? 44.327 -1.967 -45.873 1.00 93.25 714 ASN A CA 1
ATOM 5289 C C . ASN A 1 714 ? 42.817 -1.814 -46.059 1.00 93.25 714 ASN A C 1
ATOM 5291 O O . ASN A 1 714 ? 42.210 -2.395 -46.962 1.00 93.25 714 ASN A O 1
ATOM 5295 N N . VAL A 1 715 ? 42.218 -1.002 -45.194 1.00 95.50 715 VAL A N 1
ATOM 5296 C CA . VAL A 1 715 ? 40.830 -0.560 -45.341 1.00 95.50 715 VAL A CA 1
ATOM 5297 C C . VAL A 1 715 ? 40.777 0.485 -46.454 1.00 95.50 715 VAL A C 1
ATOM 5299 O O . VAL A 1 715 ? 41.585 1.414 -46.458 1.00 95.50 715 VAL A O 1
ATOM 5302 N N . ASN A 1 716 ? 39.860 0.317 -47.406 1.00 93.25 716 ASN A N 1
ATOM 5303 C CA . ASN A 1 716 ? 39.585 1.304 -48.450 1.00 93.25 716 ASN A CA 1
ATOM 5304 C C . ASN A 1 716 ? 38.438 2.221 -48.020 1.00 93.25 716 ASN A C 1
ATOM 5306 O O . ASN A 1 716 ? 38.619 3.411 -47.788 1.00 93.25 716 ASN A O 1
ATOM 5310 N N . THR A 1 717 ? 37.260 1.629 -47.846 1.00 95.00 717 THR A N 1
ATOM 5311 C CA . THR A 1 717 ? 36.055 2.317 -47.391 1.00 95.00 717 THR A CA 1
ATOM 5312 C C . THR A 1 717 ? 35.328 1.457 -46.375 1.00 95.00 717 THR A C 1
ATOM 5314 O O . THR A 1 717 ? 35.366 0.225 -46.437 1.00 95.00 717 THR A O 1
ATOM 5317 N N . THR A 1 718 ? 34.638 2.115 -45.451 1.00 95.12 718 THR A N 1
ATOM 5318 C CA . THR A 1 718 ? 33.800 1.457 -44.454 1.00 95.12 718 THR A CA 1
ATOM 5319 C C . THR A 1 718 ? 32.382 1.996 -44.559 1.00 95.12 718 THR A C 1
ATOM 5321 O O . THR A 1 718 ? 32.174 3.206 -44.626 1.00 95.12 718 THR A O 1
ATOM 5324 N N . THR A 1 719 ? 31.405 1.095 -44.560 1.00 94.31 719 THR A N 1
ATOM 5325 C CA . THR A 1 719 ? 29.978 1.416 -44.447 1.00 94.31 719 THR A CA 1
ATOM 5326 C C . THR A 1 719 ? 29.442 0.913 -43.106 1.00 94.31 719 THR A C 1
ATOM 5328 O O . THR A 1 719 ? 30.162 0.289 -42.333 1.00 94.31 719 THR A O 1
ATOM 5331 N N . SER A 1 720 ? 28.167 1.152 -42.808 1.00 90.81 720 SER A N 1
ATOM 5332 C CA . SER A 1 720 ? 27.501 0.589 -41.625 1.00 90.81 720 SER A CA 1
ATOM 5333 C C . SER A 1 720 ? 27.383 -0.942 -41.644 1.00 90.81 720 SER A C 1
ATOM 5335 O O . SER A 1 720 ? 27.201 -1.556 -40.593 1.00 90.81 720 SER A O 1
ATOM 5337 N N . SER A 1 721 ? 27.478 -1.576 -42.815 1.00 91.50 721 SER A N 1
ATOM 5338 C CA . SER A 1 721 ? 27.242 -3.016 -42.995 1.00 91.50 721 SER A CA 1
ATOM 5339 C C . SER A 1 721 ? 28.446 -3.805 -43.501 1.00 91.50 721 SER A C 1
ATOM 5341 O O . SER A 1 721 ? 28.394 -5.033 -43.527 1.00 91.50 721 SER A O 1
ATOM 5343 N N . SER A 1 722 ? 29.506 -3.137 -43.949 1.00 93.06 722 SER A N 1
ATOM 5344 C CA . SER A 1 722 ? 30.644 -3.804 -44.576 1.00 93.06 722 SER A CA 1
ATOM 5345 C C . SER A 1 722 ? 31.911 -2.956 -44.570 1.00 93.06 722 SER A C 1
ATOM 5347 O O . SER A 1 722 ? 31.873 -1.731 -44.424 1.00 93.06 722 SER A O 1
ATOM 5349 N N . VAL A 1 723 ? 33.039 -3.624 -44.799 1.00 95.38 723 VAL A N 1
ATOM 5350 C CA . VAL A 1 723 ? 34.324 -3.004 -45.119 1.00 95.38 723 VAL A CA 1
ATOM 5351 C C . VAL A 1 723 ? 34.763 -3.426 -46.517 1.00 95.38 723 VAL A C 1
ATOM 5353 O O . VAL A 1 723 ? 34.714 -4.606 -46.864 1.00 95.38 723 VAL A O 1
ATOM 5356 N N . THR A 1 724 ? 35.218 -2.471 -47.321 1.00 96.56 724 THR A N 1
ATOM 5357 C CA . THR A 1 724 ? 35.944 -2.765 -48.558 1.00 96.56 724 THR A CA 1
ATOM 5358 C C . THR A 1 724 ? 37.415 -2.944 -48.203 1.00 96.56 724 THR A C 1
ATOM 5360 O O . THR A 1 724 ? 38.096 -1.981 -47.839 1.00 96.56 724 THR A O 1
ATOM 5363 N N . ALA A 1 725 ? 37.896 -4.182 -48.273 1.00 95.88 725 ALA A N 1
ATOM 5364 C CA . ALA A 1 725 ? 39.274 -4.544 -47.982 1.00 95.88 725 ALA A CA 1
ATOM 5365 C C . ALA A 1 725 ? 40.091 -4.602 -49.275 1.00 95.88 725 ALA A C 1
ATOM 5367 O O . ALA A 1 725 ? 39.674 -5.239 -50.244 1.00 95.88 725 ALA A O 1
ATOM 5368 N N . ASN A 1 726 ? 41.262 -3.967 -49.275 1.00 94.19 726 ASN A N 1
ATOM 5369 C CA . ASN A 1 726 ? 42.210 -4.032 -50.381 1.00 94.19 726 ASN A CA 1
ATOM 5370 C C . ASN A 1 726 ? 43.363 -4.967 -50.028 1.00 94.19 726 ASN A C 1
ATOM 5372 O O . ASN A 1 726 ? 43.853 -4.951 -48.899 1.00 94.19 726 ASN A O 1
ATOM 5376 N N . CYS A 1 727 ? 43.826 -5.724 -51.017 1.00 93.56 727 CYS A N 1
ATOM 5377 C CA . CYS A 1 727 ? 45.098 -6.431 -50.983 1.00 93.56 727 CYS A CA 1
ATOM 5378 C C . CYS A 1 727 ? 45.961 -5.935 -52.145 1.00 93.56 727 CYS A C 1
ATOM 5380 O O . CYS A 1 727 ? 45.534 -6.007 -53.299 1.00 93.56 727 CYS A O 1
ATOM 5382 N N . SER A 1 728 ? 47.155 -5.420 -51.853 1.00 92.81 728 SER A N 1
ATOM 5383 C CA . SER A 1 728 ? 48.116 -4.951 -52.858 1.00 92.81 728 SER A CA 1
ATOM 5384 C C . SER A 1 728 ? 49.476 -5.611 -52.680 1.00 92.81 728 SER A C 1
ATOM 5386 O O . SER A 1 728 ? 49.863 -5.972 -51.567 1.00 92.81 728 SER A O 1
ATOM 5388 N N . SER A 1 729 ? 50.227 -5.768 -53.770 1.00 89.88 729 SER A N 1
ATOM 5389 C CA . SER A 1 729 ? 51.622 -6.200 -53.669 1.00 89.88 729 SER A CA 1
ATOM 5390 C C . SER A 1 729 ? 52.468 -5.120 -52.981 1.00 89.88 729 SER A C 1
ATOM 5392 O O . SER A 1 729 ? 52.249 -3.923 -53.172 1.00 89.88 729 SER A O 1
ATOM 5394 N N . THR A 1 730 ? 53.460 -5.514 -52.178 1.00 81.81 730 THR A N 1
ATOM 5395 C CA . THR A 1 730 ? 54.246 -4.572 -51.352 1.00 81.81 730 THR A CA 1
ATOM 5396 C C . THR A 1 730 ? 55.005 -3.504 -52.143 1.00 81.81 730 THR A C 1
ATOM 5398 O O . THR A 1 730 ? 55.368 -2.480 -51.576 1.00 81.81 730 THR A O 1
ATOM 5401 N N . SER A 1 731 ? 55.277 -3.730 -53.431 1.00 70.56 731 SER A N 1
ATOM 5402 C CA . SER A 1 731 ? 55.953 -2.761 -54.308 1.00 70.56 731 SER A CA 1
ATOM 5403 C C . SER A 1 731 ? 54.983 -1.855 -55.072 1.00 70.56 731 SER A C 1
ATOM 5405 O O . SER A 1 731 ? 55.427 -0.951 -55.779 1.00 70.56 731 SER A O 1
ATOM 5407 N N . GLY A 1 732 ? 53.673 -2.131 -55.022 1.00 69.31 732 GLY A N 1
ATOM 5408 C CA . GLY A 1 732 ? 52.638 -1.421 -55.783 1.00 69.31 732 GLY A CA 1
ATOM 5409 C C . GLY A 1 732 ? 52.765 -1.528 -57.309 1.00 69.31 732 GLY A C 1
ATOM 5410 O O . GLY A 1 732 ? 51.946 -0.976 -58.033 1.00 69.31 732 GLY A O 1
ATOM 5411 N N . SER A 1 733 ? 53.774 -2.235 -57.817 1.00 73.75 733 SER A N 1
ATOM 5412 C CA . SER A 1 733 ? 54.154 -2.276 -59.236 1.00 73.75 733 SER A CA 1
ATOM 5413 C C . SER A 1 733 ? 54.452 -3.697 -59.740 1.00 73.75 733 SER A C 1
ATOM 5415 O O . SER A 1 733 ? 54.685 -3.889 -60.928 1.00 73.75 733 SER A O 1
ATOM 5417 N N . ILE A 1 734 ? 54.389 -4.708 -58.861 1.00 82.06 734 ILE A N 1
ATOM 5418 C CA . ILE A 1 734 ? 54.463 -6.129 -59.231 1.00 82.06 734 ILE A CA 1
ATOM 5419 C C . ILE A 1 734 ? 53.046 -6.703 -59.255 1.00 82.06 734 ILE A C 1
ATOM 5421 O O . ILE A 1 734 ? 52.329 -6.625 -58.256 1.00 82.06 734 ILE A O 1
ATOM 5425 N N . ASN A 1 735 ? 52.652 -7.292 -60.381 1.00 90.62 735 ASN A N 1
ATOM 5426 C CA . ASN A 1 735 ? 51.402 -8.040 -60.484 1.00 90.62 735 ASN A CA 1
ATOM 5427 C C . ASN A 1 735 ? 51.518 -9.384 -59.758 1.00 90.62 735 ASN A C 1
ATOM 5429 O O . ASN A 1 735 ? 52.577 -10.015 -59.773 1.00 90.62 735 ASN A O 1
ATOM 5433 N N . PHE A 1 736 ? 50.422 -9.848 -59.164 1.00 92.69 736 PHE A N 1
ATOM 5434 C CA . PHE A 1 736 ? 50.311 -11.218 -58.678 1.00 92.69 736 PHE A CA 1
ATOM 5435 C C . PHE A 1 736 ? 50.524 -12.190 -59.852 1.00 92.69 736 PHE A C 1
ATOM 5437 O O . PHE A 1 736 ? 49.999 -11.980 -60.947 1.00 92.69 736 PHE A O 1
ATOM 5444 N N . SER A 1 737 ? 51.326 -13.236 -59.649 1.00 91.94 737 SER A N 1
ATOM 5445 C CA . SER A 1 737 ? 51.691 -14.213 -60.683 1.00 91.94 737 SER A CA 1
ATOM 5446 C C . SER A 1 737 ? 50.656 -15.328 -60.847 1.00 91.94 737 SER A C 1
ATOM 5448 O O . SER A 1 737 ? 50.621 -16.000 -61.876 1.00 91.94 737 SER A O 1
ATOM 5450 N N . SER A 1 738 ? 49.779 -15.514 -59.862 1.00 93.19 738 SER A N 1
ATOM 5451 C CA . SER A 1 738 ? 48.738 -16.545 -59.847 1.00 93.19 738 SER A CA 1
ATOM 5452 C C . SER A 1 738 ? 47.503 -16.066 -59.086 1.00 93.19 738 SER A C 1
ATOM 5454 O O . SER A 1 738 ? 47.586 -15.139 -58.279 1.00 93.19 738 SER A O 1
ATOM 5456 N N . ASN A 1 739 ? 46.359 -16.695 -59.365 1.00 94.25 739 ASN A N 1
ATOM 5457 C CA . ASN A 1 739 ? 45.160 -16.500 -58.557 1.00 94.25 739 ASN A CA 1
ATOM 5458 C C . ASN A 1 739 ? 45.377 -17.140 -57.183 1.00 94.25 739 ASN A C 1
ATOM 5460 O O . ASN A 1 739 ? 45.813 -18.288 -57.107 1.00 94.25 739 ASN A O 1
ATOM 5464 N N . ASP A 1 740 ? 45.064 -16.412 -56.119 1.00 94.31 740 ASP A N 1
ATOM 5465 C CA . ASP A 1 740 ? 45.264 -16.851 -54.735 1.00 94.31 740 ASP A CA 1
ATOM 5466 C C . ASP A 1 740 ? 44.288 -16.104 -53.806 1.00 94.31 740 ASP A C 1
ATOM 5468 O O . ASP A 1 740 ? 43.444 -15.332 -54.263 1.00 94.31 740 ASP A O 1
ATOM 5472 N N . THR A 1 741 ? 44.362 -16.323 -52.496 1.00 93.94 741 THR A N 1
ATOM 5473 C CA . THR A 1 741 ? 43.515 -15.656 -51.503 1.00 93.94 741 THR A CA 1
ATOM 5474 C C . THR A 1 741 ? 44.337 -15.114 -50.343 1.00 93.94 741 THR A C 1
ATOM 5476 O O . THR A 1 741 ? 45.050 -15.846 -49.662 1.00 93.94 741 THR A O 1
ATOM 5479 N N . MET A 1 742 ? 44.162 -13.826 -50.054 1.00 94.38 742 MET A N 1
ATOM 5480 C CA . MET A 1 742 ? 44.665 -13.210 -48.835 1.00 94.38 742 MET A CA 1
ATOM 5481 C C . MET A 1 742 ? 43.613 -13.305 -47.731 1.00 94.38 742 MET A C 1
ATOM 5483 O O . MET A 1 742 ? 42.583 -12.631 -47.786 1.00 94.38 742 MET A O 1
ATOM 5487 N N . ASN A 1 743 ? 43.871 -14.122 -46.710 1.00 94.81 743 ASN A N 1
ATOM 5488 C CA . ASN A 1 743 ? 42.990 -14.217 -45.548 1.00 94.81 743 ASN A CA 1
ATOM 5489 C C . ASN A 1 743 ? 43.287 -13.099 -44.546 1.00 94.81 743 ASN A C 1
ATOM 5491 O O . ASN A 1 743 ? 44.447 -12.769 -44.284 1.00 94.81 743 ASN A O 1
ATOM 5495 N N . VAL A 1 744 ? 42.233 -12.531 -43.968 1.00 94.69 744 VAL A N 1
ATOM 5496 C CA . VAL A 1 744 ? 42.309 -11.442 -42.994 1.00 94.69 744 VAL A CA 1
ATOM 5497 C C . VAL A 1 744 ? 41.441 -11.739 -41.777 1.00 94.69 744 VAL A C 1
ATOM 5499 O O . VAL A 1 744 ? 40.347 -12.291 -41.891 1.00 94.69 744 VAL A O 1
ATOM 5502 N N . ASN A 1 745 ? 41.911 -11.316 -40.609 1.00 95.19 745 ASN A N 1
ATOM 5503 C CA . ASN A 1 745 ? 41.051 -11.097 -39.455 1.00 95.19 745 ASN A CA 1
ATOM 5504 C C . ASN A 1 745 ? 40.542 -9.657 -39.492 1.00 95.19 745 ASN A C 1
ATOM 5506 O O . ASN A 1 745 ? 41.330 -8.712 -39.566 1.00 95.19 745 ASN A O 1
ATOM 5510 N N . CYS A 1 746 ? 39.227 -9.501 -39.423 1.00 94.81 746 CYS A N 1
ATOM 5511 C CA . CYS A 1 746 ? 38.551 -8.217 -39.354 1.00 94.81 746 CYS A CA 1
ATOM 5512 C C . CYS A 1 746 ? 38.138 -7.936 -37.908 1.00 94.81 746 CYS A C 1
ATOM 5514 O O . CYS A 1 746 ? 37.526 -8.784 -37.259 1.00 94.81 746 CYS A O 1
ATOM 5516 N N . CYS A 1 747 ? 38.437 -6.735 -37.419 1.00 95.25 747 CYS A N 1
ATOM 5517 C CA . CYS A 1 747 ? 37.942 -6.217 -36.148 1.00 95.25 747 CYS A CA 1
ATOM 5518 C C . CYS A 1 747 ? 37.233 -4.883 -36.398 1.00 95.25 747 CYS A C 1
ATOM 5520 O O . CYS A 1 747 ? 37.865 -3.944 -36.878 1.00 95.25 747 CYS A O 1
ATOM 5522 N N . ALA A 1 748 ? 35.938 -4.797 -36.097 1.00 93.56 748 ALA A N 1
ATOM 5523 C CA . ALA A 1 748 ? 35.135 -3.585 -36.254 1.00 93.56 748 ALA A CA 1
ATOM 5524 C C . ALA A 1 748 ? 34.577 -3.132 -34.897 1.00 93.56 748 ALA A C 1
ATOM 5526 O O . ALA A 1 748 ? 34.127 -3.967 -34.112 1.00 93.56 748 ALA A O 1
ATOM 5527 N N . GLN A 1 749 ? 34.606 -1.829 -34.604 1.00 92.12 749 GLN A N 1
ATOM 5528 C CA . GLN A 1 749 ? 34.090 -1.287 -33.340 1.00 92.12 749 GLN A CA 1
ATOM 5529 C C . GLN A 1 749 ? 33.592 0.161 -33.438 1.00 92.12 749 GLN A C 1
ATOM 5531 O O . GLN A 1 749 ? 34.108 0.961 -34.220 1.00 92.12 749 GLN A O 1
ATOM 5536 N N . ILE A 1 750 ? 32.647 0.517 -32.560 1.00 87.69 750 ILE A N 1
ATOM 5537 C CA . ILE A 1 750 ? 32.206 1.898 -32.319 1.00 87.69 750 ILE A CA 1
ATOM 5538 C C . ILE A 1 750 ? 32.366 2.218 -30.831 1.00 87.69 750 ILE A C 1
ATOM 5540 O O . ILE A 1 750 ? 31.759 1.567 -29.981 1.00 87.69 750 ILE A O 1
ATOM 5544 N N . ARG A 1 751 ? 33.201 3.220 -30.537 1.00 79.38 751 ARG A N 1
ATOM 5545 C CA . ARG A 1 751 ? 33.436 3.792 -29.202 1.00 79.38 751 ARG A CA 1
ATOM 5546 C C . ARG A 1 751 ? 33.562 5.314 -29.322 1.00 79.38 751 ARG A C 1
ATOM 5548 O O . ARG A 1 751 ? 34.638 5.855 -29.076 1.00 79.38 751 ARG A O 1
ATOM 5555 N N . MET A 1 752 ? 32.511 5.969 -29.806 1.00 64.25 752 MET A N 1
ATOM 5556 C CA . MET A 1 752 ? 32.498 7.409 -30.097 1.00 64.25 752 MET A CA 1
ATOM 5557 C C . MET A 1 752 ? 31.344 8.074 -29.384 1.00 64.25 752 MET A C 1
ATOM 5559 O O . MET A 1 752 ? 30.228 7.523 -29.500 1.00 64.25 752 MET A O 1
#

InterPro domains:
  IPR011050 Pectin lyase fold/virulence factor [SSF51126] (188-597)
  IPR012334 Pectin lyase fold [G3DSA:2.160.20.10] (189-750)
  IPR024535 Rhamnogalacturonase A/B/Epimerase-like, pectate lyase domain [PF12708] (191-264)
  IPR049350 Tailspike protein-like, Ig-like domain [PF20745] (269-355)
  IPR054136 Gp49, pectin lyase-like domain [PF22442] (396-603)
  IPR059934 Phage tail protein-like, small four-stranded beta-sheet domain [PF27114] (125-187)

pLDDT: mean 92.52, std 7.63, range [40.69, 98.88]

Radius of gyration: 46.92 Å; chains: 1; bounding box: 108×58×163 Å

Sequence (752 aa):
MQLLPNGKIQFIDANGAPLANGTVGYYVPATLTPKTTYQDQAGTIPNANPITLDSRGQALVWGSGTYRQIVKDSSGVTIWDQAVAASVNEDDLLNATDPTKGASLVGFDGGTLAQFFASKNNRVVDSIQALRGLSKATYTRAFVTGYYSTGDGGGGAYWCDSSDTTSADNGGTIIVAADGGRWKLVNQNVISVRQFGAKGDNLTDDSTAFTNFAAISARQKYIPTGNYIVNSAITFQAGDTVYGDGDGSVIIAGGSFPGGATYMFNVTGTLTALGQSMSVNANLGDTQLTFASAPSVSPNDTLIIYNPTNSSFSAWRTNYRQGEFCKVLSVTGSVVSIMANLWDSYVAAAVTVYKLVGARTAFRDLAFQQPNTMSAAIKISLIDHPIVENIKTGGSLYCGIYLDRCMDIDVKGRAYQSSALSGYQYGLLISNCQGGIVQGEFYGARHGIAPGGDDIVGGVPTRAIRFIADTNNSAAIGSVDPHGNSEGLIFQGCRFTNGFMLSGANHKFSNCYFFGNLNVGTALYAAELVRGTFDFDNCTFASSNNPNTTGNGNRGILDFSLQSNTQNSCIFNFNNCNFLAPAGTVYVNRYSVDGANVAFTINYTNARIVAGPAVTQFATLQRTSGSGSIASFTLSDVSGLQNGNAAFYAVTDGIIPVSIWRLPTQTFSGSIPVTSGANQNSVVINFPYKYPIPPNVILTALNSSAGGAKAIVNVNTTTSSSVTANCSSTSGSINFSSNDTMNVNCCAQIRM

Foldseek 3Di:
DDDDDDQKDFDADPVRATQAQKWKFKADPPDNHGDWWAQDQVSPHTADGGHTAHRRRIGRTHDAAKIFMWIGGNVRHTPDTGIDHDDQDPCQCPDPPDPCGHQQPDDDPNHTSQVCQAPVDEAEDFALLVVLADDNSRYQKYWYCFHHGHPLPLTAIWGWDPPDQDDDDLQAQWRQHPVRTTIGGPDLQADELRVNVFRLALPDASASSLQSQQPDPRQHYEQEFGNHEHAAAHEHEFNHAYEYQAARREYEYDPHRDFDAGANYEYAWDKAFQPWFFPDKFFFFDQKTFTPWFTPDAAQWKKKKWQLAFQCQFPPGRLLTAIDIFGFHGTDIRMTGTPGTDRGIGDRVRIIMITQGGHEYEYERYEYHDDQRYQEHYEYYRHEEYYYYNYEYRAYVAEHYHYYLYEAYHAHYEFEHDHDDDPHWESYEAFLYEHHEHEEEAETQAARYEAYHDNDTSRAAYEHYEYAYEFDHNALHWNYHNAQRHEHYEYECYEGQAAYEAHHEHYEYENYEFENESVQFARYAYDHHAEYEYYYYLYEQEYQHACCDVVNVRAAVARAEAAQRRAYEYEYEHENYEFHHEPQHQEHHEYEYYNHAEEYEYEYHNYEYNYDQRHLEDYEYYYPDYNYAYAEDADADYYDHHWDEGAPYDYDPHDRHYNWYFHYKAKDKDKWKAAFPAQKGKDKDWTRYFAPFFWDKDKDWPDQDWLPAGWDKDFDDTGRTTTIIMIGGPVNPDGRHHITMTMIIMITTGGD

Organism: NCBI:txid2508291

Secondary structure (DSSP, 8-state):
--PPPPSSEEPB-TTSSB-TT-EEEEESTTS--B---BSSTTS-SBPPSSEEP-TTSEE--B--SEEEEEEE-TTS-EEEEEEEEPPPPHHHHH-SS-TTSGGGTSEETTEEHHHIIIII--EEESSHHHHHTS-TTT-SEEEES-SSSTTSS--EEEEEESS--SPPP-SSSEEE-TT--EEEES--SSEEGGGGT---EEEEE-HHHHHHHHHSS--EEEE-SEEEEESS-EEPPTT-EEEESSTTEEEEE-TTPPSEEEEEEEEE-EEEE-S--BSS-B-TT--EEEBSS--S--TT-EEEEE--STTSS-TT-TT---EEEEEEEEEETTEEEESS--SS-B-GGG-EEEEEE----EEEEEEEE--TTEEEEEEEES-BS-EEEEEE----SSEEEEEES-EEEEEEEEEE--PPPSS--EEEEEES-EEEEEEEEEE-SSEEEEEE--SSTT-PPEES-EEEEEEE-SSSS-SB---TTEES-EEES-EETT-EEEEEE--EEES-EEEESSSTT-SEEEEEEEEEEEEEES-EEEESS-TTSGGGTS--SEEEEEETT--S-EEEEEES-EEEEPTT--EEEEEEEEB--SEEEEEEESEEEEE-TT--EEEEEEEEES--EEEEEEE--EESPPSSSEEEEEE-SSPPPBS-EEEEEEEEEEEEEE-TT-SEEEEEEE-SEE-SSPPEEEEEESSSEETTEEEEEEEEEE-SSEEEEEEEETTSSPPPSS-EEEEEEEEEEEE-